Protein AF-A0A965MU26-F1 (afdb_monomer)

Foldseek 3Di:
DQVVLVVVLVVLVVLLVVCLVPVVSLVVVLVLCVVAPPDDPPDDPVNSVVVVVVSNPDDSVQFEGADFQFDFDDDDPDTDTHGDCPDPSNVVVVCCVVVNDPRNDHRPPGDPDDPDDDDDDDDDDDDDDDDDDDDDDDDDDDDDDDDDDDDDDDDDDDDDPCPDDFDQFAWDFDADPNDGPDTFGQDHTPDDGDPVSHDDDDPDDDDQGVHDDDQFDEAEEDAADDVVVPPDCQVVFCVCVVVRHQHYEYLANDAQVVLQVVQVCVVVVVGNGHRYQHEDEAQGPDDPGHDDALVSLLVSLVVCLVSRHQAYEYELDALSSLLSNQVSCVVSNHAAEYPDDQVRLLRRAPLSSLVSPHAEYEACTRVLCQAFDPDSHQPQDPPQDPVDPCSRVVSVVVSVVRHDVVDPSNVVSVVSVVPTNHDYDHPPDDPPCPVSVVSSVVVPD

Nearest PDB structures (foldseek):
  8kc8-assembly1_A  TM=4.748E-01  e=1.358E-03  synthetic construct
  1ydn-assembly4_D  TM=5.178E-01  e=1.845E-03  Brucella melitensis bv. 1 str. 16M
  3mp5-assembly1_B  TM=5.010E-01  e=2.357E-03  Homo sapiens
  2cw6-assembly3_F  TM=4.759E-01  e=4.624E-03  Homo sapiens
  3mp5-assembly3_F  TM=5.491E-01  e=3.285E-02  Homo sapiens

Sequence (445 aa):
ISRQQDFTKRMIKKALETSRTNPRIATNIMNAALKNVITDDQVTPLLLLQLGQAMRNYNADTMGSYTMPGVGQLIGKDSVIVPDLTGDVATKILAVFQGKASLSQKVAGASTAPLESTSMVVTTVGAVSAAAVGAGQAVSAVTTTVPASVPTTTKPSVTSSTRPVTTTTLPSVVIENNRIASIVSVGVPHVPIDSAKRPKGATREINANGMYVLPGLVDLHVHQGTTQKAAESEYYNKLWLGNGITAVRGVPFASFDYSVKEAARSAKNEITAPRYIVYQRPGTGWDKGPVRTPEQAREWVRWLAQNGGEGLKLGAERPDLMAALLDEAKKLGLGSTAHLQQTGVAQMNADEATRLGLGAVTHFYGIFESMYDSASVQPWPVDYNYNDEQDRFGQVARQWSLVTPRGEKWKAFMWCIMSRPVRYATIVGSSVTSRSLSRLRNAFH

Secondary structure (DSSP, 8-state):
-HHHHHHHHHHHHHHHHHHHT-HHHHHHHHHHHHHHS---TT--HHHHHHHHHHHHT--GGG----PPPEEEEEETTEEEEEE-SSSHHHHHHHHHHTTSS-TT---TTS-----PPP--------------------------PPPP-PPPPPPP-------------PPEEEEETTEEEEEE----TTS---GGGS----S-----TT----PPEEEEEE-PPPTTT-SSHHHHHHHHHHTTEEEEEESS-SSHHHHHHHHHHHHTTSSS-PEEE-EE-TT-SSSS-S--SHHHHHHHHHHHHHTT--EEEE-S--HHHHHHHHHHHHHTT-EEEE---TTTTTTS-HHHHHHTT-SEEESSTTTGGGS-SS-SS----TT--TT-HHHHHHTTGGGGGGS-TTSHHHHHHHHHHHTTT-EEE---SSTTSHHHHHHHHTT--

Radius of gyration: 28.97 Å; Cα contacts (8 Å, |Δi|>4): 525; chains: 1; bounding box: 92×64×66 Å

Solvent-accessible surface area (backbone atoms only — not comparable to full-atom values): 27177 Å² total; per-residue (Å²): 104,51,67,62,49,51,54,48,37,53,49,51,41,50,51,51,62,57,28,76,76,30,69,70,54,43,53,52,52,50,52,53,45,64,75,71,48,88,67,58,97,83,65,43,76,65,55,51,51,50,48,52,59,58,52,72,77,53,61,54,89,74,60,68,60,67,44,75,47,56,49,81,40,74,65,83,94,44,86,40,72,48,68,43,74,78,46,73,54,25,44,54,53,49,30,36,78,68,69,75,39,64,77,83,61,75,60,80,83,37,65,68,80,77,94,69,83,89,75,90,77,92,79,81,92,79,90,83,90,88,86,85,91,86,86,89,86,89,88,82,91,83,89,81,86,83,85,89,80,84,84,82,87,81,81,84,85,78,82,77,81,79,69,80,78,76,54,69,56,67,57,49,73,41,72,51,95,94,37,82,72,45,77,43,74,34,58,53,65,83,50,85,65,50,72,86,64,47,91,76,89,68,95,72,86,81,91,58,83,97,61,86,88,74,82,67,38,71,44,74,77,40,68,52,56,52,70,88,76,39,70,54,66,60,64,59,23,48,54,36,45,76,71,46,24,46,28,38,23,27,66,30,32,54,58,51,70,60,40,42,51,51,32,53,35,29,77,69,64,76,44,81,50,35,48,62,43,44,19,38,45,85,38,62,79,61,92,80,45,74,60,83,46,43,66,47,24,35,49,47,48,52,51,37,52,77,69,62,39,51,26,39,33,40,59,24,43,60,64,62,41,44,41,27,39,36,51,43,25,56,77,70,71,34,48,38,33,28,49,18,41,85,94,26,19,71,76,20,19,41,57,57,40,41,75,50,56,40,34,22,52,30,57,66,50,14,54,56,70,51,25,36,74,88,51,73,59,84,90,71,63,93,84,63,40,82,87,38,64,64,53,56,57,70,52,54,73,57,48,57,80,44,36,57,84,85,32,70,50,41,48,51,47,54,49,59,49,75,75,41,91,54,44,82,50,59,72,74,54,65,99,84,44,46,77,62,52,60,59,56,61,66,70,79,110

pLDDT: mean 72.81, std 24.27, range [21.86, 98.88]

Structure (mmCIF, N/CA/C/O backbone):
data_AF-A0A965MU26-F1
#
_entry.id   AF-A0A965MU26-F1
#
loop_
_atom_site.group_PDB
_atom_site.id
_atom_site.type_symbol
_atom_site.label_atom_id
_atom_site.label_alt_id
_atom_site.label_comp_id
_atom_site.label_asym_id
_atom_site.label_entity_id
_atom_site.label_seq_id
_atom_site.pdbx_PDB_ins_code
_atom_site.Cartn_x
_atom_site.Cartn_y
_atom_site.Cartn_z
_atom_site.occupancy
_atom_site.B_iso_or_equiv
_atom_site.auth_seq_id
_atom_site.auth_comp_id
_atom_site.auth_asym_id
_atom_site.auth_atom_id
_atom_site.pdbx_PDB_model_num
ATOM 1 N N . ILE A 1 1 ? 22.973 5.788 4.510 1.00 49.72 1 ILE A N 1
ATOM 2 C CA . ILE A 1 1 ? 23.692 6.933 5.127 1.00 49.72 1 ILE A CA 1
ATOM 3 C C . ILE A 1 1 ? 24.322 7.840 4.058 1.00 49.72 1 ILE A C 1
ATOM 5 O O . ILE A 1 1 ? 23.973 9.013 4.010 1.00 49.72 1 ILE A O 1
ATOM 9 N N . SER A 1 2 ? 25.136 7.317 3.132 1.00 50.56 2 SER A N 1
ATOM 10 C CA . SER A 1 2 ? 25.759 8.105 2.045 1.00 50.56 2 SER A CA 1
ATOM 11 C C . SER A 1 2 ? 24.778 8.905 1.170 1.00 50.56 2 SER A C 1
ATOM 13 O O . SER A 1 2 ? 25.027 10.072 0.896 1.00 50.56 2 SER A O 1
ATOM 15 N N . ARG A 1 3 ? 23.613 8.342 0.810 1.00 54.91 3 ARG A N 1
ATOM 16 C CA . ARG A 1 3 ? 22.562 9.062 0.053 1.00 54.91 3 ARG A CA 1
ATOM 17 C C . ARG A 1 3 ? 22.051 10.319 0.733 1.00 54.91 3 ARG A C 1
ATOM 19 O O . ARG A 1 3 ? 21.855 11.340 0.090 1.00 54.91 3 ARG A O 1
ATOM 26 N N . GLN A 1 4 ? 21.780 10.215 2.032 1.00 50.12 4 GLN A N 1
ATOM 27 C CA . GLN A 1 4 ? 21.266 11.335 2.816 1.00 50.12 4 GLN A CA 1
ATOM 28 C C . GLN A 1 4 ? 22.324 12.433 2.887 1.00 50.12 4 GLN A C 1
ATOM 30 O O . GLN A 1 4 ? 21.991 13.608 2.785 1.00 50.12 4 GLN A O 1
ATOM 35 N N . GLN A 1 5 ? 23.600 12.053 2.975 1.00 57.03 5 GLN A N 1
ATOM 36 C CA . GLN A 1 5 ? 24.715 12.991 2.934 1.00 57.03 5 GLN A CA 1
ATOM 37 C C . GLN A 1 5 ? 24.898 13.637 1.551 1.00 57.03 5 GLN A C 1
ATOM 39 O O . GLN A 1 5 ? 25.067 14.848 1.507 1.00 57.03 5 GLN A O 1
ATOM 44 N N . ASP A 1 6 ? 24.802 12.900 0.436 1.00 59.84 6 ASP A N 1
ATOM 45 C CA . ASP A 1 6 ? 24.866 13.480 -0.923 1.00 59.84 6 ASP A CA 1
ATOM 46 C C . ASP A 1 6 ? 23.686 14.424 -1.197 1.00 59.84 6 ASP A C 1
ATOM 48 O O . ASP A 1 6 ? 23.881 15.557 -1.635 1.00 59.84 6 ASP A O 1
ATOM 52 N N . PHE A 1 7 ? 22.466 14.019 -0.833 1.00 57.12 7 PHE A N 1
ATOM 53 C CA . PHE A 1 7 ? 21.298 14.896 -0.897 1.00 57.12 7 PHE A CA 1
ATOM 54 C C . PHE A 1 7 ? 21.513 16.174 -0.075 1.00 57.12 7 PHE A C 1
ATOM 56 O O . PHE A 1 7 ? 21.243 17.271 -0.558 1.00 57.12 7 PHE A O 1
ATOM 63 N N . THR A 1 8 ? 22.053 16.047 1.140 1.00 57.41 8 THR A N 1
ATOM 64 C CA . THR A 1 8 ? 22.335 17.189 2.023 1.00 57.41 8 THR A CA 1
ATOM 65 C C . THR A 1 8 ? 23.415 18.094 1.429 1.00 57.41 8 THR A C 1
ATOM 67 O O . THR A 1 8 ? 23.223 19.306 1.405 1.00 57.41 8 THR A O 1
ATOM 70 N N . LYS A 1 9 ? 24.495 17.535 0.859 1.00 63.00 9 LYS A N 1
ATOM 71 C CA . LYS A 1 9 ? 25.529 18.286 0.120 1.00 63.00 9 LYS A CA 1
ATOM 72 C C . LYS A 1 9 ? 24.923 19.093 -1.015 1.00 63.00 9 LYS A C 1
ATOM 74 O O . LYS A 1 9 ? 25.164 20.291 -1.105 1.00 63.00 9 LYS A O 1
ATOM 79 N N . ARG A 1 10 ? 24.114 18.457 -1.865 1.00 61.97 10 ARG A N 1
ATOM 80 C CA . ARG A 1 10 ? 23.479 19.106 -3.022 1.00 61.97 10 ARG A CA 1
ATOM 81 C C . ARG A 1 10 ? 22.458 20.154 -2.603 1.00 61.97 10 ARG A C 1
ATOM 83 O O . ARG A 1 10 ? 22.406 21.216 -3.213 1.00 61.97 10 ARG A O 1
ATOM 90 N N . MET A 1 11 ? 21.683 19.885 -1.554 1.00 66.06 11 MET A N 1
ATOM 91 C CA . MET A 1 11 ? 20.725 20.837 -0.993 1.00 66.06 11 MET A CA 1
ATOM 92 C C . MET A 1 11 ? 21.448 22.068 -0.436 1.00 66.06 11 MET A C 1
ATOM 94 O O . MET A 1 11 ? 21.115 23.185 -0.823 1.00 66.06 11 MET A O 1
ATOM 98 N N . ILE A 1 12 ? 22.491 21.874 0.381 1.00 63.81 12 ILE A N 1
ATOM 99 C CA . ILE A 1 12 ? 23.320 22.961 0.923 1.00 63.81 12 ILE A CA 1
ATOM 100 C C . ILE A 1 12 ? 23.996 23.729 -0.212 1.00 63.81 12 ILE A C 1
ATOM 102 O O . ILE A 1 12 ? 23.932 24.953 -0.234 1.00 63.81 12 ILE A O 1
ATOM 106 N N . LYS A 1 13 ? 24.587 23.034 -1.188 1.00 68.00 13 LYS A N 1
ATOM 107 C CA . LYS A 1 13 ? 25.213 23.646 -2.365 1.00 68.00 13 LYS A CA 1
ATOM 108 C C . LYS A 1 13 ? 24.221 24.522 -3.123 1.00 68.00 13 LYS A C 1
ATOM 110 O O . LYS A 1 13 ? 24.492 25.699 -3.334 1.00 68.00 13 LYS A O 1
ATOM 115 N N . LYS A 1 14 ? 23.032 23.998 -3.431 1.00 67.88 14 LYS A N 1
ATOM 116 C CA . LYS A 1 14 ? 21.992 24.754 -4.132 1.00 67.88 14 LYS A CA 1
ATOM 117 C C . LYS A 1 14 ? 21.490 25.943 -3.310 1.00 67.88 14 LYS A C 1
ATOM 119 O O . LYS A 1 14 ? 21.277 27.018 -3.869 1.00 67.88 14 LYS A O 1
ATOM 124 N N . ALA A 1 15 ? 21.319 25.779 -1.999 1.00 63.31 15 ALA A N 1
ATOM 125 C CA . ALA A 1 15 ? 20.925 26.855 -1.094 1.00 63.31 15 ALA A CA 1
ATOM 126 C C . ALA A 1 15 ? 21.992 27.958 -1.024 1.00 63.31 15 ALA A C 1
ATOM 128 O O . ALA A 1 15 ? 21.651 29.137 -1.094 1.00 63.31 15 ALA A O 1
ATOM 129 N N . LEU A 1 16 ? 23.276 27.598 -0.947 1.00 66.56 16 LEU A N 1
ATOM 130 C CA . LEU A 1 16 ? 24.404 28.532 -0.963 1.00 66.56 16 LEU A CA 1
ATOM 131 C C . LEU A 1 16 ? 24.526 29.258 -2.305 1.00 66.56 16 LEU A C 1
ATOM 133 O O . LEU A 1 16 ? 24.651 30.477 -2.321 1.00 66.56 16 LEU A O 1
ATOM 137 N N . GLU A 1 17 ? 24.420 28.546 -3.427 1.00 68.50 17 GLU A N 1
ATOM 138 C CA . GLU A 1 17 ? 24.419 29.145 -4.768 1.00 68.50 17 GLU A CA 1
ATOM 139 C C . GLU A 1 17 ? 23.273 30.151 -4.933 1.00 68.50 17 GLU A C 1
ATOM 141 O O . GLU A 1 17 ? 23.489 31.268 -5.392 1.00 68.50 17 GLU A O 1
ATOM 146 N N . THR A 1 18 ? 22.064 29.785 -4.497 1.00 64.75 18 THR A N 1
ATOM 147 C CA . THR A 1 18 ? 20.861 30.621 -4.653 1.00 64.75 18 THR A CA 1
ATOM 148 C C . THR A 1 18 ? 20.838 31.807 -3.675 1.00 64.75 18 THR A C 1
ATOM 150 O O . THR A 1 18 ? 20.327 32.878 -4.004 1.00 64.75 18 THR A O 1
ATOM 153 N N . SER A 1 19 ? 21.388 31.646 -2.465 1.00 60.12 19 SER A N 1
ATOM 154 C CA . SER A 1 19 ? 21.427 32.701 -1.435 1.00 60.12 19 SER A CA 1
ATOM 155 C C . SER A 1 19 ? 22.550 33.714 -1.648 1.00 60.12 19 SER A C 1
ATOM 157 O O . SER A 1 19 ? 22.337 34.900 -1.397 1.00 60.12 19 SER A O 1
ATOM 159 N N . ARG A 1 20 ? 23.712 33.292 -2.171 1.00 62.44 20 ARG A N 1
ATOM 160 C CA . ARG A 1 20 ? 24.825 34.194 -2.526 1.00 62.44 20 ARG A CA 1
ATOM 161 C C . ARG A 1 20 ? 24.402 35.292 -3.499 1.00 62.44 20 ARG A C 1
ATOM 163 O O . ARG A 1 20 ? 24.951 36.387 -3.452 1.00 62.44 20 ARG A O 1
ATOM 170 N N . THR A 1 21 ? 23.411 35.012 -4.339 1.00 58.88 21 THR A N 1
ATOM 171 C CA . THR A 1 21 ? 22.909 35.936 -5.358 1.00 58.88 21 THR A CA 1
ATOM 172 C C . THR A 1 21 ? 21.701 36.771 -4.914 1.00 58.88 21 THR A C 1
ATOM 174 O O . THR A 1 21 ? 21.315 37.678 -5.645 1.00 58.88 21 THR A O 1
ATOM 177 N N . ASN A 1 22 ? 21.071 36.498 -3.756 1.00 63.03 22 ASN A N 1
ATOM 178 C CA . ASN A 1 22 ? 19.881 37.242 -3.312 1.00 63.03 22 ASN A CA 1
ATOM 179 C C . ASN A 1 22 ? 19.688 37.259 -1.771 1.00 63.03 22 ASN A C 1
ATOM 181 O O . ASN A 1 22 ? 19.215 36.273 -1.192 1.00 63.03 22 ASN A O 1
ATOM 185 N N . PRO A 1 23 ? 19.936 38.404 -1.101 1.00 60.12 23 PRO A N 1
ATOM 186 C CA . PRO A 1 23 ? 19.795 38.553 0.351 1.00 60.12 23 PRO A CA 1
ATOM 187 C C . PRO A 1 23 ? 18.385 38.268 0.891 1.00 60.12 23 PRO A C 1
ATOM 189 O O . PRO A 1 23 ? 18.250 37.735 1.990 1.00 60.12 23 PRO A O 1
ATOM 192 N N . ARG A 1 24 ? 17.323 38.559 0.121 1.00 61.09 24 ARG A N 1
ATOM 193 C CA . ARG A 1 24 ? 15.934 38.292 0.550 1.00 61.09 24 ARG A CA 1
ATOM 194 C C . ARG A 1 24 ? 15.646 36.794 0.642 1.00 61.09 24 ARG A C 1
ATOM 196 O O . ARG A 1 24 ? 14.907 36.360 1.521 1.00 61.09 24 ARG A O 1
ATOM 203 N N . ILE A 1 25 ? 16.252 35.995 -0.237 1.00 61.25 25 ILE A N 1
ATOM 204 C CA . ILE A 1 25 ? 16.107 34.534 -0.218 1.00 61.25 25 ILE A CA 1
ATOM 205 C C . ILE A 1 25 ? 16.800 33.948 1.019 1.00 61.25 25 ILE A C 1
ATOM 207 O O . ILE A 1 25 ? 16.234 33.074 1.671 1.00 61.25 25 ILE A O 1
ATOM 211 N N . ALA A 1 26 ? 17.972 34.469 1.398 1.00 56.34 26 ALA A N 1
ATOM 212 C CA . ALA A 1 26 ? 18.677 34.045 2.610 1.00 56.34 26 ALA A CA 1
ATOM 213 C C . ALA A 1 26 ? 17.846 34.291 3.883 1.00 56.34 26 ALA A C 1
ATOM 215 O O . ALA A 1 26 ? 17.716 33.401 4.725 1.00 56.34 26 ALA A O 1
ATOM 216 N N . THR A 1 27 ? 17.217 35.466 3.992 1.00 57.06 27 THR A N 1
ATOM 217 C CA . THR A 1 27 ? 16.300 35.795 5.095 1.00 57.06 27 THR A CA 1
ATOM 218 C C . THR A 1 27 ? 15.083 34.869 5.124 1.00 57.06 27 THR A C 1
ATOM 220 O O . THR A 1 27 ? 14.710 34.382 6.188 1.00 57.06 27 THR A O 1
ATOM 223 N N . ASN A 1 28 ? 14.498 34.552 3.966 1.00 62.00 28 ASN A N 1
ATOM 224 C CA . ASN A 1 28 ? 13.354 33.642 3.886 1.00 62.00 28 ASN A CA 1
ATOM 225 C C . ASN A 1 28 ? 13.712 32.204 4.296 1.00 62.00 28 ASN A C 1
ATOM 227 O O . ASN A 1 28 ? 12.926 31.561 4.989 1.00 62.00 28 ASN A O 1
ATOM 231 N N . ILE A 1 29 ? 14.902 31.712 3.929 1.00 58.62 29 ILE A N 1
ATOM 232 C CA . ILE A 1 29 ? 15.398 30.391 4.348 1.00 58.62 29 ILE A CA 1
ATOM 233 C C . ILE A 1 29 ? 15.615 30.347 5.869 1.00 58.62 29 ILE A C 1
ATOM 235 O O . ILE A 1 29 ? 15.169 29.399 6.514 1.00 58.62 29 ILE A O 1
ATOM 239 N N . MET A 1 30 ? 16.236 31.377 6.460 1.00 58.44 30 MET A N 1
ATOM 240 C CA . MET A 1 30 ? 16.412 31.469 7.919 1.00 58.44 30 MET A CA 1
ATOM 241 C C . MET A 1 30 ? 15.078 31.530 8.660 1.00 58.44 30 MET A C 1
ATOM 243 O O . MET A 1 30 ? 14.892 30.804 9.632 1.00 58.44 30 MET A O 1
ATOM 247 N N . ASN A 1 31 ? 14.134 32.342 8.185 1.00 58.06 31 ASN A N 1
ATOM 248 C CA . ASN A 1 31 ? 12.812 32.456 8.797 1.00 58.06 31 ASN A CA 1
ATOM 249 C C . ASN A 1 31 ? 12.026 31.142 8.694 1.00 58.06 31 ASN A C 1
ATOM 251 O O . ASN A 1 31 ? 11.343 30.754 9.640 1.00 58.06 31 ASN A O 1
ATOM 255 N N . ALA A 1 32 ? 12.151 30.422 7.576 1.00 56.72 32 ALA A N 1
ATOM 256 C CA . ALA A 1 32 ? 11.559 29.099 7.421 1.00 56.72 32 ALA A CA 1
ATOM 257 C C . ALA A 1 32 ? 12.205 28.062 8.355 1.00 56.72 32 ALA A C 1
ATOM 259 O O . ALA A 1 32 ? 11.486 27.238 8.920 1.00 56.72 32 ALA A O 1
ATOM 260 N N . ALA A 1 33 ? 13.525 28.108 8.556 1.00 53.12 33 ALA A N 1
ATOM 261 C CA . ALA A 1 33 ? 14.217 27.237 9.504 1.00 53.12 33 ALA A CA 1
ATOM 262 C C . ALA A 1 33 ? 13.788 27.530 10.952 1.00 53.12 33 ALA A C 1
ATOM 264 O O . ALA A 1 33 ? 13.360 26.622 11.654 1.00 53.12 33 ALA A O 1
ATOM 265 N N . LEU A 1 34 ? 13.796 28.800 11.361 1.00 54.97 34 LEU A N 1
ATOM 266 C CA . LEU A 1 34 ? 13.375 29.263 12.689 1.00 54.97 34 LEU A CA 1
ATOM 267 C C . LEU A 1 34 ? 11.925 28.918 13.033 1.00 54.97 34 LEU A C 1
ATOM 269 O O . LEU A 1 34 ? 11.617 28.557 14.162 1.00 54.97 34 LEU A O 1
ATOM 273 N N . LYS A 1 35 ? 11.022 29.033 12.057 1.00 54.41 35 LYS A N 1
ATOM 274 C CA . LYS A 1 35 ? 9.595 28.762 12.255 1.00 54.41 35 LYS A CA 1
ATOM 275 C C . LYS A 1 35 ? 9.290 27.267 12.407 1.00 54.41 35 LYS A C 1
ATOM 277 O O . LYS A 1 35 ? 8.284 26.921 13.018 1.00 54.41 35 LYS A O 1
ATOM 282 N N . ASN A 1 36 ? 10.105 26.389 11.814 1.00 47.44 36 ASN A N 1
ATOM 283 C CA . ASN A 1 36 ? 9.735 24.982 11.609 1.00 47.44 36 ASN A CA 1
ATOM 284 C C . ASN A 1 36 ? 10.703 23.960 12.224 1.00 47.44 36 ASN A C 1
ATOM 286 O O . ASN A 1 36 ? 10.349 22.784 12.330 1.00 47.44 36 ASN A O 1
ATOM 290 N N . VAL A 1 37 ? 11.905 24.372 12.622 1.00 47.72 37 VAL A N 1
ATOM 291 C CA . VAL A 1 37 ? 12.851 23.536 13.365 1.00 47.72 37 VAL A CA 1
ATOM 292 C C . VAL A 1 37 ? 12.637 23.805 14.851 1.00 47.72 37 VAL A C 1
ATOM 294 O O . VAL A 1 37 ? 12.631 24.957 15.270 1.00 47.72 37 VAL A O 1
ATOM 297 N N . ILE A 1 38 ? 12.447 22.749 15.649 1.00 46.88 38 ILE A N 1
ATOM 298 C CA . ILE A 1 38 ? 12.470 22.877 17.111 1.00 46.88 38 ILE A CA 1
ATOM 299 C C . ILE A 1 38 ? 13.890 23.296 17.476 1.00 46.88 38 ILE A C 1
ATOM 301 O O . ILE A 1 38 ? 14.824 22.501 17.383 1.00 46.88 38 ILE A O 1
ATOM 305 N N . THR A 1 39 ? 14.050 24.566 17.812 1.00 52.66 39 THR A N 1
ATOM 306 C CA . THR A 1 39 ? 15.276 25.101 18.374 1.00 52.66 39 THR A CA 1
ATOM 307 C C . THR A 1 39 ? 15.340 24.674 19.833 1.00 52.66 39 THR A C 1
ATOM 309 O O . THR A 1 39 ? 14.409 24.935 20.594 1.00 52.66 39 THR A O 1
ATOM 312 N N . ASP A 1 40 ? 16.411 23.979 20.196 1.00 53.84 40 ASP A N 1
ATOM 313 C CA . ASP A 1 40 ? 16.816 23.785 21.588 1.00 53.84 40 ASP A CA 1
ATOM 314 C C . ASP A 1 40 ? 16.899 25.160 22.295 1.00 53.84 40 ASP A C 1
ATOM 316 O O . ASP A 1 40 ? 17.126 26.179 21.631 1.00 53.84 40 ASP A O 1
ATOM 320 N N . ASP A 1 41 ? 16.684 25.221 23.611 1.00 60.62 41 ASP A N 1
ATOM 321 C CA . ASP A 1 41 ? 16.716 26.461 24.400 1.00 60.62 41 ASP A CA 1
ATOM 322 C C . ASP A 1 41 ? 18.081 27.176 24.361 1.00 60.62 41 ASP A C 1
ATOM 324 O O . ASP A 1 41 ? 18.178 28.359 24.690 1.00 60.62 41 ASP A O 1
ATOM 328 N N . GLN A 1 42 ? 19.119 26.499 23.865 1.00 59.31 42 GLN A N 1
ATOM 329 C CA . GLN A 1 42 ? 20.451 27.043 23.600 1.00 59.31 42 GLN A CA 1
ATOM 330 C C . GLN A 1 42 ? 20.586 27.768 22.241 1.00 59.31 42 GLN A C 1
ATOM 332 O O . GLN A 1 42 ? 21.582 28.456 21.997 1.00 59.31 42 GLN A O 1
ATOM 337 N N . VAL A 1 43 ? 19.627 27.633 21.315 1.00 60.66 43 VAL A N 1
ATOM 338 C CA . VAL A 1 43 ? 19.724 28.229 19.968 1.00 60.66 43 VAL A CA 1
ATOM 339 C C . VAL A 1 43 ? 19.180 29.659 19.975 1.00 60.66 43 VAL A C 1
ATOM 341 O O . VAL A 1 43 ? 17.975 29.897 19.952 1.00 60.66 43 VAL A O 1
ATOM 344 N N . THR A 1 44 ? 20.087 30.637 19.958 1.00 66.69 44 THR A N 1
ATOM 345 C CA . THR A 1 44 ? 19.744 32.069 19.955 1.00 66.69 44 THR A CA 1
ATOM 346 C C . THR A 1 44 ? 19.730 32.668 18.539 1.00 66.69 44 THR A C 1
ATOM 348 O O . THR A 1 44 ? 20.397 32.150 17.636 1.00 66.69 44 THR A O 1
ATOM 351 N N . PRO A 1 45 ? 19.046 33.811 18.313 1.00 60.19 45 PRO A N 1
ATOM 352 C CA . PRO A 1 45 ? 19.146 34.556 17.054 1.00 60.19 45 PRO A CA 1
ATOM 353 C C . PRO A 1 45 ? 20.591 34.908 16.671 1.00 60.19 45 PRO A C 1
ATOM 355 O O . PRO A 1 45 ? 20.943 34.889 15.493 1.00 60.19 45 PRO A O 1
ATOM 358 N N . LEU A 1 46 ? 21.448 35.171 17.666 1.00 66.06 46 LEU A N 1
ATOM 359 C CA . LEU A 1 46 ? 22.872 35.422 17.458 1.00 66.06 46 LEU A CA 1
ATOM 360 C C . LEU A 1 46 ? 23.598 34.172 16.945 1.00 66.06 46 LEU A C 1
ATOM 362 O O . LEU A 1 46 ? 24.378 34.276 16.003 1.00 66.06 46 LEU A O 1
ATOM 366 N N . LEU A 1 47 ? 23.294 32.994 17.498 1.00 64.94 47 LEU A N 1
ATOM 367 C CA . LEU A 1 47 ? 23.861 31.717 17.056 1.00 64.94 47 LEU A CA 1
ATOM 368 C C . LEU A 1 47 ? 23.480 31.402 15.600 1.00 64.94 47 LEU A C 1
ATOM 370 O O . LEU A 1 47 ? 24.290 30.895 14.829 1.00 64.94 47 LEU A O 1
ATOM 374 N N . LEU A 1 48 ? 22.259 31.752 15.194 1.00 58.19 48 LEU A N 1
ATOM 375 C CA . LEU A 1 48 ? 21.786 31.577 13.819 1.00 58.19 48 LEU A CA 1
ATOM 376 C C . LEU A 1 48 ? 22.411 32.575 12.842 1.00 58.19 48 LEU A C 1
ATOM 378 O O . LEU A 1 48 ? 22.726 32.201 11.713 1.00 58.19 48 LEU A O 1
ATOM 382 N N . LEU A 1 49 ? 22.646 33.817 13.271 1.00 61.22 49 LEU A N 1
ATOM 383 C CA . LEU A 1 49 ? 23.412 34.795 12.494 1.00 61.22 49 LEU A CA 1
ATOM 384 C C . LEU A 1 49 ? 24.877 34.366 12.347 1.00 61.22 49 LEU A C 1
ATOM 386 O O . LEU A 1 49 ? 25.423 34.446 11.248 1.00 61.22 49 LEU A O 1
ATOM 390 N N . GLN A 1 50 ? 25.492 33.858 13.416 1.00 62.81 50 GLN A N 1
ATOM 391 C CA . GLN A 1 50 ? 26.842 33.288 13.393 1.00 62.81 50 GLN A CA 1
ATOM 392 C C . GLN A 1 50 ? 26.918 32.062 12.479 1.00 62.81 50 GLN A C 1
ATOM 394 O O . GLN A 1 50 ? 27.840 31.961 11.673 1.00 62.81 50 GLN A O 1
ATOM 399 N N . LEU A 1 51 ? 25.919 31.175 12.521 1.00 63.41 51 LEU A N 1
ATOM 400 C CA . LEU A 1 51 ? 25.805 30.053 11.591 1.00 63.41 51 LEU A CA 1
ATOM 401 C C . LEU A 1 51 ? 25.656 30.550 10.146 1.00 63.41 51 LEU A C 1
ATOM 403 O O . LEU A 1 51 ? 26.349 30.062 9.261 1.00 63.41 51 LEU A O 1
ATOM 407 N N . GLY A 1 52 ? 24.811 31.553 9.895 1.00 62.94 52 GLY A N 1
ATOM 408 C CA . GLY A 1 52 ? 24.661 32.172 8.576 1.00 62.94 52 GLY A CA 1
ATOM 409 C C . GLY A 1 52 ? 25.965 32.787 8.052 1.00 62.94 52 GLY A C 1
ATOM 410 O O . GLY A 1 52 ? 26.306 32.614 6.881 1.00 62.94 52 GLY A O 1
ATOM 411 N N . GLN A 1 53 ? 26.737 33.446 8.921 1.00 63.62 53 GLN A N 1
ATOM 412 C CA . GLN A 1 53 ? 28.064 33.979 8.596 1.00 63.62 53 GLN A CA 1
ATOM 413 C C . GLN A 1 53 ? 29.082 32.866 8.319 1.00 63.62 53 GLN A C 1
ATOM 415 O O . GLN A 1 53 ? 29.802 32.945 7.324 1.00 63.62 53 GLN A O 1
ATOM 420 N N . ALA A 1 54 ? 29.104 31.808 9.132 1.00 63.56 54 ALA A N 1
ATOM 421 C CA . ALA A 1 54 ? 29.962 30.642 8.923 1.00 63.56 54 ALA A CA 1
ATOM 422 C C . ALA A 1 54 ? 29.632 29.920 7.604 1.00 63.56 54 ALA A C 1
ATOM 424 O O . ALA A 1 54 ? 30.527 29.507 6.867 1.00 63.56 54 ALA A O 1
ATOM 425 N N . MET A 1 55 ? 28.345 29.836 7.256 1.00 59.91 55 MET A N 1
ATOM 426 C CA . MET A 1 55 ? 27.867 29.210 6.022 1.00 59.91 55 MET A CA 1
ATOM 427 C C . MET A 1 55 ? 28.147 30.051 4.769 1.00 59.91 55 MET A C 1
ATOM 429 O O . MET A 1 55 ? 28.296 29.485 3.688 1.00 59.91 55 MET A O 1
ATOM 433 N N . ARG A 1 56 ? 28.288 31.382 4.878 1.00 63.16 56 ARG A N 1
ATOM 434 C CA . ARG A 1 56 ? 28.555 32.284 3.736 1.00 63.16 56 ARG A CA 1
ATOM 435 C C . ARG A 1 56 ? 29.777 31.850 2.915 1.00 63.16 56 ARG A C 1
ATOM 437 O O . ARG A 1 56 ? 29.722 31.812 1.680 1.00 63.16 56 ARG A O 1
ATOM 444 N N . ASN A 1 57 ? 30.846 31.476 3.614 1.00 63.50 57 ASN A N 1
ATOM 445 C CA . ASN A 1 57 ? 32.125 31.066 3.029 1.00 63.50 57 ASN A CA 1
ATOM 446 C C . ASN A 1 57 ? 32.316 29.544 3.021 1.00 63.50 57 ASN A C 1
ATOM 448 O O . ASN A 1 57 ? 33.371 29.056 2.622 1.00 63.50 57 ASN A O 1
ATOM 452 N N . TYR A 1 58 ? 31.302 28.786 3.441 1.00 65.19 58 TYR A N 1
ATOM 453 C CA . TYR A 1 58 ? 31.367 27.336 3.444 1.00 65.19 58 TYR A CA 1
ATOM 454 C C . TYR A 1 58 ? 31.430 26.798 2.011 1.00 65.19 58 TYR A C 1
ATOM 456 O O . TYR A 1 58 ? 30.665 27.211 1.132 1.00 65.19 58 TYR A O 1
ATOM 464 N N . ASN A 1 59 ? 32.349 25.864 1.775 1.00 67.94 59 ASN A N 1
ATOM 465 C CA . ASN A 1 59 ? 32.417 25.106 0.538 1.00 67.94 59 ASN A CA 1
ATOM 466 C C . ASN A 1 59 ? 31.771 23.735 0.770 1.00 67.94 59 ASN A C 1
ATOM 468 O O . ASN A 1 59 ? 32.337 22.888 1.450 1.00 67.94 59 ASN A O 1
ATOM 472 N N . ALA A 1 60 ? 30.594 23.502 0.187 1.00 65.12 60 ALA A N 1
ATOM 473 C CA . ALA A 1 60 ? 29.899 22.222 0.322 1.00 65.12 60 ALA A CA 1
ATOM 474 C C . ALA A 1 60 ? 30.702 21.033 -0.245 1.00 65.12 60 ALA A C 1
ATOM 476 O O . ALA A 1 60 ? 30.490 19.897 0.182 1.00 65.12 60 ALA A O 1
ATOM 477 N N . ASP A 1 61 ? 31.650 21.286 -1.155 1.00 66.12 61 ASP A N 1
ATOM 478 C CA . ASP A 1 61 ? 32.506 20.253 -1.742 1.00 66.12 61 ASP A CA 1
ATOM 479 C C . ASP A 1 61 ? 33.560 19.736 -0.737 1.00 66.12 61 ASP A C 1
ATOM 481 O O . ASP A 1 61 ? 34.077 18.631 -0.897 1.00 66.12 61 ASP A O 1
ATOM 485 N N . THR A 1 62 ? 33.841 20.472 0.350 1.00 66.12 62 THR A N 1
ATOM 486 C CA . THR A 1 62 ? 34.753 20.017 1.418 1.00 66.12 62 THR A CA 1
ATOM 487 C C . THR A 1 62 ? 34.052 19.212 2.511 1.00 66.12 62 THR A C 1
ATOM 489 O O . THR A 1 62 ? 34.718 18.680 3.401 1.00 66.12 62 THR A O 1
ATOM 492 N N . MET A 1 63 ? 32.722 19.075 2.449 1.00 64.81 63 MET A N 1
ATOM 493 C CA . MET A 1 63 ? 31.962 18.309 3.430 1.00 64.81 63 MET A CA 1
ATOM 494 C C . MET A 1 63 ? 32.351 16.824 3.377 1.00 64.81 63 MET A C 1
ATOM 496 O O . MET A 1 63 ? 32.278 16.182 2.325 1.00 64.81 63 MET A O 1
ATOM 500 N N . GLY A 1 64 ? 32.741 16.253 4.517 1.00 62.28 64 GLY A N 1
ATOM 501 C CA . GLY A 1 64 ? 33.015 14.821 4.635 1.00 62.28 64 GLY A CA 1
ATOM 502 C C . GLY A 1 64 ? 31.770 13.983 4.332 1.00 62.28 64 GLY A C 1
ATOM 503 O O . GLY A 1 64 ? 30.655 14.355 4.696 1.00 62.28 64 GLY A O 1
ATOM 504 N N . SER A 1 65 ? 31.951 12.857 3.642 1.00 62.06 65 SER A N 1
ATOM 505 C CA . SER A 1 65 ? 30.940 11.800 3.578 1.00 62.06 65 SER A CA 1
ATOM 506 C C . SER A 1 65 ? 31.445 10.596 4.354 1.00 62.06 65 SER A C 1
ATOM 508 O O . SER A 1 65 ? 32.586 10.181 4.180 1.00 62.06 65 SER A O 1
ATOM 510 N N . TYR A 1 66 ? 30.585 10.050 5.203 1.00 68.38 66 TYR A N 1
ATOM 511 C CA . TYR A 1 66 ? 30.880 8.936 6.085 1.00 68.38 66 TYR A CA 1
ATOM 512 C C . TYR A 1 66 ? 29.892 7.811 5.793 1.00 68.38 66 TYR A C 1
ATOM 514 O O . TYR A 1 66 ? 28.692 7.941 6.049 1.00 68.38 66 TYR A O 1
ATOM 522 N N . THR A 1 67 ? 30.390 6.706 5.253 1.00 66.94 67 THR A N 1
ATOM 523 C CA . THR A 1 67 ? 29.626 5.463 5.124 1.00 66.94 67 THR A CA 1
ATOM 524 C C . THR A 1 67 ? 30.106 4.527 6.218 1.00 66.94 67 THR A C 1
ATOM 526 O O . THR A 1 67 ? 31.308 4.291 6.315 1.00 66.94 67 THR A O 1
ATOM 529 N N . MET A 1 68 ? 29.188 4.024 7.051 1.00 72.75 68 MET A N 1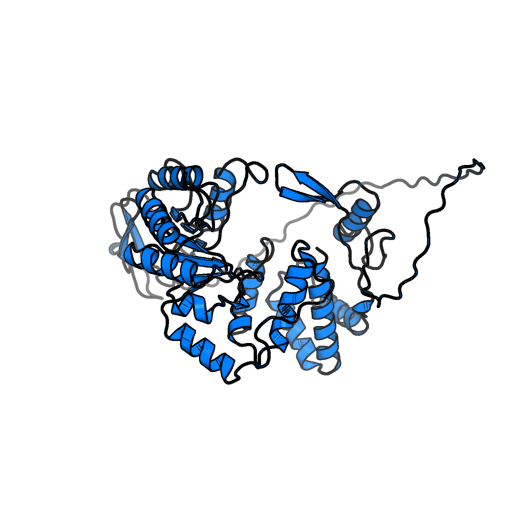
ATOM 530 C CA . MET A 1 68 ? 29.547 2.998 8.031 1.00 72.75 68 MET A CA 1
ATOM 531 C C . MET A 1 68 ? 30.110 1.789 7.277 1.00 72.75 68 MET A C 1
ATOM 533 O O . MET A 1 68 ? 29.446 1.333 6.338 1.00 72.75 68 MET A O 1
ATOM 537 N N . PRO A 1 69 ? 31.312 1.303 7.632 1.00 73.06 69 PRO A N 1
ATOM 538 C CA . PRO A 1 69 ? 31.836 0.083 7.044 1.00 73.06 69 PRO A CA 1
ATOM 539 C C . PRO A 1 69 ? 30.875 -1.068 7.345 1.00 73.06 69 PRO A C 1
ATOM 541 O O . PRO A 1 69 ? 30.160 -1.058 8.347 1.00 73.06 69 PRO A O 1
ATOM 544 N N . GLY A 1 70 ? 30.822 -2.047 6.455 1.00 75.81 70 GLY A N 1
ATOM 545 C CA . GLY A 1 70 ? 29.976 -3.211 6.634 1.00 75.81 70 GLY A CA 1
ATOM 546 C C . GLY A 1 70 ? 30.406 -4.343 5.725 1.00 75.81 70 GLY A C 1
ATOM 547 O O . GLY A 1 70 ? 30.992 -4.112 4.667 1.00 75.81 70 GLY A O 1
ATOM 548 N N . VAL A 1 71 ? 30.122 -5.563 6.158 1.00 74.81 71 VAL A N 1
ATOM 549 C CA . VAL A 1 71 ? 30.448 -6.779 5.416 1.00 74.81 71 VAL A CA 1
ATOM 550 C C . VAL A 1 71 ? 29.160 -7.334 4.828 1.00 74.81 71 VAL A C 1
ATOM 552 O O . VAL A 1 71 ? 28.144 -7.444 5.517 1.00 74.81 71 VAL A O 1
ATOM 555 N N . GLY A 1 72 ? 29.191 -7.653 3.535 1.00 70.25 72 GLY A N 1
ATOM 556 C CA . GLY A 1 72 ? 28.106 -8.384 2.893 1.00 70.25 72 GLY A CA 1
ATOM 557 C C . GLY A 1 72 ? 28.043 -9.799 3.456 1.00 70.25 72 GLY A C 1
ATOM 558 O O . GLY A 1 72 ? 29.023 -10.537 3.393 1.00 70.25 72 GLY A O 1
ATOM 559 N N . GLN A 1 73 ? 26.899 -10.174 4.007 1.00 70.75 73 GLN A N 1
ATOM 560 C CA . GLN A 1 73 ? 26.652 -11.493 4.563 1.00 70.75 73 GLN A CA 1
ATOM 561 C C . GLN A 1 73 ? 25.317 -12.029 4.052 1.00 70.75 73 GLN A C 1
ATOM 563 O O . GLN A 1 73 ? 24.344 -11.292 3.893 1.00 70.75 73 GLN A O 1
ATOM 568 N N . LEU A 1 74 ? 25.261 -13.339 3.827 1.00 60.19 74 LEU A N 1
ATOM 569 C CA . LEU A 1 74 ? 23.997 -14.043 3.658 1.00 60.19 74 LEU A CA 1
ATOM 570 C C . LEU A 1 74 ? 23.427 -14.352 5.040 1.00 60.19 74 LEU A C 1
ATOM 572 O O . LEU A 1 74 ? 24.006 -15.134 5.795 1.00 60.19 74 LEU A O 1
ATOM 576 N N . ILE A 1 75 ? 22.295 -13.736 5.375 1.00 58.47 75 ILE A N 1
ATOM 577 C CA . ILE A 1 75 ? 21.546 -14.050 6.594 1.00 58.47 75 ILE A CA 1
ATOM 578 C C . ILE A 1 75 ? 20.239 -14.707 6.150 1.00 58.47 75 ILE A C 1
ATOM 580 O O . ILE A 1 75 ? 19.290 -14.054 5.720 1.00 58.47 75 ILE A O 1
ATOM 584 N N . GLY A 1 76 ? 20.202 -16.040 6.202 1.00 72.25 76 GLY A N 1
ATOM 585 C CA . GLY A 1 76 ? 19.155 -16.822 5.542 1.00 72.25 76 GLY A CA 1
ATOM 586 C C . GLY A 1 76 ? 19.365 -16.859 4.023 1.00 72.25 76 GLY A C 1
ATOM 587 O O . GLY A 1 76 ? 20.432 -17.254 3.566 1.00 72.25 76 GLY A O 1
ATOM 588 N N . LYS A 1 77 ? 18.348 -16.467 3.241 1.00 51.66 77 LYS A N 1
ATOM 589 C CA . LYS A 1 77 ? 18.427 -16.359 1.766 1.00 51.66 77 LYS A CA 1
ATOM 590 C C . LYS A 1 77 ? 18.659 -14.927 1.272 1.00 51.66 77 LYS A C 1
ATOM 592 O O . LYS A 1 77 ? 18.766 -14.714 0.068 1.00 51.66 77 LYS A O 1
ATOM 597 N N . ASP A 1 78 ? 18.727 -13.968 2.189 1.00 40.28 78 ASP A N 1
ATOM 598 C CA . ASP A 1 78 ? 18.838 -12.554 1.866 1.00 40.28 78 ASP A CA 1
ATOM 599 C C . ASP A 1 78 ? 20.290 -12.088 1.992 1.00 40.28 78 ASP A C 1
ATOM 601 O O . ASP A 1 78 ? 20.995 -12.418 2.950 1.00 40.28 78 ASP A O 1
ATOM 605 N N . SER A 1 79 ? 20.730 -11.297 1.015 1.00 56.78 79 SER A N 1
ATOM 606 C CA . SER A 1 79 ? 22.013 -10.599 1.060 1.00 56.78 79 SER A CA 1
ATOM 607 C C . SER A 1 79 ? 21.860 -9.328 1.889 1.00 56.78 79 SER A C 1
ATOM 609 O O . SER A 1 79 ? 21.122 -8.417 1.509 1.00 56.78 79 SER A O 1
ATOM 611 N N . VAL A 1 80 ? 22.555 -9.258 3.021 1.00 55.34 80 VAL A N 1
ATOM 612 C CA . VAL A 1 80 ? 22.483 -8.156 3.985 1.00 55.34 80 VAL A CA 1
ATOM 613 C C . VAL A 1 80 ? 23.875 -7.568 4.179 1.00 55.34 80 VAL A C 1
ATOM 615 O O . VAL A 1 80 ? 24.850 -8.297 4.316 1.00 55.34 80 VAL A O 1
ATOM 618 N N . ILE A 1 81 ? 23.984 -6.241 4.222 1.00 65.56 81 ILE A N 1
ATOM 619 C CA . ILE A 1 81 ? 25.214 -5.580 4.669 1.00 65.56 81 ILE A CA 1
ATOM 620 C C . ILE A 1 81 ? 25.116 -5.421 6.183 1.00 65.56 81 ILE A C 1
ATOM 622 O O . ILE A 1 81 ? 24.305 -4.630 6.671 1.00 65.56 81 ILE A O 1
ATOM 626 N N . VAL A 1 82 ? 25.923 -6.179 6.920 1.00 69.31 82 VAL A N 1
ATOM 627 C CA . VAL A 1 82 ? 26.018 -6.051 8.375 1.00 69.31 82 VAL A CA 1
ATOM 628 C C . VAL A 1 82 ? 26.989 -4.914 8.679 1.00 69.31 82 VAL A C 1
ATOM 630 O O . VAL A 1 82 ? 28.147 -4.997 8.263 1.00 69.31 82 VAL A O 1
ATOM 633 N N . PRO A 1 83 ? 26.551 -3.835 9.352 1.00 71.19 83 PRO A N 1
ATOM 634 C CA . PRO A 1 83 ? 27.443 -2.739 9.687 1.00 71.19 83 PRO A CA 1
ATOM 635 C C . PRO A 1 83 ? 28.484 -3.210 10.705 1.00 71.19 83 PRO A C 1
ATOM 637 O O . PRO A 1 83 ? 28.142 -3.804 11.726 1.00 71.19 83 PRO A O 1
ATOM 640 N N . ASP A 1 84 ? 29.748 -2.902 10.444 1.00 77.69 84 ASP A N 1
ATOM 641 C CA . ASP A 1 84 ? 30.798 -2.986 11.446 1.00 77.69 84 ASP A CA 1
ATOM 642 C C . ASP A 1 84 ? 30.655 -1.772 12.369 1.00 77.69 84 ASP A C 1
ATOM 644 O O . ASP A 1 84 ? 30.747 -0.624 11.933 1.00 77.69 84 ASP A O 1
ATOM 648 N N . LEU A 1 85 ? 30.350 -2.032 13.639 1.00 78.94 85 LEU A N 1
ATOM 649 C CA . LEU A 1 85 ? 30.186 -1.007 14.673 1.00 78.94 85 LEU A CA 1
ATOM 650 C C . LEU A 1 85 ? 31.405 -0.907 15.594 1.00 78.94 85 LEU A C 1
ATOM 652 O O . LEU A 1 85 ? 31.446 -0.029 16.452 1.00 78.94 85 LEU A O 1
ATOM 656 N N . THR A 1 86 ? 32.368 -1.812 15.434 1.00 78.56 86 THR A N 1
ATOM 657 C CA . THR A 1 86 ? 33.478 -2.019 16.370 1.00 78.56 86 THR A CA 1
ATOM 658 C C . THR A 1 86 ? 34.833 -1.676 15.774 1.00 78.56 86 THR A C 1
ATOM 660 O O . THR A 1 86 ? 35.752 -1.352 16.519 1.00 78.56 86 THR A O 1
ATOM 663 N N . GLY A 1 87 ? 34.969 -1.707 14.448 1.00 79.12 87 GLY A N 1
ATOM 664 C CA . GLY A 1 87 ? 36.209 -1.366 13.771 1.00 79.12 87 GLY A CA 1
ATOM 665 C C . GLY A 1 87 ? 36.607 0.096 13.961 1.00 79.12 87 GLY A C 1
ATOM 666 O O . GLY A 1 87 ? 35.781 0.985 14.194 1.00 79.12 87 GLY A O 1
ATOM 667 N N . ASP A 1 88 ? 37.902 0.364 13.812 1.00 78.62 88 ASP A N 1
ATOM 668 C CA . ASP A 1 88 ? 38.489 1.689 14.032 1.00 78.62 88 ASP A CA 1
ATOM 669 C C . ASP A 1 88 ? 37.832 2.781 13.182 1.00 78.62 88 ASP A C 1
ATOM 671 O O . ASP A 1 88 ? 37.600 3.898 13.648 1.00 78.62 88 ASP A O 1
ATOM 675 N N . VAL A 1 89 ? 37.505 2.464 11.926 1.00 76.31 89 VAL A N 1
ATOM 676 C CA . VAL A 1 89 ? 36.825 3.391 11.010 1.00 76.31 89 VAL A CA 1
ATOM 677 C C . VAL A 1 89 ? 35.409 3.693 11.505 1.00 76.31 89 VAL A C 1
ATOM 679 O O . VAL A 1 89 ? 35.019 4.859 11.553 1.00 76.31 89 VAL A O 1
ATOM 682 N N . ALA A 1 90 ? 34.657 2.673 11.925 1.00 79.88 90 ALA A N 1
ATOM 683 C CA . ALA A 1 90 ? 33.307 2.828 12.460 1.00 79.88 90 ALA A CA 1
ATOM 684 C C . ALA A 1 90 ? 33.298 3.674 13.736 1.00 79.88 90 ALA A C 1
ATOM 686 O O . ALA A 1 90 ? 32.518 4.617 13.853 1.00 79.88 90 ALA A O 1
ATOM 687 N N . THR A 1 91 ? 34.223 3.397 14.655 1.00 79.94 91 THR A N 1
ATOM 688 C CA . THR A 1 91 ? 34.363 4.124 15.922 1.00 79.94 91 THR A CA 1
ATOM 689 C C . THR A 1 91 ? 34.696 5.597 15.688 1.00 79.94 91 THR A C 1
ATOM 691 O O . THR A 1 91 ? 34.097 6.477 16.308 1.00 79.94 91 THR A O 1
ATOM 694 N N . LYS A 1 92 ? 35.585 5.896 14.730 1.00 78.12 92 LYS A N 1
ATOM 695 C CA . LYS A 1 92 ? 35.906 7.276 14.328 1.00 78.12 92 LYS A CA 1
ATOM 696 C C . LYS A 1 92 ? 34.710 7.990 13.697 1.00 78.12 92 LYS A C 1
ATOM 698 O O . LYS A 1 92 ? 34.463 9.150 14.015 1.00 78.12 92 LYS A O 1
ATOM 703 N N . ILE A 1 93 ? 33.940 7.308 12.845 1.00 72.44 93 ILE A N 1
ATOM 704 C CA . ILE A 1 93 ? 32.705 7.860 12.268 1.00 72.44 93 ILE A CA 1
ATOM 705 C C . ILE A 1 93 ? 31.681 8.155 13.374 1.00 72.44 93 ILE A C 1
ATOM 707 O O . ILE A 1 93 ? 31.124 9.251 13.424 1.00 72.44 93 ILE A O 1
ATOM 711 N N . LEU A 1 94 ? 31.454 7.211 14.290 1.00 75.81 94 LEU A N 1
ATOM 712 C CA . LEU A 1 94 ? 30.520 7.376 15.405 1.00 75.81 94 LEU A CA 1
ATOM 713 C C . LEU A 1 94 ? 30.939 8.517 16.338 1.00 75.81 94 LEU A C 1
ATOM 715 O O . LEU A 1 94 ? 30.076 9.268 16.783 1.00 75.81 94 LEU A O 1
ATOM 719 N N . ALA A 1 95 ? 32.238 8.708 16.586 1.00 72.81 95 ALA A N 1
ATOM 720 C CA . ALA A 1 95 ? 32.741 9.815 17.397 1.00 72.81 95 ALA A CA 1
ATOM 721 C C . ALA A 1 95 ? 32.371 11.193 16.815 1.00 72.81 95 ALA A C 1
ATOM 723 O O . ALA A 1 95 ? 32.013 12.091 17.578 1.00 72.81 95 ALA A O 1
ATOM 724 N N . VAL A 1 96 ? 32.381 11.348 15.484 1.00 68.06 96 VAL A N 1
ATOM 725 C CA . VAL A 1 96 ? 31.926 12.580 14.812 1.00 68.06 96 VAL A CA 1
ATOM 726 C C . VAL A 1 96 ? 30.435 12.821 15.075 1.00 68.06 96 VAL A C 1
ATOM 728 O O . VAL A 1 96 ? 30.050 13.906 15.503 1.00 68.06 96 VAL A O 1
ATOM 731 N N . PHE A 1 97 ? 29.585 11.804 14.894 1.00 68.94 97 PHE A N 1
ATOM 732 C CA . PHE A 1 97 ? 28.134 11.938 15.103 1.00 68.94 97 PHE A CA 1
ATOM 733 C C . PHE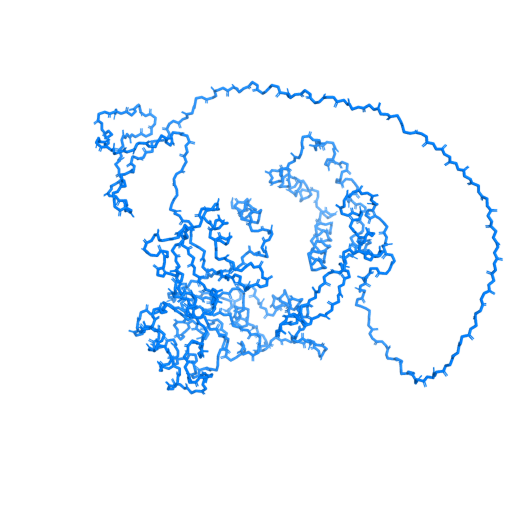 A 1 97 ? 27.715 12.022 16.579 1.00 68.94 97 PHE A C 1
ATOM 735 O O . PHE A 1 97 ? 26.634 12.522 16.876 1.00 68.94 97 PHE A O 1
ATOM 742 N N . GLN A 1 98 ? 28.565 11.575 17.505 1.00 70.50 98 GLN A N 1
ATOM 743 C CA . GLN A 1 98 ? 28.389 11.746 18.952 1.00 70.50 98 GLN A CA 1
ATOM 744 C C . GLN A 1 98 ? 28.898 13.105 19.464 1.00 70.50 98 GLN A C 1
ATOM 746 O O . GLN A 1 98 ? 28.846 13.348 20.667 1.00 70.50 98 GLN A O 1
ATOM 751 N N . GLY A 1 99 ? 29.434 13.969 18.592 1.00 63.59 99 GLY A N 1
ATOM 752 C CA . GLY A 1 99 ? 30.003 15.264 18.983 1.00 63.59 99 GLY A CA 1
ATOM 753 C C . GLY A 1 99 ? 31.336 15.166 19.735 1.00 63.59 99 GLY A C 1
ATOM 754 O O . GLY A 1 99 ? 31.789 16.150 20.309 1.00 63.59 99 GLY A O 1
ATOM 755 N N . LYS A 1 100 ? 31.977 13.990 19.735 1.00 68.75 100 LYS A N 1
ATOM 756 C CA . LYS A 1 100 ? 33.280 13.736 20.375 1.00 68.75 100 LYS A CA 1
ATOM 757 C C . LYS A 1 100 ? 34.465 14.028 19.449 1.00 68.75 100 LYS A C 1
ATOM 759 O O . LYS A 1 100 ? 35.602 14.054 19.907 1.00 68.75 100 LYS A O 1
ATOM 764 N N . ALA A 1 101 ? 34.209 14.221 18.155 1.00 66.50 101 ALA A N 1
ATOM 765 C CA . ALA A 1 101 ? 35.203 14.561 17.142 1.00 66.50 101 ALA A CA 1
ATOM 766 C C . ALA A 1 101 ? 34.651 15.611 16.163 1.00 66.50 101 ALA A C 1
ATOM 768 O O . ALA A 1 101 ? 33.441 15.714 15.959 1.00 66.50 101 ALA A O 1
ATOM 769 N N . SER A 1 102 ? 35.542 16.396 15.552 1.00 58.88 102 SER A N 1
ATOM 770 C CA . SER A 1 102 ? 35.158 17.472 14.630 1.00 58.88 102 SER A CA 1
ATOM 771 C C . SER A 1 102 ? 34.683 16.942 13.271 1.00 58.88 102 SER A C 1
ATOM 773 O O . SER A 1 102 ? 35.310 16.061 12.683 1.00 58.88 102 SER A O 1
ATOM 775 N N . LEU A 1 103 ? 33.651 17.583 12.707 1.00 54.38 103 LEU A N 1
ATOM 776 C CA . LEU A 1 103 ? 33.170 17.376 11.329 1.00 54.38 103 LEU A CA 1
ATOM 777 C C . LEU A 1 103 ? 34.206 17.750 10.250 1.00 54.38 103 LEU A C 1
ATOM 779 O O . LEU A 1 103 ? 34.042 17.382 9.089 1.00 54.38 103 LEU A O 1
ATOM 783 N N . SER A 1 104 ? 35.261 18.491 10.608 1.00 51.22 104 SER A N 1
ATOM 784 C CA . SER A 1 104 ? 36.345 18.865 9.689 1.00 51.22 104 SER A CA 1
ATOM 785 C C . SER A 1 104 ? 37.404 17.773 9.502 1.00 51.22 104 SER A C 1
ATOM 787 O O . SER A 1 104 ? 38.219 17.871 8.585 1.00 51.22 104 SER A O 1
ATOM 789 N N . GLN A 1 105 ? 37.407 16.721 10.330 1.00 52.28 105 GLN A N 1
ATOM 790 C CA . GLN A 1 105 ? 38.335 15.605 10.167 1.00 52.28 105 GLN A CA 1
ATOM 791 C C . GLN A 1 105 ? 37.804 14.601 9.134 1.00 52.28 105 GLN A C 1
ATOM 793 O O . GLN A 1 105 ? 36.776 13.943 9.324 1.00 52.28 105 GLN A O 1
ATOM 798 N N . LYS A 1 106 ? 38.544 14.444 8.028 1.00 55.69 106 LYS A N 1
ATOM 799 C CA . LYS A 1 106 ? 38.394 13.287 7.137 1.00 55.69 106 LYS A CA 1
ATOM 800 C C . LYS A 1 106 ? 38.857 12.044 7.898 1.00 55.69 106 LYS A C 1
ATOM 802 O O . LYS A 1 106 ? 40.015 11.957 8.299 1.00 55.69 106 LYS A O 1
ATOM 807 N N . VAL A 1 107 ? 37.961 11.081 8.095 1.00 55.59 107 VAL A N 1
ATOM 808 C CA . VAL A 1 107 ? 38.320 9.784 8.680 1.00 55.59 107 VAL A CA 1
ATOM 809 C C . VAL A 1 107 ? 38.997 8.956 7.588 1.00 55.59 107 VAL A C 1
ATOM 811 O O . VAL A 1 107 ? 38.331 8.463 6.681 1.00 55.59 107 VAL A O 1
ATOM 814 N N . ALA A 1 108 ? 40.325 8.831 7.645 1.00 48.91 108 ALA A N 1
ATOM 815 C CA . ALA A 1 108 ? 41.079 7.976 6.730 1.00 48.91 108 ALA A CA 1
ATOM 816 C C . ALA A 1 108 ? 40.579 6.519 6.829 1.00 48.91 108 ALA A C 1
ATOM 818 O 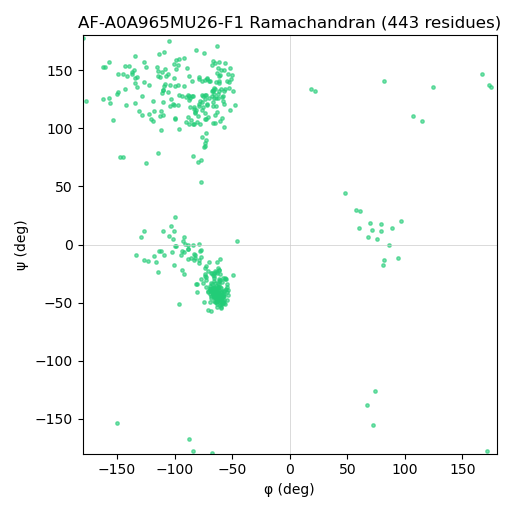O . ALA A 1 108 ? 40.467 5.980 7.930 1.00 48.91 108 ALA A O 1
ATOM 819 N N . GLY A 1 109 ? 40.239 5.911 5.687 1.00 50.47 109 GLY A N 1
ATOM 820 C CA . GLY A 1 109 ? 39.648 4.567 5.600 1.00 50.47 109 GLY A CA 1
ATOM 821 C C . GLY A 1 109 ? 38.114 4.529 5.558 1.00 50.47 109 GLY A C 1
ATOM 822 O O . GLY A 1 109 ? 37.547 3.500 5.201 1.00 50.47 109 GLY A O 1
ATOM 823 N N . ALA A 1 110 ? 37.420 5.638 5.839 1.00 48.25 110 ALA A N 1
ATOM 824 C CA . ALA A 1 110 ? 36.017 5.773 5.454 1.00 48.25 110 ALA A CA 1
ATOM 825 C C . ALA A 1 110 ? 35.968 6.005 3.939 1.00 48.25 110 ALA A C 1
ATOM 827 O O . ALA A 1 110 ? 36.627 6.920 3.446 1.00 48.25 110 ALA A O 1
ATOM 828 N N . SER A 1 111 ? 35.218 5.188 3.193 1.00 43.75 111 SER A N 1
ATOM 829 C CA . SER A 1 111 ? 35.040 5.397 1.753 1.00 43.75 111 SER A CA 1
ATOM 830 C C . SER A 1 111 ? 34.463 6.796 1.502 1.00 43.75 111 SER A C 1
ATOM 832 O O . SER A 1 111 ? 33.265 7.044 1.658 1.00 43.75 111 SER A O 1
ATOM 834 N N . THR A 1 112 ? 35.331 7.726 1.114 1.00 39.81 112 THR A N 1
ATOM 835 C CA . THR A 1 112 ? 34.966 8.811 0.220 1.00 39.81 112 THR A CA 1
ATOM 836 C C . THR A 1 112 ? 35.101 8.214 -1.167 1.00 39.81 112 THR A C 1
ATOM 838 O O . THR A 1 112 ? 36.222 8.005 -1.616 1.00 39.81 112 THR A O 1
ATOM 841 N N . ALA A 1 113 ? 34.001 7.872 -1.825 1.00 31.55 113 ALA A N 1
ATOM 842 C CA . ALA A 1 113 ? 34.042 7.620 -3.257 1.00 31.55 113 ALA A CA 1
ATOM 843 C C . ALA A 1 113 ? 33.936 8.981 -3.965 1.00 31.55 113 ALA A C 1
ATOM 845 O O . ALA A 1 113 ? 32.845 9.559 -3.977 1.00 31.55 113 ALA A O 1
ATOM 846 N N . PRO A 1 114 ? 35.024 9.550 -4.513 1.00 31.56 114 PRO A N 1
ATOM 847 C CA . PRO A 1 114 ? 34.889 10.401 -5.675 1.00 31.56 114 PRO A CA 1
ATOM 848 C C . PRO A 1 114 ? 34.580 9.494 -6.872 1.00 31.56 114 PRO A C 1
ATOM 850 O O . PRO A 1 114 ? 35.265 8.501 -7.107 1.00 31.56 114 PRO A O 1
ATOM 853 N N . LEU A 1 115 ? 33.529 9.821 -7.621 1.00 32.19 115 LEU A N 1
ATOM 854 C CA . LEU A 1 115 ? 33.370 9.327 -8.987 1.00 32.19 115 LEU A CA 1
ATOM 855 C C . LEU A 1 115 ? 34.364 10.111 -9.849 1.00 32.19 115 LEU A C 1
ATOM 857 O O . LEU A 1 115 ? 34.009 11.151 -10.400 1.00 32.19 115 LEU A O 1
ATOM 861 N N . GLU A 1 116 ? 35.617 9.663 -9.896 1.00 28.67 116 GLU A N 1
ATOM 862 C CA . GLU A 1 116 ? 36.575 10.124 -10.898 1.00 28.67 116 GLU A CA 1
ATOM 863 C C . GLU A 1 116 ? 36.642 9.132 -12.060 1.00 28.67 116 GLU A C 1
ATOM 865 O O . GLU A 1 116 ? 36.602 7.914 -11.895 1.00 28.67 116 GLU A O 1
ATOM 870 N N . SER A 1 117 ? 36.680 9.715 -13.253 1.00 27.92 117 SER A N 1
ATOM 871 C CA . SER A 1 117 ? 36.720 9.104 -14.574 1.00 27.92 117 SER A CA 1
ATOM 872 C C . SER A 1 117 ? 37.767 7.995 -14.692 1.00 27.92 117 SER A C 1
ATOM 874 O O . SER A 1 117 ? 38.967 8.227 -14.557 1.00 27.92 117 SER A O 1
ATOM 876 N N . THR A 1 118 ? 37.290 6.792 -15.005 1.00 25.61 118 THR A N 1
ATOM 877 C CA . THR A 1 118 ? 38.071 5.587 -15.295 1.00 25.61 118 THR A CA 1
ATOM 878 C C . THR A 1 118 ? 39.134 5.835 -16.364 1.00 25.61 118 THR A C 1
ATOM 880 O O . THR A 1 118 ? 38.810 6.058 -17.528 1.00 25.61 118 THR A O 1
ATOM 883 N N . SER A 1 119 ? 40.403 5.702 -15.979 1.00 25.19 119 SER A N 1
ATOM 884 C CA . SER A 1 119 ? 41.497 5.3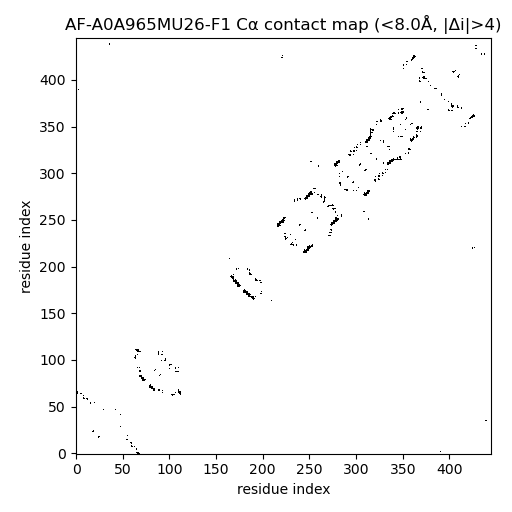50 -16.888 1.00 25.19 119 SER A CA 1
ATOM 885 C C . SER A 1 119 ? 41.967 3.952 -16.495 1.00 25.19 119 SER A C 1
ATOM 887 O O . SER A 1 119 ? 42.405 3.741 -15.365 1.00 25.19 119 SER A O 1
ATOM 889 N N . MET A 1 120 ? 41.795 2.981 -17.392 1.00 26.80 120 MET A N 1
ATOM 890 C CA . MET A 1 120 ? 42.214 1.595 -17.175 1.00 26.80 120 MET A CA 1
ATOM 891 C C . MET A 1 120 ? 43.737 1.497 -17.057 1.00 26.80 120 MET A C 1
ATOM 893 O O . MET A 1 120 ? 44.451 1.993 -17.926 1.00 26.80 120 MET A O 1
ATOM 897 N N . VAL A 1 121 ? 44.222 0.762 -16.056 1.00 23.22 121 VAL A N 1
ATOM 898 C CA . VAL A 1 121 ? 45.547 0.132 -16.099 1.00 23.22 121 VAL A CA 1
ATOM 899 C C . VAL A 1 121 ? 45.380 -1.328 -15.696 1.00 23.22 121 VAL A C 1
ATOM 901 O O . VAL A 1 121 ? 44.978 -1.647 -14.580 1.00 23.22 121 VAL A O 1
ATOM 904 N N . VAL A 1 122 ? 45.647 -2.206 -16.657 1.00 29.41 122 VAL A N 1
ATOM 905 C CA . VAL A 1 122 ? 45.810 -3.645 -16.465 1.00 29.41 122 VAL A CA 1
ATOM 906 C C . VAL A 1 122 ? 47.203 -3.868 -15.888 1.00 29.41 122 VAL A C 1
ATOM 908 O O . VAL A 1 122 ? 48.175 -3.509 -16.550 1.00 29.41 122 VAL A O 1
ATOM 911 N N . THR A 1 123 ? 47.314 -4.516 -14.724 1.00 24.52 123 THR A N 1
ATOM 912 C CA . THR A 1 123 ? 48.584 -5.142 -14.333 1.00 24.52 123 THR A CA 1
ATOM 913 C C . THR A 1 123 ? 48.373 -6.462 -13.600 1.00 24.52 123 THR A C 1
ATOM 915 O O . THR A 1 123 ? 47.533 -6.609 -12.716 1.00 24.52 123 THR A O 1
ATOM 918 N N . THR A 1 124 ? 49.163 -7.420 -14.059 1.00 24.27 124 THR A N 1
ATOM 919 C CA . THR A 1 124 ? 49.270 -8.844 -13.765 1.00 24.27 124 THR A CA 1
ATOM 920 C C . THR A 1 124 ? 49.647 -9.164 -12.317 1.00 24.27 124 THR A C 1
ATOM 922 O O . THR A 1 124 ? 50.352 -8.413 -11.648 1.00 24.27 124 THR A O 1
ATOM 925 N N . VAL A 1 125 ? 49.203 -10.340 -11.866 1.00 26.61 125 VAL A N 1
ATOM 926 C CA . VAL A 1 125 ? 49.498 -10.938 -10.557 1.00 26.61 125 VAL A CA 1
ATOM 927 C C . VAL A 1 125 ? 50.982 -11.303 -10.446 1.00 26.61 125 VAL A C 1
ATOM 929 O O . VAL A 1 125 ? 51.516 -11.994 -11.311 1.00 26.61 125 VAL A O 1
ATOM 932 N N . GLY A 1 126 ? 51.613 -10.912 -9.338 1.00 24.92 126 GLY A N 1
ATOM 933 C CA . GLY A 1 126 ? 52.916 -11.410 -8.901 1.00 24.92 126 GLY A CA 1
ATOM 934 C C . GLY A 1 126 ? 52.937 -11.549 -7.379 1.00 24.92 126 GLY A C 1
ATOM 935 O O . GLY A 1 126 ? 52.717 -10.577 -6.662 1.00 24.92 126 GLY A O 1
ATOM 936 N N . ALA A 1 127 ? 53.159 -12.767 -6.888 1.00 25.56 127 ALA A N 1
ATOM 937 C CA . ALA A 1 127 ? 53.383 -13.068 -5.476 1.00 25.56 127 ALA A CA 1
ATOM 938 C C . ALA A 1 127 ? 54.861 -12.869 -5.121 1.00 25.56 127 ALA A C 1
ATOM 940 O O . ALA A 1 127 ? 55.677 -13.292 -5.927 1.00 25.56 127 ALA A O 1
ATOM 941 N N . VAL A 1 128 ? 55.191 -12.322 -3.937 1.00 24.78 128 VAL A N 1
ATOM 942 C CA . VAL A 1 128 ? 56.064 -12.951 -2.910 1.00 24.78 128 VAL A CA 1
ATOM 943 C C . VAL A 1 128 ? 56.410 -12.034 -1.710 1.00 24.78 128 VAL A C 1
ATOM 945 O O . VAL A 1 128 ? 56.824 -10.895 -1.884 1.00 24.78 128 VAL A O 1
ATOM 948 N N . SER A 1 129 ? 56.354 -12.656 -0.520 1.00 25.48 129 SER A N 1
ATOM 949 C CA . SER A 1 129 ? 57.320 -12.625 0.605 1.00 25.48 129 SER A CA 1
ATOM 950 C C . SER A 1 129 ? 57.378 -11.503 1.656 1.00 25.48 129 SER A C 1
ATOM 952 O O . SER A 1 129 ? 57.286 -10.312 1.391 1.00 25.48 129 SER A O 1
ATOM 954 N N . ALA A 1 130 ? 57.612 -11.978 2.887 1.00 28.09 130 ALA A N 1
ATOM 955 C CA . ALA A 1 130 ? 57.699 -11.292 4.172 1.00 28.09 130 ALA A CA 1
ATOM 956 C C . ALA A 1 130 ? 59.145 -10.973 4.614 1.00 28.09 130 ALA A C 1
ATOM 958 O O . ALA A 1 130 ? 60.058 -11.720 4.273 1.00 28.09 130 ALA A O 1
ATOM 959 N N . ALA A 1 131 ? 59.313 -9.936 5.449 1.00 26.36 131 ALA A N 1
ATOM 960 C CA . ALA A 1 131 ? 60.379 -9.716 6.456 1.00 26.36 131 ALA A CA 1
ATOM 961 C C . ALA A 1 131 ? 60.041 -8.394 7.200 1.00 26.36 131 ALA A C 1
ATOM 963 O O . ALA A 1 131 ? 59.673 -7.428 6.544 1.00 26.36 131 ALA A O 1
ATOM 964 N N . ALA A 1 132 ? 59.890 -8.300 8.528 1.00 26.02 132 ALA A N 1
ATOM 965 C CA . ALA A 1 132 ? 60.811 -8.463 9.668 1.00 26.02 132 ALA A CA 1
ATOM 966 C C . ALA A 1 132 ? 61.158 -7.098 10.327 1.00 26.02 132 ALA A C 1
ATOM 968 O O . ALA A 1 132 ? 61.824 -6.257 9.742 1.00 26.02 132 ALA A O 1
ATOM 969 N N . VAL A 1 133 ? 60.630 -6.935 11.548 1.00 27.59 133 VAL A N 1
ATOM 970 C CA . VAL A 1 133 ? 61.104 -6.255 12.780 1.00 27.59 133 VAL A CA 1
ATOM 971 C C . VAL A 1 133 ? 62.170 -5.141 12.711 1.00 27.59 133 VAL A C 1
ATOM 973 O O . VAL A 1 133 ? 63.289 -5.351 12.261 1.00 27.59 133 VAL A O 1
ATOM 976 N N . GLY A 1 134 ? 61.875 -4.029 13.400 1.00 26.50 134 GLY A N 1
ATOM 977 C CA . GLY A 1 134 ? 62.854 -3.093 13.971 1.00 26.50 134 GLY A CA 1
ATOM 978 C C . GLY A 1 134 ? 62.238 -2.288 15.126 1.00 26.50 134 GLY A C 1
ATOM 979 O O . GLY A 1 134 ? 61.168 -1.708 14.969 1.00 26.50 134 GLY A O 1
ATOM 980 N N . ALA A 1 135 ? 62.877 -2.313 16.297 1.00 24.62 135 ALA A N 1
ATOM 981 C CA . ALA A 1 135 ? 62.380 -1.808 17.578 1.00 24.62 135 ALA A CA 1
ATOM 982 C C . ALA A 1 135 ? 62.904 -0.403 17.944 1.00 24.62 135 ALA A C 1
ATOM 984 O O . ALA A 1 135 ? 64.004 -0.034 17.547 1.00 24.62 135 ALA A O 1
ATOM 985 N N . GLY A 1 136 ? 62.170 0.285 18.833 1.00 24.19 136 GLY A N 1
ATOM 986 C CA . GLY A 1 136 ? 62.747 1.166 19.861 1.00 24.19 136 GLY A CA 1
ATOM 987 C C . GLY A 1 136 ? 62.448 2.667 19.753 1.00 24.19 136 GLY A C 1
ATOM 988 O O . GLY A 1 136 ? 63.076 3.360 18.967 1.00 24.19 136 GLY A O 1
ATOM 989 N N . GLN A 1 137 ? 61.574 3.187 20.626 1.00 27.30 137 GLN A N 1
ATOM 990 C CA . GLN A 1 137 ? 61.952 4.035 21.777 1.00 27.30 137 GLN A CA 1
ATOM 991 C C . GLN A 1 137 ? 60.709 4.579 22.513 1.00 27.30 137 GLN A C 1
ATOM 993 O O . GLN A 1 137 ? 59.744 5.029 21.904 1.00 27.30 137 GLN A O 1
ATOM 998 N N . ALA A 1 138 ? 60.759 4.516 23.845 1.00 24.72 138 ALA A N 1
ATOM 999 C CA . ALA A 1 138 ? 59.798 5.080 24.796 1.00 24.72 138 ALA A CA 1
ATOM 1000 C C . ALA A 1 138 ? 60.314 6.418 25.348 1.00 24.72 138 ALA A C 1
ATOM 1002 O O . ALA A 1 138 ? 61.528 6.547 25.415 1.00 24.72 138 ALA A O 1
ATOM 1003 N N . VAL A 1 139 ? 59.408 7.342 25.723 1.00 23.97 139 VAL A N 1
ATOM 1004 C CA . VAL A 1 139 ? 59.191 8.155 26.970 1.00 23.97 139 VAL A CA 1
ATOM 1005 C C . VAL A 1 139 ? 58.158 9.251 26.572 1.00 23.97 139 VAL A C 1
ATOM 1007 O O . VAL A 1 139 ? 58.154 9.664 25.422 1.00 23.97 139 VAL A O 1
ATOM 1010 N N . SER A 1 140 ? 57.218 9.797 27.351 1.00 23.73 140 SER A N 1
ATOM 1011 C CA . SER A 1 140 ? 57.038 9.960 28.795 1.00 23.73 140 SER A CA 1
ATOM 1012 C C . SER A 1 140 ? 55.555 10.234 29.108 1.00 23.73 140 SER A C 1
ATOM 1014 O O . SER A 1 140 ? 54.827 10.780 28.279 1.00 23.73 140 SER A O 1
ATOM 1016 N N . ALA A 1 141 ? 55.121 9.867 30.313 1.00 22.53 141 ALA A N 1
ATOM 1017 C CA . ALA A 1 141 ? 53.766 10.062 30.819 1.00 22.53 141 ALA A CA 1
ATOM 1018 C C . ALA A 1 141 ? 53.501 11.520 31.235 1.00 22.53 141 ALA A C 1
ATOM 1020 O O . ALA A 1 141 ? 54.337 12.144 31.886 1.00 22.53 141 ALA A O 1
ATOM 1021 N N . VAL A 1 142 ? 52.297 12.020 30.940 1.00 23.80 142 VAL A N 1
ATOM 1022 C CA . VAL A 1 142 ? 51.709 13.184 31.617 1.00 23.80 142 VAL A CA 1
ATOM 1023 C C . VAL A 1 142 ? 50.319 12.788 32.095 1.00 23.80 142 VAL A C 1
ATOM 1025 O O . VAL A 1 142 ? 49.410 12.540 31.305 1.00 23.80 142 VAL A O 1
ATOM 1028 N N . THR A 1 143 ? 50.192 12.695 33.412 1.00 21.86 143 THR A N 1
ATOM 1029 C CA . THR A 1 143 ? 48.940 12.506 34.139 1.00 21.86 143 THR A CA 1
ATOM 1030 C C . THR A 1 143 ? 48.343 13.880 34.416 1.00 21.86 143 THR A C 1
ATOM 1032 O O . THR A 1 143 ? 49.016 14.724 35.007 1.00 21.86 143 THR A O 1
ATOM 1035 N N . THR A 1 144 ? 47.074 14.093 34.074 1.00 24.44 144 THR A N 1
ATOM 1036 C CA . THR A 1 144 ? 46.304 15.229 34.597 1.00 24.44 144 THR A CA 1
ATOM 1037 C C . THR A 1 144 ? 44.925 14.772 35.050 1.00 24.44 144 THR A C 1
ATOM 1039 O O . THR A 1 144 ? 44.148 14.162 34.321 1.00 24.44 144 THR A O 1
ATOM 1042 N N . THR A 1 145 ? 44.687 15.042 36.326 1.00 23.30 145 THR A N 1
ATOM 1043 C CA . THR A 1 145 ? 43.543 14.701 37.165 1.00 23.30 145 THR A CA 1
ATOM 1044 C C . THR A 1 145 ? 42.280 15.477 36.795 1.00 23.30 145 THR A C 1
ATOM 1046 O O . THR A 1 145 ? 42.332 16.679 36.542 1.00 23.30 145 THR A O 1
ATOM 1049 N N . VAL A 1 146 ? 41.140 14.787 36.842 1.00 22.92 146 VAL A N 1
ATOM 1050 C CA . VAL A 1 146 ? 39.784 15.323 36.647 1.00 22.92 146 VAL A CA 1
ATOM 1051 C C . VAL A 1 146 ? 39.236 15.856 37.978 1.00 22.92 146 VAL A C 1
ATOM 1053 O O . VAL A 1 146 ? 39.182 15.084 38.937 1.00 22.92 146 VAL A O 1
ATOM 1056 N N . PRO A 1 147 ? 38.764 17.113 38.071 1.00 23.70 147 PRO A N 1
ATOM 1057 C CA . PRO A 1 147 ? 37.915 17.541 39.174 1.00 23.70 147 PRO A CA 1
ATOM 1058 C C . PRO A 1 147 ? 36.454 17.183 38.884 1.00 23.70 147 PRO A C 1
ATOM 1060 O O . PRO A 1 147 ? 35.900 17.532 37.842 1.00 23.70 147 PRO A O 1
ATOM 1063 N N . ALA A 1 148 ? 35.832 16.500 39.841 1.00 27.44 148 ALA A N 1
ATOM 1064 C CA . ALA A 1 148 ? 34.402 16.260 39.895 1.00 27.44 148 ALA A CA 1
ATOM 1065 C C . ALA A 1 148 ? 33.673 17.506 40.422 1.00 27.44 148 ALA A C 1
ATOM 1067 O O . ALA A 1 148 ? 33.896 17.919 41.558 1.00 27.44 148 ALA A O 1
ATOM 1068 N N . SER A 1 149 ? 32.753 18.064 39.637 1.00 25.45 149 SER A N 1
ATOM 1069 C CA . SER A 1 149 ? 31.621 18.830 40.165 1.00 25.45 149 SER A CA 1
ATOM 1070 C C . SER A 1 149 ? 30.471 18.842 39.156 1.00 25.45 149 SER A C 1
ATOM 1072 O O . SER A 1 149 ? 30.608 19.237 38.002 1.00 25.45 149 SER A O 1
ATOM 1074 N N . VAL A 1 150 ? 29.323 18.341 39.609 1.00 24.59 150 VAL A N 1
ATOM 1075 C CA . VAL A 1 150 ? 28.043 18.320 38.895 1.00 24.59 150 VAL A CA 1
ATOM 1076 C C . VAL A 1 150 ? 27.227 19.516 39.390 1.00 24.59 150 VAL A C 1
ATOM 1078 O O . VAL A 1 150 ? 26.939 19.560 40.586 1.00 24.59 150 VAL A O 1
ATOM 1081 N N . PRO A 1 151 ? 26.818 20.470 38.535 1.00 25.58 151 PRO A N 1
ATOM 1082 C CA . PRO A 1 151 ? 25.815 21.455 38.908 1.00 25.58 151 PRO A CA 1
ATOM 1083 C C . PRO A 1 151 ? 24.410 20.913 38.630 1.00 25.58 151 PRO A C 1
ATOM 1085 O O . PRO A 1 151 ? 24.067 20.513 37.518 1.00 25.58 151 PRO A O 1
ATOM 1088 N N . THR A 1 152 ? 23.602 20.914 39.680 1.00 25.45 152 THR A N 1
ATOM 1089 C CA . THR A 1 152 ? 22.188 20.549 39.739 1.00 25.45 152 THR A CA 1
ATOM 1090 C C . THR A 1 152 ? 21.336 21.484 38.872 1.00 25.45 152 THR A C 1
ATOM 1092 O O . THR A 1 152 ? 21.408 22.704 39.001 1.00 25.45 152 THR A O 1
ATOM 1095 N N . THR A 1 153 ? 20.486 20.924 38.012 1.00 26.12 153 THR A N 1
ATOM 1096 C CA . THR A 1 153 ? 19.523 21.669 37.187 1.00 26.12 153 THR A CA 1
ATOM 1097 C C . THR A 1 153 ? 18.337 22.158 38.022 1.00 26.12 153 THR A C 1
ATOM 1099 O O . THR A 1 153 ? 17.563 21.343 38.530 1.00 26.12 153 THR A O 1
ATOM 1102 N N . THR A 1 154 ? 18.130 23.472 38.116 1.00 28.14 154 THR A N 1
ATOM 1103 C CA . THR A 1 154 ? 16.853 24.070 38.529 1.00 28.14 154 THR A CA 1
ATOM 1104 C C . THR A 1 154 ? 15.974 24.307 37.298 1.00 28.14 154 THR A C 1
ATOM 1106 O O . THR A 1 154 ? 16.385 24.902 36.306 1.00 28.14 154 THR A O 1
ATOM 1109 N N . LYS A 1 155 ? 14.746 23.788 37.348 1.00 27.03 155 LYS A N 1
ATOM 1110 C CA . LYS A 1 155 ? 13.735 23.885 36.287 1.00 27.03 155 LYS A CA 1
ATOM 1111 C C . LYS A 1 155 ? 13.160 25.314 36.248 1.00 27.03 155 LYS A C 1
ATOM 1113 O O . LYS A 1 155 ? 12.707 25.775 37.297 1.00 27.03 155 LYS A O 1
ATOM 1118 N N . PRO A 1 156 ? 13.105 26.012 35.098 1.00 27.78 156 PRO A N 1
ATOM 1119 C CA . PRO A 1 156 ? 12.415 27.295 35.016 1.00 27.78 156 PRO A CA 1
ATOM 1120 C C . PRO A 1 156 ? 10.908 27.110 35.223 1.00 27.78 156 PRO A C 1
ATOM 1122 O O . PRO A 1 156 ? 10.274 26.268 34.583 1.00 27.78 156 PRO A O 1
ATOM 1125 N N . SER A 1 157 ? 10.334 27.905 36.125 1.00 27.03 157 SER A N 1
ATOM 1126 C CA . SER A 1 157 ? 8.889 28.032 36.303 1.00 27.03 157 SER A CA 1
ATOM 1127 C C . SER A 1 157 ? 8.321 28.842 35.138 1.00 27.03 157 SER A C 1
ATOM 1129 O O . SER A 1 157 ? 8.636 30.022 34.991 1.00 27.03 157 SER A O 1
ATOM 1131 N N . VAL A 1 158 ? 7.515 28.209 34.283 1.00 28.25 158 VAL A N 1
ATOM 1132 C CA . VAL A 1 158 ? 6.748 28.906 33.245 1.00 28.25 158 VAL A CA 1
ATOM 1133 C C . VAL A 1 158 ? 5.397 29.278 33.840 1.00 28.25 158 VAL A C 1
ATOM 1135 O O . VAL A 1 158 ? 4.521 28.432 34.010 1.00 28.25 158 VAL A O 1
ATOM 1138 N N . THR A 1 159 ? 5.221 30.558 34.147 1.00 28.50 159 THR A N 1
ATOM 1139 C CA . THR A 1 159 ? 3.922 31.154 34.455 1.00 28.50 159 THR A CA 1
ATOM 1140 C C . THR A 1 159 ? 3.073 31.124 33.182 1.00 28.50 159 THR A C 1
ATOM 1142 O O . THR A 1 159 ? 3.297 31.896 32.250 1.00 28.50 159 THR A O 1
ATOM 1145 N N . SER A 1 160 ? 2.105 30.207 33.102 1.00 30.52 160 SER A N 1
ATOM 1146 C CA . SER A 1 160 ? 1.137 30.198 32.006 1.00 30.52 160 SER A CA 1
ATOM 1147 C C . SER A 1 160 ? 0.156 31.355 32.188 1.00 30.52 160 SER A C 1
ATOM 1149 O O . SER A 1 160 ? -0.718 31.309 33.053 1.00 30.52 160 SER A O 1
ATOM 1151 N N . SER A 1 161 ? 0.278 32.383 31.353 1.00 30.73 161 SER A N 1
ATOM 1152 C CA . SER A 1 161 ? -0.820 33.307 31.078 1.00 30.73 161 SER A CA 1
ATOM 1153 C C . SER A 1 161 ? -1.973 32.504 30.465 1.00 30.73 161 SER A C 1
ATOM 1155 O O . SER A 1 161 ? -1.889 32.026 29.331 1.00 30.73 161 SER A O 1
ATOM 1157 N N . THR A 1 162 ? -3.032 32.279 31.243 1.00 36.47 162 THR A N 1
ATOM 1158 C CA . THR A 1 162 ? -4.265 31.626 30.798 1.00 36.47 162 THR A CA 1
ATOM 1159 C C . THR A 1 162 ? -5.055 32.588 29.922 1.00 36.47 162 THR A C 1
ATOM 1161 O O . THR A 1 162 ? -5.970 33.283 30.358 1.00 36.47 162 THR A O 1
ATOM 1164 N N . ARG A 1 163 ? -4.721 32.617 28.633 1.00 32.28 163 ARG A N 1
ATOM 1165 C CA . ARG A 1 163 ? -5.636 33.155 27.627 1.00 32.28 163 ARG A CA 1
ATOM 1166 C C . ARG A 1 163 ? -6.860 32.220 27.582 1.00 32.28 163 ARG A C 1
ATOM 1168 O O . ARG A 1 163 ? -6.655 31.012 27.447 1.00 32.28 163 ARG A O 1
ATOM 1175 N N . PRO A 1 164 ? -8.104 32.712 27.736 1.00 36.06 164 PRO A N 1
ATOM 1176 C CA . PRO A 1 164 ? -9.277 31.848 27.810 1.00 36.06 164 PRO A CA 1
ATOM 1177 C C . PRO A 1 164 ? -9.372 30.976 26.558 1.00 36.06 164 PRO A C 1
ATOM 1179 O O . PRO A 1 164 ? -9.418 31.481 25.433 1.00 36.06 164 PRO A O 1
ATOM 1182 N N . VAL A 1 165 ? -9.356 29.658 26.776 1.00 43.47 165 VAL A N 1
ATOM 1183 C CA . VAL A 1 165 ? -9.523 28.647 25.732 1.00 43.47 165 VAL A CA 1
ATOM 1184 C C . VAL A 1 165 ? -10.871 28.898 25.082 1.00 43.47 165 VAL A C 1
ATOM 1186 O O . VAL A 1 165 ? -11.927 28.713 25.684 1.00 43.47 165 VAL A O 1
ATOM 1189 N N . THR A 1 166 ? -10.822 29.381 23.849 1.00 42.56 166 THR A N 1
ATOM 1190 C CA . THR A 1 166 ? -12.001 29.640 23.041 1.00 42.56 166 THR A CA 1
ATOM 1191 C C . THR A 1 166 ? -12.668 28.295 22.776 1.00 42.56 166 THR A C 1
ATOM 1193 O O . THR A 1 166 ? -12.084 27.426 22.134 1.00 42.56 166 THR A O 1
ATOM 1196 N N . THR A 1 167 ? -13.846 28.074 23.358 1.00 47.41 167 THR A N 1
ATOM 1197 C CA . THR A 1 167 ? -14.550 26.792 23.293 1.00 47.41 167 THR A CA 1
ATOM 1198 C C . THR A 1 167 ? -15.109 26.599 21.884 1.00 47.41 167 THR A C 1
ATOM 1200 O O . THR A 1 167 ? -16.221 27.022 21.570 1.00 47.41 167 THR A O 1
ATOM 1203 N N . THR A 1 168 ? -14.318 25.987 21.004 1.00 52.09 168 THR A N 1
ATOM 1204 C CA . THR A 1 168 ? -14.828 25.376 19.776 1.00 52.09 168 THR A CA 1
ATOM 1205 C C . THR A 1 168 ? -15.743 24.242 20.216 1.00 52.09 168 THR A C 1
ATOM 1207 O O . THR A 1 168 ? -15.316 23.344 20.942 1.00 52.09 168 THR A O 1
ATOM 1210 N N . THR A 1 169 ? -17.021 24.292 19.859 1.00 55.72 169 THR A N 1
ATOM 1211 C CA . THR A 1 169 ? -17.963 23.243 20.248 1.00 55.72 169 THR A CA 1
ATOM 1212 C C . THR A 1 169 ? -17.567 21.917 19.636 1.00 55.72 169 THR A C 1
ATOM 1214 O O . THR A 1 169 ? -17.610 21.748 18.419 1.00 55.72 169 THR A O 1
ATOM 1217 N N . LEU A 1 170 ? -17.184 20.976 20.494 1.00 61.94 170 LEU A N 1
ATOM 1218 C CA . LEU A 1 170 ? -16.966 19.594 20.108 1.00 61.94 170 LEU A CA 1
ATOM 1219 C C . LEU A 1 170 ? -18.299 18.847 20.221 1.00 61.94 170 LEU A C 1
ATOM 1221 O O . LEU A 1 170 ? -18.937 18.918 21.277 1.00 61.94 170 LEU A O 1
ATOM 1225 N N . PRO A 1 171 ? -18.741 18.138 19.171 1.00 77.00 171 PRO A N 1
ATOM 1226 C CA . PRO A 1 171 ? -19.853 17.215 19.306 1.00 77.00 171 PRO A CA 1
ATOM 1227 C C . PRO A 1 171 ? -19.481 16.079 20.271 1.00 77.00 171 PRO A C 1
ATOM 1229 O O . PRO A 1 171 ? -18.327 15.653 20.343 1.00 77.00 171 PRO A O 1
ATOM 1232 N N . SER A 1 172 ? -20.463 15.565 21.006 1.00 86.94 172 SER A N 1
ATOM 1233 C CA . SER A 1 172 ? -20.313 14.322 21.761 1.00 86.94 172 SER A CA 1
ATOM 1234 C C . SER A 1 172 ? -20.384 13.137 20.802 1.00 86.94 172 SER A C 1
ATOM 1236 O O . SER A 1 172 ? -21.323 13.033 20.016 1.00 86.94 172 SER A O 1
ATOM 1238 N N . VAL A 1 173 ? -19.403 12.238 20.867 1.00 91.12 173 VAL A N 1
ATOM 1239 C CA . VAL A 1 173 ? -19.376 11.007 20.067 1.00 91.12 173 VAL A CA 1
ATOM 1240 C C . VAL A 1 173 ? -19.806 9.845 20.953 1.00 91.12 173 VAL A C 1
ATOM 1242 O O . VAL A 1 173 ? -19.166 9.581 21.970 1.00 91.12 173 VAL A O 1
ATOM 1245 N N . VAL A 1 174 ? -20.881 9.157 20.573 1.00 93.88 174 VAL A N 1
ATOM 1246 C CA . VAL A 1 174 ? -21.364 7.957 21.266 1.00 93.88 174 VAL A CA 1
ATOM 1247 C C . VAL A 1 174 ? -20.815 6.731 20.552 1.00 93.88 174 VAL A C 1
ATOM 1249 O O . VAL A 1 174 ? -20.930 6.613 19.330 1.00 93.88 174 VAL A O 1
ATOM 1252 N N . ILE A 1 175 ? -20.206 5.827 21.316 1.00 94.62 175 ILE A N 1
ATOM 1253 C CA . ILE A 1 175 ? -19.606 4.597 20.801 1.00 94.62 175 ILE A CA 1
ATOM 1254 C C . ILE A 1 175 ? -20.311 3.409 21.445 1.00 94.62 175 ILE A C 1
ATOM 1256 O O . ILE A 1 175 ? -20.315 3.278 22.666 1.00 94.62 175 ILE A O 1
ATOM 1260 N N . GLU A 1 176 ? -20.853 2.525 20.613 1.00 95.00 176 GLU A N 1
ATOM 1261 C CA . GLU A 1 176 ? -21.528 1.296 21.028 1.00 95.00 176 GLU A CA 1
ATOM 1262 C C . GLU A 1 176 ? -21.013 0.137 20.180 1.00 95.00 176 GLU A C 1
ATOM 1264 O O . GLU A 1 176 ? -20.858 0.271 18.966 1.00 95.00 176 GLU A O 1
ATOM 1269 N N . ASN A 1 177 ? -20.722 -1.005 20.808 1.00 90.88 177 ASN A N 1
ATOM 1270 C CA . ASN A 1 177 ? -20.309 -2.233 20.115 1.00 90.88 177 ASN A CA 1
ATOM 1271 C C . ASN A 1 177 ? -19.198 -2.005 19.065 1.00 90.88 177 ASN A C 1
ATOM 1273 O O . ASN A 1 177 ? -19.266 -2.504 17.940 1.00 90.88 177 ASN A O 1
ATOM 1277 N N . ASN A 1 178 ? -18.176 -1.221 19.438 1.00 89.25 178 ASN A N 1
ATOM 1278 C CA . ASN A 1 178 ? -17.034 -0.856 18.590 1.00 89.25 178 ASN A CA 1
ATOM 1279 C C . ASN A 1 178 ? -17.406 -0.069 17.312 1.00 89.25 178 ASN A C 1
ATOM 1281 O O . ASN A 1 178 ? -16.729 -0.155 16.285 1.00 89.25 178 ASN A O 1
ATOM 1285 N N . ARG A 1 179 ? -18.503 0.695 17.349 1.00 93.19 179 ARG A N 1
ATOM 1286 C CA . ARG A 1 179 ? -18.955 1.570 16.260 1.00 93.19 179 ARG A CA 1
ATOM 1287 C C . ARG A 1 179 ? -19.380 2.928 16.799 1.00 93.19 179 ARG A C 1
ATOM 1289 O O . ARG A 1 179 ? -19.867 3.034 17.919 1.00 93.19 179 ARG A O 1
ATOM 1296 N N . ILE A 1 180 ? -19.218 3.964 15.981 1.00 95.12 180 ILE A N 1
ATOM 1297 C CA . ILE A 1 180 ? -19.802 5.277 16.264 1.00 95.12 180 ILE A CA 1
ATOM 1298 C C . ILE A 1 180 ? -21.315 5.143 16.067 1.00 95.12 180 ILE A C 1
ATOM 1300 O O . ILE A 1 180 ? -21.768 4.958 14.938 1.00 95.12 180 ILE A O 1
ATOM 1304 N N . ALA A 1 181 ? -22.073 5.200 17.160 1.00 94.75 181 ALA A N 1
ATOM 1305 C CA . ALA A 1 181 ? -23.529 5.106 17.149 1.00 94.75 181 ALA A CA 1
ATOM 1306 C C . ALA A 1 181 ? -24.163 6.449 16.774 1.00 94.75 181 ALA A C 1
ATOM 1308 O O . ALA A 1 181 ? -25.111 6.505 15.996 1.00 94.75 181 ALA A O 1
ATOM 1309 N N . SER A 1 182 ? -23.614 7.549 17.297 1.00 91.88 182 SER A N 1
ATOM 1310 C CA . SER A 1 182 ? -24.064 8.897 16.960 1.00 91.88 182 SER A CA 1
ATOM 1311 C C . SER A 1 182 ? -22.989 9.954 17.211 1.00 91.88 182 SER A C 1
ATOM 1313 O O . SER A 1 182 ? -22.059 9.767 18.000 1.00 91.88 182 SER A O 1
ATOM 1315 N N . ILE A 1 183 ? -23.127 11.081 16.513 1.00 90.69 183 ILE A N 1
ATOM 1316 C CA . ILE A 1 183 ? -22.363 12.307 16.743 1.00 90.69 183 ILE A CA 1
ATOM 1317 C C . ILE A 1 183 ? -23.390 13.388 17.065 1.00 90.69 183 ILE A C 1
ATOM 1319 O O . ILE A 1 183 ? -24.157 13.805 16.199 1.00 90.69 183 ILE A O 1
ATOM 1323 N N . VAL A 1 184 ? -23.439 13.807 18.325 1.00 87.06 184 VAL A N 1
ATOM 1324 C CA . VAL A 1 184 ? -24.452 14.728 18.841 1.00 87.06 184 VAL A CA 1
ATOM 1325 C C . VAL A 1 184 ? -23.835 16.107 19.005 1.00 87.06 184 VAL A C 1
ATOM 1327 O O . VAL A 1 184 ? -22.895 16.293 19.777 1.00 87.06 184 VAL A O 1
ATOM 1330 N N . SER A 1 185 ? -24.374 17.094 18.293 1.00 83.19 185 SER A N 1
ATOM 1331 C CA . SER A 1 185 ? -24.008 18.488 18.530 1.00 83.19 185 SER A CA 1
ATOM 1332 C C . SER A 1 185 ? -24.608 18.957 19.855 1.00 83.19 185 SER A C 1
ATOM 1334 O O . SER A 1 185 ? -25.825 18.943 20.030 1.00 83.19 185 SER A O 1
ATOM 1336 N N . VAL A 1 186 ? -23.756 19.370 20.792 1.00 80.50 186 VAL A N 1
ATOM 1337 C CA . VAL A 1 186 ? -24.166 19.803 22.142 1.00 80.50 186 VAL A CA 1
ATOM 1338 C C . VAL A 1 186 ? -24.119 21.325 22.322 1.00 80.50 186 VAL A C 1
ATOM 1340 O O . VAL A 1 186 ? -24.328 21.832 23.420 1.00 80.50 186 VAL A O 1
ATOM 1343 N N . GLY A 1 187 ? -23.872 22.077 21.248 1.00 74.06 187 GLY A N 1
ATOM 1344 C CA . GLY A 1 187 ? -23.843 23.537 21.270 1.00 74.06 187 GLY A CA 1
ATOM 1345 C C . GLY A 1 187 ? -23.327 24.136 19.964 1.00 74.06 187 GLY A C 1
ATOM 1346 O O . GLY A 1 187 ? -22.986 23.414 19.029 1.00 74.06 187 GLY A O 1
ATOM 1347 N N . VAL A 1 188 ? -23.231 25.465 19.935 1.00 71.88 188 VAL A N 1
ATOM 1348 C CA . VAL A 1 188 ? -22.559 26.232 18.872 1.00 71.88 188 VAL A CA 1
ATOM 1349 C C . VAL A 1 188 ? -21.337 26.970 19.435 1.00 71.88 188 VAL A C 1
ATOM 1351 O O . VAL A 1 188 ? -21.326 27.264 20.636 1.00 71.88 188 VAL A O 1
ATOM 1354 N N . PRO A 1 189 ? -20.303 27.261 18.623 1.00 71.38 189 PRO A N 1
ATOM 1355 C CA . PRO A 1 189 ? -19.086 27.906 19.108 1.00 71.38 189 PRO A CA 1
ATOM 1356 C C . PRO A 1 189 ? -19.385 29.177 19.908 1.00 71.38 189 PRO A C 1
ATOM 1358 O O . PRO A 1 189 ? -20.286 29.935 19.556 1.00 71.38 189 PRO A O 1
ATOM 1361 N N . HIS A 1 190 ? -18.606 29.418 20.966 1.00 69.75 190 HIS A N 1
ATOM 1362 C CA . HIS A 1 190 ? -18.721 30.594 21.847 1.00 69.75 190 HIS A CA 1
ATOM 1363 C C . HIS A 1 190 ? -19.990 30.681 22.716 1.00 69.75 190 HIS A C 1
ATOM 1365 O O . HIS A 1 190 ? -20.162 31.671 23.425 1.00 69.75 190 HIS A O 1
ATOM 1371 N N . VAL A 1 191 ? -20.841 29.653 22.728 1.00 73.12 191 VAL A N 1
ATOM 1372 C CA . VAL A 1 191 ? -21.994 29.554 23.636 1.00 73.12 191 VAL A CA 1
ATOM 1373 C C . VAL A 1 191 ? -21.728 28.459 24.678 1.00 73.12 191 VAL A C 1
ATOM 1375 O O . VAL A 1 191 ? -21.231 27.390 24.308 1.00 73.12 191 VAL A O 1
ATOM 1378 N N . PRO A 1 192 ? -22.035 28.679 25.975 1.00 74.25 192 PRO A N 1
ATOM 1379 C CA . PRO A 1 192 ? -21.936 27.631 26.986 1.00 74.25 192 PRO A CA 1
ATOM 1380 C C . PRO A 1 192 ? -22.703 26.371 26.572 1.00 74.25 192 PRO A C 1
ATOM 1382 O O . PRO A 1 192 ? -23.837 26.442 26.098 1.00 74.25 192 PRO A O 1
ATOM 1385 N N . ILE A 1 193 ? -22.077 25.208 26.750 1.00 76.25 193 ILE A N 1
ATOM 1386 C CA . ILE A 1 193 ? -22.698 23.920 26.431 1.00 76.25 193 ILE A CA 1
ATOM 1387 C C . ILE A 1 193 ? -23.817 23.648 27.437 1.00 76.25 193 ILE A C 1
ATOM 1389 O O . ILE A 1 193 ? -23.574 23.611 28.643 1.00 76.25 193 ILE A O 1
ATOM 1393 N N . ASP A 1 194 ? -25.018 23.386 26.929 1.00 76.62 194 ASP A N 1
ATOM 1394 C CA . ASP A 1 194 ? -26.129 22.887 27.733 1.00 76.62 194 ASP A CA 1
ATOM 1395 C C . ASP A 1 194 ? -25.883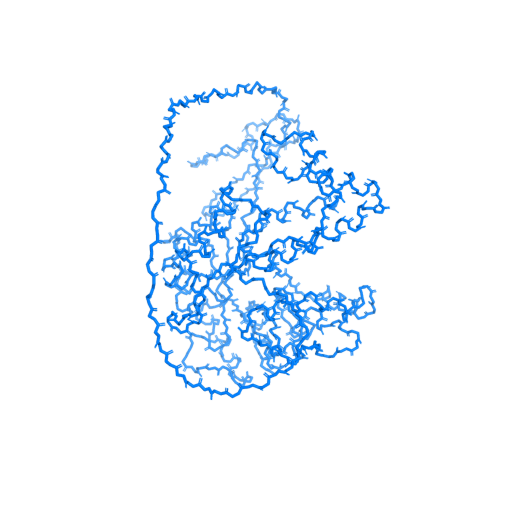 21.409 28.071 1.00 76.62 194 ASP A C 1
ATOM 1397 O O . ASP A 1 194 ? -25.949 20.526 27.210 1.00 76.62 194 ASP A O 1
ATOM 1401 N N . SER A 1 195 ? -25.567 21.132 29.337 1.00 79.69 195 SER A N 1
ATOM 1402 C CA . SER A 1 195 ? -25.272 19.780 29.814 1.00 79.69 195 SER A CA 1
ATOM 1403 C C . SER A 1 195 ? -26.464 18.832 29.682 1.00 79.69 195 SER A C 1
ATOM 1405 O O . SER A 1 195 ? -26.251 17.628 29.538 1.00 79.69 195 SER A O 1
ATOM 1407 N N . ALA A 1 196 ? -27.701 19.340 29.647 1.00 84.12 196 ALA A N 1
ATOM 1408 C CA . ALA A 1 196 ? -28.891 18.517 29.459 1.00 84.12 196 ALA A CA 1
ATOM 1409 C C . ALA A 1 196 ? -28.959 17.890 28.057 1.00 84.12 196 ALA A C 1
ATOM 1411 O O . ALA A 1 196 ? -29.577 16.837 27.900 1.00 84.12 196 ALA A O 1
ATOM 1412 N N . LYS A 1 197 ? -28.294 18.498 27.061 1.00 81.81 197 LYS A N 1
ATOM 1413 C CA . LYS A 1 197 ? -28.216 17.999 25.677 1.00 81.81 197 LYS A CA 1
ATOM 1414 C C . LYS A 1 197 ? -27.148 16.928 25.469 1.00 81.81 197 LYS A C 1
ATOM 1416 O O . LYS A 1 197 ? -27.089 16.335 24.392 1.00 81.81 197 LYS A O 1
ATOM 1421 N N . ARG A 1 198 ? -26.282 16.683 26.458 1.00 85.25 198 ARG A N 1
ATOM 1422 C CA . ARG A 1 198 ? -25.267 15.629 26.357 1.00 85.25 198 ARG A CA 1
ATOM 1423 C C . ARG A 1 198 ? -25.933 14.246 26.384 1.00 85.25 198 ARG A C 1
ATOM 1425 O O . ARG A 1 198 ? -26.867 14.050 27.166 1.00 85.25 198 ARG A O 1
ATOM 1432 N N . PRO A 1 199 ? -25.451 13.280 25.579 1.00 87.44 199 PRO A N 1
ATOM 1433 C CA . PRO A 1 199 ? -25.881 11.889 25.687 1.00 87.44 199 PRO A CA 1
ATOM 1434 C C . PRO A 1 199 ? -25.734 11.372 27.124 1.00 87.44 199 PRO A C 1
ATOM 1436 O O . PRO A 1 199 ? -24.748 11.675 27.796 1.00 87.44 199 PRO A O 1
ATOM 1439 N N . LYS A 1 200 ? -26.714 10.595 27.595 1.00 87.88 200 LYS A N 1
ATOM 1440 C CA . LYS A 1 200 ? -26.759 10.041 28.959 1.00 87.88 200 LYS A CA 1
ATOM 1441 C C . LYS A 1 200 ? -26.619 8.520 28.936 1.00 87.88 200 LYS A C 1
ATOM 1443 O O . LYS A 1 200 ? -26.824 7.897 27.901 1.00 87.88 200 LYS A O 1
ATOM 1448 N N . GLY A 1 201 ? -26.311 7.930 30.092 1.00 88.50 201 GLY A N 1
ATOM 1449 C CA . GLY A 1 201 ? -26.281 6.471 30.263 1.00 88.50 201 GLY A CA 1
ATOM 1450 C C . GLY A 1 201 ? -25.023 5.786 29.722 1.00 88.50 201 GLY A C 1
ATOM 1451 O O . GLY A 1 201 ? -25.029 4.575 29.526 1.00 88.50 201 GLY A O 1
ATOM 1452 N N . ALA A 1 202 ? -23.944 6.534 29.480 1.00 89.88 202 ALA A N 1
ATOM 1453 C CA . ALA A 1 202 ? -22.681 5.948 29.054 1.00 89.88 202 ALA A CA 1
ATOM 1454 C C . ALA A 1 202 ? -22.078 5.073 30.165 1.00 89.88 202 ALA A C 1
ATOM 1456 O O . ALA A 1 202 ? -21.969 5.499 31.313 1.00 89.88 202 ALA A O 1
ATOM 1457 N N . THR A 1 203 ? -21.601 3.879 29.810 1.00 95.38 203 THR A N 1
ATOM 1458 C CA . THR A 1 203 ? -20.823 3.024 30.725 1.00 95.38 203 THR A CA 1
ATOM 1459 C C . THR A 1 203 ? -19.473 3.655 31.085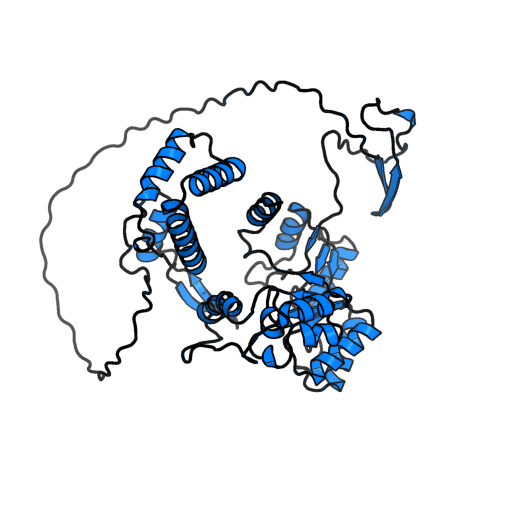 1.00 95.38 203 THR A C 1
ATOM 1461 O O . THR A 1 203 ? -18.914 3.381 32.144 1.00 95.38 203 THR A O 1
ATOM 1464 N N . ARG A 1 204 ? -18.931 4.503 30.200 1.00 94.12 204 ARG A N 1
ATOM 1465 C CA . ARG A 1 204 ? -17.693 5.258 30.406 1.00 94.12 204 ARG A CA 1
ATOM 1466 C C . ARG A 1 204 ? -17.759 6.587 29.667 1.00 94.12 204 ARG A C 1
ATOM 1468 O O . ARG A 1 204 ? -18.030 6.611 28.470 1.00 94.12 204 ARG A O 1
ATOM 1475 N N . GLU A 1 205 ? -17.426 7.668 30.361 1.00 91.75 205 GLU A N 1
ATOM 1476 C CA . GLU A 1 205 ? -17.248 8.990 29.762 1.00 91.75 205 GLU A CA 1
ATOM 1477 C C . GLU A 1 205 ? -15.754 9.323 29.643 1.00 91.75 205 GLU A C 1
ATOM 1479 O O . GLU A 1 205 ? -14.962 9.047 30.546 1.00 91.75 205 GLU A O 1
ATOM 1484 N N . ILE A 1 206 ? -15.356 9.899 28.506 1.00 90.94 206 ILE A N 1
ATOM 1485 C CA . ILE A 1 206 ? -13.996 10.391 28.268 1.00 90.94 206 ILE A CA 1
ATOM 1486 C C . ILE A 1 206 ? -14.089 11.894 28.027 1.00 90.94 206 ILE A C 1
ATOM 1488 O O . ILE A 1 206 ? -14.659 12.342 27.032 1.00 90.94 206 ILE A O 1
ATOM 1492 N N . ASN A 1 207 ? -13.509 12.679 28.935 1.00 87.31 207 ASN A N 1
ATOM 1493 C CA . ASN A 1 207 ? -13.444 14.125 28.783 1.00 87.31 207 ASN A CA 1
ATOM 1494 C C . ASN A 1 207 ? -12.300 14.507 27.832 1.00 87.31 207 ASN A C 1
ATOM 1496 O O . ASN A 1 207 ? -11.131 14.468 28.208 1.00 87.31 207 ASN A O 1
ATOM 1500 N N . ALA A 1 208 ? -12.656 14.891 26.608 1.00 87.12 208 ALA A N 1
ATOM 1501 C CA . ALA A 1 208 ? -11.727 15.344 25.574 1.00 87.12 208 ALA A CA 1
ATOM 1502 C C . ALA A 1 208 ? -11.667 16.883 25.451 1.00 87.12 208 ALA A C 1
ATOM 1504 O O . ALA A 1 208 ? -11.339 17.406 24.387 1.00 87.12 208 ALA A O 1
ATOM 1505 N N . ASN A 1 209 ? -12.022 17.634 26.503 1.00 80.44 209 ASN A N 1
ATOM 1506 C CA . ASN A 1 209 ? -11.949 19.097 26.474 1.00 80.44 209 ASN A CA 1
ATOM 1507 C C . ASN A 1 209 ? -10.518 19.571 26.149 1.00 80.44 209 ASN A C 1
ATOM 1509 O O . ASN A 1 209 ? -9.547 19.089 26.727 1.00 80.44 209 ASN A O 1
ATOM 1513 N N . GLY A 1 210 ? -10.395 20.509 25.207 1.00 80.31 210 GLY A N 1
ATOM 1514 C CA . GLY A 1 210 ? -9.108 21.002 24.708 1.00 80.31 210 GLY A CA 1
ATOM 1515 C C . GLY A 1 210 ? -8.377 20.049 23.753 1.00 80.31 210 GLY A C 1
ATOM 1516 O O . GLY A 1 210 ? -7.256 20.353 23.349 1.00 80.31 210 GLY A O 1
ATOM 1517 N N . MET A 1 211 ? -8.984 18.919 23.374 1.00 84.06 211 MET A N 1
ATOM 1518 C CA . MET A 1 211 ? -8.417 17.946 22.436 1.00 84.06 211 MET A CA 1
ATOM 1519 C C . MET A 1 211 ? -9.158 17.948 21.095 1.00 84.06 211 MET A C 1
ATOM 1521 O O . MET A 1 211 ? -10.270 18.457 20.970 1.00 84.06 211 MET A O 1
ATOM 1525 N N . TYR A 1 212 ? -8.542 17.328 20.089 1.00 84.00 212 TYR A N 1
ATOM 1526 C CA . TYR A 1 212 ? -9.152 17.076 18.785 1.00 84.00 212 TYR A CA 1
ATOM 1527 C C . TYR A 1 212 ? -9.314 15.574 18.574 1.00 84.00 212 TYR A C 1
ATOM 1529 O O . TYR A 1 212 ? -8.456 14.789 18.981 1.00 84.00 212 TYR A O 1
ATOM 1537 N N . VAL A 1 213 ? -10.395 15.186 17.899 1.00 86.06 213 VAL A N 1
ATOM 1538 C CA . VAL A 1 213 ? -10.655 13.801 17.499 1.00 86.06 213 VAL A CA 1
ATOM 1539 C C . VAL A 1 213 ? -10.523 13.699 15.985 1.00 86.06 213 VAL A C 1
ATOM 1541 O O . VAL A 1 213 ? -11.067 14.520 15.250 1.00 86.06 213 VAL A O 1
ATOM 1544 N N . LEU A 1 214 ? -9.801 12.682 15.524 1.00 90.62 214 LEU A N 1
ATOM 1545 C CA . LEU A 1 214 ? -9.636 12.350 14.113 1.00 90.62 214 LEU A CA 1
ATOM 1546 C C . LEU A 1 214 ? -10.055 10.892 13.896 1.00 90.62 214 LEU A C 1
ATOM 1548 O O . LEU A 1 214 ? -9.912 10.081 14.817 1.00 90.62 214 LEU A O 1
ATOM 1552 N N . PRO A 1 215 ? -10.522 10.523 12.690 1.00 92.75 215 PRO A N 1
ATOM 1553 C CA . PRO A 1 215 ? -10.541 9.125 12.287 1.00 92.75 215 PRO A CA 1
ATOM 1554 C C . PRO A 1 215 ? -9.148 8.510 12.454 1.00 92.75 215 PRO A C 1
ATOM 1556 O O . PRO A 1 215 ? -8.134 9.185 12.257 1.00 92.75 215 PRO A O 1
ATOM 1559 N N . GLY A 1 216 ? -9.097 7.226 12.802 1.00 93.25 216 GLY A N 1
ATOM 1560 C CA . GLY A 1 216 ? -7.824 6.521 12.899 1.00 93.25 216 GLY A CA 1
ATOM 1561 C C . GLY A 1 216 ? -7.093 6.489 11.553 1.00 93.25 216 GLY A C 1
ATOM 1562 O O . GLY A 1 216 ? -7.715 6.434 10.488 1.00 93.25 216 GLY A O 1
ATOM 1563 N N . LEU A 1 217 ? -5.763 6.565 11.602 1.00 95.19 217 LEU A N 1
ATOM 1564 C CA . LEU A 1 217 ? -4.937 6.609 10.402 1.00 95.19 217 LEU A CA 1
ATOM 1565 C C . LEU A 1 217 ? -4.927 5.239 9.716 1.00 95.19 217 LEU A C 1
ATOM 1567 O O . LEU A 1 217 ? -4.897 4.196 10.374 1.00 95.19 217 LEU A O 1
ATOM 1571 N N . VAL A 1 218 ? -4.918 5.257 8.383 1.00 94.50 218 VAL A N 1
ATOM 1572 C CA . VAL A 1 218 ? -4.826 4.054 7.552 1.00 94.50 218 VAL A CA 1
ATOM 1573 C C . VAL A 1 218 ? -3.485 4.059 6.830 1.00 94.50 218 VAL A C 1
ATOM 1575 O O . VAL A 1 218 ? -3.273 4.879 5.935 1.00 94.50 218 VAL A O 1
ATOM 1578 N N . ASP A 1 219 ? -2.585 3.151 7.201 1.00 92.88 219 ASP A N 1
ATOM 1579 C CA . ASP A 1 219 ? -1.322 2.981 6.484 1.00 92.88 219 ASP A CA 1
ATOM 1580 C C . ASP A 1 219 ? -1.523 2.023 5.309 1.00 92.88 219 ASP A C 1
ATOM 1582 O O . ASP A 1 219 ? -1.899 0.863 5.469 1.00 92.88 219 ASP A O 1
ATOM 1586 N N . LEU A 1 220 ? -1.295 2.520 4.097 1.00 92.94 220 LEU A N 1
ATOM 1587 C CA . LEU A 1 220 ? -1.525 1.764 2.872 1.00 92.94 220 LEU A CA 1
ATOM 1588 C C . LEU A 1 220 ? -0.304 0.942 2.440 1.00 92.94 220 LEU A C 1
ATOM 1590 O O . LEU A 1 220 ? -0.376 0.259 1.418 1.00 92.94 220 LEU A O 1
ATOM 1594 N N . HIS A 1 221 ? 0.837 1.033 3.119 1.00 93.38 221 HIS A N 1
ATOM 1595 C CA . HIS A 1 221 ? 2.059 0.399 2.641 1.00 93.38 221 HIS A CA 1
ATOM 1596 C C . HIS A 1 221 ? 2.942 -0.069 3.787 1.00 93.38 221 HIS A C 1
ATOM 1598 O O . HIS A 1 221 ? 4.004 0.498 4.046 1.00 93.38 221 HIS A O 1
ATOM 1604 N N . VAL A 1 222 ? 2.538 -1.168 4.417 1.00 91.38 222 VAL A N 1
ATOM 1605 C CA . VAL A 1 222 ? 3.345 -1.775 5.469 1.00 91.38 222 VAL A CA 1
ATOM 1606 C C . VAL A 1 222 ? 3.857 -3.151 5.074 1.00 91.38 222 VAL A C 1
ATOM 1608 O O . VAL A 1 222 ? 3.217 -3.921 4.356 1.00 91.38 222 VAL A O 1
ATOM 1611 N N . HIS A 1 223 ? 5.027 -3.457 5.610 1.00 89.12 223 HIS A N 1
ATOM 1612 C CA . HIS A 1 223 ? 5.525 -4.811 5.735 1.00 89.12 223 HIS A CA 1
ATOM 1613 C C . HIS A 1 223 ? 5.567 -5.143 7.216 1.00 89.12 223 HIS A C 1
ATOM 1615 O O . HIS A 1 223 ? 5.890 -4.282 8.038 1.00 89.12 223 HIS A O 1
ATOM 1621 N N . GLN A 1 224 ? 5.273 -6.391 7.541 1.00 82.75 224 GLN A N 1
ATOM 1622 C CA . GLN A 1 224 ? 5.571 -6.919 8.854 1.00 82.75 224 GLN A CA 1
ATOM 1623 C C . GLN A 1 224 ? 6.961 -7.565 8.829 1.00 82.75 224 GLN A C 1
ATOM 1625 O O . GLN A 1 224 ? 7.536 -7.830 7.770 1.00 82.75 224 GLN A O 1
ATOM 1630 N N . GLY A 1 225 ? 7.550 -7.739 10.006 1.00 65.38 225 GLY A N 1
ATOM 1631 C CA . GLY A 1 225 ? 8.859 -8.355 10.151 1.00 65.38 225 GLY A CA 1
ATOM 1632 C C . GLY A 1 225 ? 8.910 -9.780 9.643 1.00 65.38 225 GLY A C 1
ATOM 1633 O O . GLY A 1 225 ? 7.967 -10.550 9.797 1.00 65.38 225 GLY A O 1
ATOM 1634 N N . THR A 1 226 ? 10.067 -10.145 9.101 1.00 62.50 226 THR A N 1
ATOM 1635 C CA . THR A 1 226 ? 10.539 -11.524 9.181 1.00 62.50 226 THR A CA 1
ATOM 1636 C C . THR A 1 226 ? 11.034 -11.783 10.605 1.00 62.50 226 THR A C 1
ATOM 1638 O O . THR A 1 226 ? 11.336 -10.837 11.341 1.00 62.50 226 THR A O 1
ATOM 1641 N N . THR A 1 227 ? 11.208 -13.053 10.974 1.00 63.22 227 THR A N 1
ATOM 1642 C CA . THR A 1 227 ? 11.833 -13.455 12.249 1.00 63.22 227 THR A CA 1
ATOM 1643 C C . THR A 1 227 ? 13.164 -12.754 12.529 1.00 63.22 227 THR A C 1
ATOM 1645 O O . THR A 1 227 ? 13.508 -12.535 13.684 1.00 63.22 227 THR A O 1
ATOM 1648 N N . GLN A 1 228 ? 13.875 -12.331 11.481 1.00 61.41 228 GLN A N 1
ATOM 1649 C CA . GLN A 1 228 ? 15.135 -11.592 11.565 1.00 61.41 228 GLN A CA 1
ATOM 1650 C C . GLN A 1 228 ? 14.984 -10.122 11.995 1.00 61.41 228 GLN A C 1
ATOM 1652 O O . GLN A 1 228 ? 15.934 -9.551 12.521 1.00 61.41 228 GLN A O 1
ATOM 1657 N N . LYS A 1 229 ? 13.834 -9.480 11.739 1.00 66.75 229 LYS A N 1
ATOM 1658 C CA . LYS A 1 229 ? 13.600 -8.058 12.064 1.00 66.75 229 LYS A CA 1
ATOM 1659 C C . LYS A 1 229 ? 12.880 -7.898 13.397 1.00 66.75 229 LYS A C 1
ATOM 1661 O O . LYS A 1 229 ? 13.327 -7.134 14.243 1.00 66.75 229 LYS A O 1
ATOM 1666 N N . ALA A 1 230 ? 11.775 -8.615 13.561 1.00 73.31 230 ALA A N 1
ATOM 1667 C CA . ALA A 1 230 ? 11.129 -8.875 14.839 1.00 73.31 230 ALA A CA 1
ATOM 1668 C C . ALA A 1 230 ? 10.194 -10.072 14.642 1.00 73.31 230 ALA A C 1
ATOM 1670 O O . ALA A 1 230 ? 9.360 -10.065 13.736 1.00 73.31 230 ALA A O 1
ATOM 1671 N N . ALA A 1 231 ? 10.363 -11.100 15.472 1.00 74.50 231 ALA A N 1
ATOM 1672 C CA . ALA A 1 231 ? 9.651 -12.367 15.324 1.00 74.50 231 ALA A CA 1
ATOM 1673 C C . ALA A 1 231 ? 8.137 -12.255 15.527 1.00 74.50 231 ALA A C 1
ATOM 1675 O O . ALA A 1 231 ? 7.383 -12.939 14.840 1.00 74.50 231 ALA A O 1
ATOM 1676 N N . GLU A 1 232 ? 7.696 -11.356 16.405 1.00 82.19 232 GLU A N 1
ATOM 1677 C CA . GLU A 1 232 ? 6.291 -11.245 16.789 1.00 82.19 232 GLU A CA 1
ATOM 1678 C C . GLU A 1 232 ? 5.626 -9.990 16.213 1.00 82.19 232 GLU A C 1
ATOM 1680 O O . GLU A 1 232 ? 6.175 -8.883 16.278 1.00 82.19 232 GLU A O 1
ATOM 1685 N N . SER A 1 233 ? 4.387 -10.136 15.723 1.00 87.94 233 SER A N 1
ATOM 1686 C CA . SER A 1 233 ? 3.547 -9.020 15.251 1.00 87.94 233 SER A CA 1
ATOM 1687 C C . SER A 1 233 ? 3.348 -7.932 16.297 1.00 87.94 233 SER A C 1
ATOM 1689 O O . SER A 1 233 ? 3.150 -6.770 15.950 1.00 87.94 233 SER A O 1
ATOM 1691 N N . GLU A 1 234 ? 3.375 -8.301 17.580 1.00 90.00 234 GLU A N 1
ATOM 1692 C CA . GLU A 1 234 ? 3.036 -7.414 18.691 1.00 90.00 234 GLU A CA 1
ATOM 1693 C C . GLU A 1 234 ? 3.874 -6.129 18.692 1.00 90.00 234 GLU A C 1
ATOM 1695 O O . GLU A 1 234 ? 3.341 -5.047 18.946 1.00 90.00 234 GLU A O 1
ATOM 1700 N N . TYR A 1 235 ? 5.159 -6.222 18.338 1.00 89.31 235 TYR A N 1
ATOM 1701 C CA . TYR A 1 235 ? 6.032 -5.056 18.223 1.00 89.31 235 TYR A CA 1
ATOM 1702 C C . TYR A 1 235 ? 5.511 -4.059 17.178 1.00 89.31 235 TYR A C 1
ATOM 1704 O O . TYR A 1 235 ? 5.316 -2.879 17.477 1.00 89.31 235 TYR A O 1
ATOM 1712 N N . TYR A 1 236 ? 5.223 -4.541 15.967 1.00 89.81 236 TYR A N 1
ATOM 1713 C CA . TYR A 1 236 ? 4.690 -3.726 14.873 1.00 89.81 236 TYR A CA 1
ATOM 1714 C C . TYR A 1 236 ? 3.325 -3.138 15.228 1.00 89.81 236 TYR A C 1
ATOM 1716 O O . TYR A 1 236 ? 3.098 -1.942 15.061 1.00 89.81 236 TYR A O 1
ATOM 1724 N N . ASN A 1 237 ? 2.449 -3.960 15.801 1.00 93.31 237 ASN A N 1
ATOM 1725 C CA . ASN A 1 237 ? 1.096 -3.574 16.174 1.00 93.31 237 ASN A CA 1
ATOM 1726 C C . ASN A 1 237 ? 1.063 -2.451 17.204 1.00 93.31 237 ASN A C 1
ATOM 1728 O O . ASN A 1 237 ? 0.340 -1.468 17.024 1.00 93.31 237 ASN A O 1
ATOM 1732 N N . LYS A 1 238 ? 1.882 -2.557 18.254 1.00 91.31 238 LYS A N 1
ATOM 1733 C CA . LYS A 1 238 ? 2.002 -1.507 19.270 1.00 91.31 238 LYS A CA 1
ATOM 1734 C C . LYS A 1 238 ? 2.582 -0.224 18.688 1.00 91.31 238 LYS A C 1
ATOM 1736 O O . LYS A 1 238 ? 2.108 0.854 19.034 1.00 91.31 238 LYS A O 1
ATOM 1741 N N . LEU A 1 239 ? 3.561 -0.318 17.784 1.00 91.06 239 LEU A N 1
ATOM 1742 C CA . LEU A 1 239 ? 4.103 0.860 17.106 1.00 91.06 239 LEU A CA 1
ATOM 1743 C C . LEU A 1 239 ? 3.058 1.549 16.226 1.00 91.06 239 LEU A C 1
ATOM 1745 O O . LEU A 1 239 ? 2.943 2.773 16.275 1.00 91.06 239 LEU A O 1
ATOM 1749 N N . TRP A 1 240 ? 2.285 0.793 15.450 1.00 94.12 240 TRP A N 1
ATOM 1750 C CA . TRP A 1 240 ? 1.230 1.346 14.604 1.00 94.12 240 TRP A CA 1
ATOM 1751 C C . TRP A 1 240 ? 0.138 2.017 15.441 1.00 94.12 240 TRP A C 1
ATOM 1753 O O . TRP A 1 240 ? -0.112 3.213 15.276 1.00 94.12 240 TRP A O 1
ATOM 1763 N N . LEU A 1 241 ? -0.435 1.298 16.408 1.00 94.81 241 LEU A N 1
ATOM 1764 C CA . LEU A 1 241 ? -1.498 1.823 17.269 1.00 94.81 241 LEU A CA 1
ATOM 1765 C C . LEU A 1 241 ? -1.023 3.002 18.124 1.00 94.81 241 LEU A C 1
ATOM 1767 O O . LEU A 1 241 ? -1.727 4.004 18.231 1.00 94.81 241 LEU A O 1
ATOM 1771 N N . GLY A 1 242 ? 0.196 2.934 18.670 1.00 93.38 242 GLY A N 1
ATOM 1772 C CA . GLY A 1 242 ? 0.808 4.027 19.431 1.00 93.38 242 GLY A CA 1
ATOM 1773 C C . GLY A 1 242 ? 1.032 5.301 18.608 1.00 93.38 242 GLY A C 1
ATOM 1774 O O . GLY A 1 242 ? 1.130 6.387 19.174 1.00 93.38 242 GLY A O 1
ATOM 1775 N N . ASN A 1 243 ? 1.063 5.193 17.275 1.00 93.12 243 ASN A N 1
ATOM 1776 C CA . ASN A 1 243 ? 1.115 6.324 16.346 1.00 93.12 243 ASN A CA 1
ATOM 1777 C C . ASN A 1 243 ? -0.253 6.663 15.722 1.00 93.12 243 ASN A C 1
ATOM 1779 O O . ASN A 1 243 ? -0.316 7.460 14.787 1.00 93.12 243 ASN A O 1
ATOM 1783 N N . GLY A 1 244 ? -1.347 6.093 16.237 1.00 93.50 244 GLY A N 1
ATOM 1784 C CA . GLY A 1 244 ? -2.711 6.364 15.780 1.00 93.50 244 GLY A CA 1
ATOM 1785 C C . GLY A 1 244 ? -3.114 5.642 14.491 1.00 93.50 244 GLY A C 1
ATOM 1786 O O . GLY A 1 244 ? -4.149 5.977 13.917 1.00 93.50 244 GLY A O 1
ATOM 1787 N N . ILE A 1 245 ? -2.324 4.667 14.027 1.00 96.31 245 ILE A N 1
ATOM 1788 C CA . ILE A 1 245 ? -2.652 3.827 12.869 1.00 96.31 245 ILE A CA 1
ATOM 1789 C C . ILE A 1 245 ? -3.570 2.700 13.334 1.00 96.31 245 ILE A C 1
ATOM 1791 O O . ILE A 1 245 ? -3.155 1.824 14.089 1.00 96.31 245 ILE A O 1
ATOM 1795 N N . THR A 1 246 ? -4.820 2.724 12.877 1.00 96.31 246 THR A N 1
ATOM 1796 C CA . THR A 1 246 ? -5.863 1.767 13.282 1.00 96.31 246 THR A CA 1
ATOM 1797 C C . THR A 1 246 ? -6.238 0.790 12.174 1.00 96.31 246 THR A C 1
ATOM 1799 O O . THR A 1 246 ? -6.940 -0.186 12.436 1.00 96.31 246 THR A O 1
ATOM 1802 N N . ALA A 1 247 ? -5.752 1.008 10.952 1.00 97.19 247 ALA A N 1
ATOM 1803 C CA . ALA A 1 247 ? -5.825 0.043 9.865 1.00 97.19 247 ALA A CA 1
ATOM 1804 C C . ALA A 1 247 ? -4.535 0.065 9.042 1.00 97.19 247 ALA A C 1
ATOM 1806 O O . ALA A 1 247 ? -3.927 1.115 8.834 1.00 97.19 247 ALA A O 1
ATOM 1807 N N . VAL A 1 248 ? -4.131 -1.102 8.561 1.00 96.25 248 VAL A N 1
ATOM 1808 C CA . VAL A 1 248 ? -2.916 -1.295 7.779 1.00 96.25 248 VAL A CA 1
ATOM 1809 C C . VAL A 1 248 ? -3.208 -2.177 6.576 1.00 96.25 248 VAL A C 1
ATOM 1811 O O . VAL A 1 248 ? -3.924 -3.170 6.682 1.00 96.25 248 VAL A O 1
ATOM 1814 N N . ARG A 1 249 ? -2.634 -1.835 5.425 1.00 95.69 249 ARG A N 1
ATOM 1815 C CA . ARG A 1 249 ? -2.641 -2.669 4.224 1.00 95.69 249 ARG A CA 1
ATOM 1816 C C . ARG A 1 249 ? -1.243 -3.197 3.960 1.00 95.69 249 ARG A C 1
ATOM 1818 O O . ARG A 1 249 ? -0.300 -2.424 3.770 1.00 95.69 249 ARG A O 1
ATOM 1825 N N . GLY A 1 250 ? -1.141 -4.517 3.899 1.00 93.44 250 GLY A N 1
ATOM 1826 C CA . GLY A 1 250 ? 0.109 -5.193 3.607 1.00 93.44 250 GLY A CA 1
ATOM 1827 C C . GLY A 1 250 ? 0.556 -4.939 2.174 1.00 93.44 250 GLY A C 1
ATOM 1828 O O . GLY A 1 250 ? -0.247 -4.687 1.279 1.00 93.44 250 GLY A O 1
ATOM 1829 N N . VAL A 1 251 ? 1.853 -5.035 1.935 1.00 92.19 251 VAL A N 1
ATOM 1830 C CA . VAL A 1 251 ? 2.420 -5.175 0.591 1.00 92.19 251 VAL A CA 1
ATOM 1831 C C . VAL A 1 251 ? 3.301 -6.421 0.522 1.00 92.19 251 VAL A C 1
ATOM 1833 O O . VAL A 1 251 ? 4.488 -6.359 0.205 1.00 92.19 251 VAL A O 1
ATOM 1836 N N . PRO A 1 252 ? 2.646 -7.584 0.566 1.00 92.50 252 PRO A N 1
ATOM 1837 C CA . PRO A 1 252 ? 2.659 -8.543 1.683 1.00 92.50 252 PRO A CA 1
ATOM 1838 C C . PRO A 1 252 ? 3.106 -8.050 3.069 1.00 92.50 252 PRO A C 1
ATOM 1840 O O . PRO A 1 252 ? 4.162 -7.429 3.206 1.00 92.50 252 PRO A O 1
ATOM 1843 N N . PHE A 1 253 ? 2.339 -8.403 4.110 1.00 90.94 253 PHE A N 1
ATOM 1844 C CA . PHE A 1 253 ? 2.786 -8.286 5.506 1.00 90.94 253 PHE A CA 1
ATOM 1845 C C . PHE A 1 253 ? 3.906 -9.290 5.800 1.00 90.94 253 PHE A C 1
ATOM 1847 O O . PHE A 1 253 ? 4.999 -8.892 6.184 1.00 90.94 253 PHE A O 1
ATOM 1854 N N . ALA A 1 254 ? 3.615 -10.575 5.585 1.00 89.62 254 ALA A N 1
ATOM 1855 C CA . ALA A 1 254 ? 4.492 -11.730 5.756 1.00 89.62 254 ALA A CA 1
ATOM 1856 C C . ALA A 1 254 ? 4.076 -12.824 4.744 1.00 89.62 254 ALA A C 1
ATOM 1858 O O . ALA A 1 254 ? 3.486 -12.512 3.701 1.00 89.62 254 ALA A O 1
ATOM 1859 N N . SER A 1 255 ? 4.336 -14.106 5.043 1.00 91.50 255 SER A N 1
ATOM 1860 C CA . SER A 1 255 ? 3.723 -15.212 4.290 1.00 91.50 255 SER A CA 1
ATOM 1861 C C . SER A 1 255 ? 2.192 -15.106 4.311 1.00 91.50 255 SER A C 1
ATOM 1863 O O . SER A 1 255 ? 1.611 -14.460 5.191 1.00 91.50 255 SER A O 1
ATOM 1865 N N . PHE A 1 256 ? 1.531 -15.709 3.322 1.00 94.12 256 PHE A N 1
ATOM 1866 C CA . PHE A 1 256 ? 0.077 -15.622 3.191 1.00 94.12 256 PHE A CA 1
ATOM 1867 C C . PHE A 1 256 ? -0.650 -16.178 4.419 1.00 94.12 256 PHE A C 1
ATOM 1869 O O . PHE A 1 256 ? -1.380 -15.427 5.063 1.00 94.12 256 PHE A O 1
ATOM 1876 N N . ASP A 1 257 ? -0.354 -17.422 4.803 1.00 93.62 257 ASP A N 1
ATOM 1877 C CA . ASP A 1 257 ? -0.996 -18.095 5.938 1.00 93.62 257 ASP A CA 1
ATOM 1878 C C . ASP A 1 257 ? -0.845 -17.305 7.237 1.00 93.62 257 ASP A C 1
ATOM 1880 O O . ASP A 1 257 ? -1.798 -17.135 7.997 1.00 93.62 257 ASP A O 1
ATOM 1884 N N . TYR A 1 258 ? 0.350 -16.759 7.473 1.00 92.50 258 TYR A N 1
ATOM 1885 C CA . TYR A 1 258 ? 0.604 -15.933 8.644 1.00 92.50 258 TYR A CA 1
ATOM 1886 C C . TYR A 1 258 ? -0.204 -14.632 8.598 1.00 92.50 258 TYR A C 1
ATOM 1888 O O . TYR A 1 258 ? -0.814 -14.242 9.589 1.00 92.50 258 TYR A O 1
ATOM 1896 N N . SER A 1 259 ? -0.253 -13.976 7.436 1.00 94.06 259 SER A N 1
ATOM 1897 C CA . SER A 1 259 ? -0.984 -12.718 7.259 1.00 94.06 259 SER A CA 1
ATOM 1898 C C . SER A 1 259 ? -2.488 -12.894 7.498 1.00 94.06 259 SER A C 1
ATOM 1900 O O . SER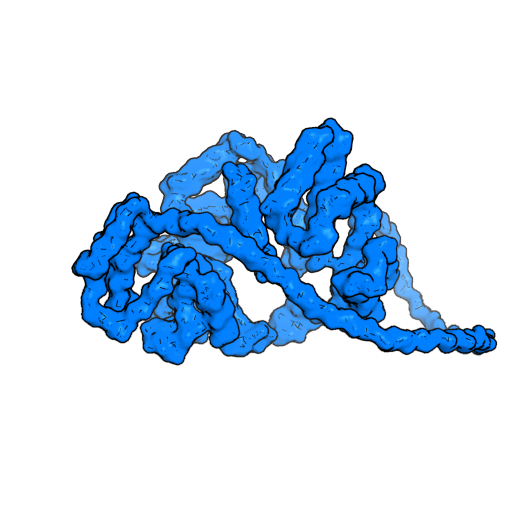 A 1 259 ? -3.089 -12.083 8.199 1.00 94.06 259 SER A O 1
ATOM 1902 N N . VAL A 1 260 ? -3.088 -13.959 6.956 1.00 96.31 260 VAL A N 1
ATOM 1903 C CA . VAL A 1 260 ? -4.517 -14.266 7.138 1.00 96.31 260 VAL A CA 1
ATOM 1904 C C . VAL A 1 260 ? -4.808 -14.680 8.582 1.00 96.31 260 VAL A C 1
ATOM 1906 O O . VAL A 1 260 ? -5.801 -14.233 9.158 1.00 96.31 260 VAL A O 1
ATOM 1909 N N . LYS A 1 261 ? -3.916 -15.457 9.214 1.00 95.00 261 LYS A N 1
ATOM 1910 C CA . LYS A 1 261 ? -4.018 -15.803 10.640 1.00 95.00 261 LYS A CA 1
ATOM 1911 C C . LYS A 1 261 ? -4.033 -14.555 11.525 1.00 95.00 261 LYS A C 1
ATOM 1913 O O . LYS A 1 261 ? -4.911 -14.428 12.375 1.00 95.00 261 LYS A O 1
ATOM 1918 N N . GLU A 1 262 ? -3.094 -13.630 11.333 1.0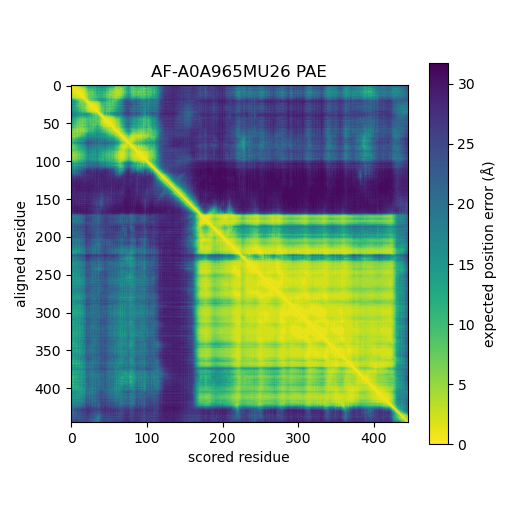0 95.00 262 GLU A N 1
ATOM 1919 C CA . GLU A 1 262 ? -3.036 -12.396 12.128 1.00 95.00 262 GLU A CA 1
ATOM 1920 C C . GLU A 1 262 ? -4.237 -11.484 11.862 1.00 95.00 262 GLU A C 1
ATOM 1922 O O . GLU A 1 262 ? -4.793 -10.915 12.802 1.00 95.00 262 GLU A O 1
ATOM 1927 N N . ALA A 1 263 ? -4.702 -11.406 10.611 1.00 96.06 263 ALA A N 1
ATOM 1928 C CA . ALA A 1 263 ? -5.921 -10.679 10.279 1.00 96.06 263 ALA A CA 1
ATOM 1929 C C . ALA A 1 263 ? -7.148 -11.253 11.006 1.00 96.06 263 ALA A C 1
ATOM 1931 O O . ALA A 1 263 ? -7.929 -10.494 11.582 1.00 96.06 263 ALA A O 1
ATOM 1932 N N . ALA A 1 264 ? -7.285 -12.582 11.062 1.00 97.38 264 ALA A N 1
ATOM 1933 C CA . ALA A 1 264 ? -8.368 -13.245 11.783 1.00 97.38 264 ALA A CA 1
ATOM 1934 C C . ALA A 1 264 ? -8.301 -13.000 13.301 1.00 97.38 264 ALA A C 1
ATOM 1936 O O . ALA A 1 264 ? -9.327 -12.708 13.916 1.00 97.38 264 ALA A O 1
ATOM 1937 N N . ARG A 1 265 ? -7.105 -13.067 13.906 1.00 96.56 265 ARG A N 1
ATOM 1938 C CA . ARG A 1 265 ? -6.900 -12.761 15.336 1.00 96.56 265 ARG A CA 1
ATOM 1939 C C . ARG A 1 265 ? -7.239 -11.305 15.657 1.00 96.56 265 ARG A C 1
ATOM 1941 O O . ARG A 1 265 ? -7.920 -11.040 16.645 1.00 96.56 265 ARG A O 1
ATOM 1948 N N . SER A 1 266 ? -6.809 -10.370 14.805 1.00 96.06 266 SER A N 1
ATOM 1949 C CA . SER A 1 266 ? -7.150 -8.945 14.920 1.00 96.06 266 SER A CA 1
ATOM 1950 C C . SER A 1 266 ? -8.666 -8.731 14.836 1.00 96.06 266 SER A C 1
ATOM 1952 O O . SER A 1 266 ? -9.251 -8.105 15.717 1.00 96.06 266 SER A O 1
ATOM 1954 N N . ALA A 1 267 ? -9.338 -9.334 13.849 1.00 95.81 267 ALA A N 1
ATOM 1955 C CA . ALA A 1 267 ? -10.787 -9.208 13.670 1.00 95.81 267 ALA A CA 1
ATOM 1956 C C . ALA A 1 267 ? -11.608 -9.745 14.859 1.00 95.81 267 ALA A C 1
ATOM 1958 O O . ALA A 1 267 ? -12.697 -9.239 15.130 1.00 95.81 267 ALA A O 1
ATOM 1959 N N . LYS A 1 268 ? -11.082 -10.743 15.580 1.00 96.56 268 LYS A N 1
ATOM 1960 C CA . LYS A 1 268 ? -11.686 -11.319 16.792 1.00 96.56 268 LYS A CA 1
ATOM 1961 C C . LYS A 1 268 ? -11.288 -10.599 18.087 1.00 96.56 268 LYS A C 1
ATOM 1963 O O . LYS A 1 268 ? -11.750 -10.992 19.153 1.00 96.56 268 LYS A O 1
ATOM 1968 N N . ASN A 1 269 ? -10.461 -9.553 18.012 1.00 93.75 269 ASN A N 1
ATOM 1969 C CA . ASN A 1 269 ? -9.856 -8.870 19.162 1.00 93.75 269 ASN A CA 1
ATOM 1970 C C . ASN A 1 269 ? -9.021 -9.799 20.072 1.00 93.75 269 ASN A C 1
ATOM 1972 O O . ASN A 1 269 ? -8.898 -9.552 21.268 1.00 93.75 269 ASN A O 1
ATOM 1976 N N . GLU A 1 270 ? -8.425 -10.860 19.521 1.00 96.25 270 GLU A N 1
ATOM 1977 C CA . GLU A 1 270 ? -7.526 -11.770 20.256 1.00 96.25 270 GLU A CA 1
ATOM 1978 C C . GLU A 1 270 ? -6.112 -11.181 20.425 1.00 96.25 270 GLU A C 1
ATOM 1980 O O . GLU A 1 270 ? -5.300 -11.693 21.196 1.00 96.25 270 GLU A O 1
ATOM 1985 N N . ILE A 1 271 ? -5.804 -10.111 19.685 1.00 94.31 271 ILE A N 1
ATOM 1986 C CA . ILE A 1 271 ? -4.553 -9.352 19.755 1.00 94.31 271 ILE A CA 1
ATOM 1987 C C . ILE A 1 271 ? -4.827 -7.851 19.704 1.00 94.31 271 ILE A C 1
ATOM 1989 O O . ILE A 1 271 ? -5.733 -7.391 19.012 1.00 94.31 271 ILE A O 1
ATOM 1993 N N . THR A 1 272 ? -3.982 -7.071 20.379 1.00 95.31 272 THR A N 1
ATOM 1994 C CA . THR A 1 272 ? -3.965 -5.609 20.258 1.00 95.31 272 THR A CA 1
ATOM 1995 C C . THR A 1 272 ? -3.297 -5.229 18.943 1.00 95.31 272 THR A C 1
ATOM 1997 O O . THR A 1 272 ? -2.073 -5.128 18.877 1.00 95.31 272 THR A O 1
ATOM 2000 N N . ALA A 1 273 ? -4.093 -5.060 17.891 1.00 95.62 273 ALA A N 1
ATOM 2001 C CA . ALA A 1 273 ? -3.619 -4.820 16.535 1.00 95.62 273 ALA A CA 1
ATOM 2002 C C . ALA A 1 273 ? -4.523 -3.825 15.784 1.00 95.62 273 ALA A C 1
ATOM 2004 O O . ALA A 1 273 ? -5.709 -3.721 16.101 1.00 95.62 273 ALA A O 1
ATOM 2005 N N . PRO A 1 274 ? -4.003 -3.092 14.780 1.00 96.56 274 PRO A N 1
ATOM 2006 C CA . PRO A 1 274 ? -4.862 -2.425 13.806 1.00 96.56 274 PRO A CA 1
ATOM 2007 C C . PRO A 1 274 ? -5.670 -3.457 13.006 1.00 96.56 274 PRO A C 1
ATOM 2009 O O . PRO A 1 274 ? -5.397 -4.658 13.047 1.00 96.56 274 PRO A O 1
ATOM 2012 N N . ARG A 1 275 ? -6.639 -2.997 12.212 1.00 97.38 275 ARG A N 1
ATOM 2013 C CA . ARG A 1 275 ? -7.274 -3.831 11.186 1.00 97.38 275 ARG A CA 1
ATOM 2014 C C . ARG A 1 275 ? -6.267 -4.161 10.088 1.00 97.38 275 ARG A C 1
ATOM 2016 O O . ARG A 1 275 ? -5.672 -3.251 9.517 1.00 97.38 275 ARG A O 1
ATOM 2023 N N . TYR A 1 276 ? -6.117 -5.439 9.770 1.00 96.81 276 TYR A N 1
ATOM 2024 C CA . TYR A 1 276 ? -5.242 -5.897 8.693 1.00 96.81 276 TYR A CA 1
ATOM 2025 C C . TYR A 1 276 ? -6.037 -5.990 7.394 1.00 96.81 276 TYR A C 1
ATOM 2027 O O . TYR A 1 276 ? -7.154 -6.492 7.407 1.00 96.81 276 TYR A O 1
ATOM 2035 N N . ILE A 1 277 ? -5.446 -5.513 6.298 1.00 97.88 277 ILE A N 1
ATOM 2036 C CA . ILE A 1 277 ? -5.954 -5.674 4.935 1.00 97.88 277 ILE A CA 1
ATOM 2037 C C . ILE A 1 277 ? -4.909 -6.458 4.142 1.00 97.88 277 ILE A C 1
ATOM 2039 O O . ILE A 1 277 ? -3.827 -5.936 3.834 1.00 97.88 277 ILE A O 1
ATOM 2043 N N . VAL A 1 278 ? -5.194 -7.728 3.858 1.00 97.62 278 VAL A N 1
ATOM 2044 C CA . VAL A 1 278 ? -4.186 -8.685 3.374 1.00 97.62 278 VAL A CA 1
ATOM 2045 C C . VAL A 1 278 ? -4.029 -8.599 1.863 1.00 97.62 278 VAL A C 1
ATOM 2047 O O . VAL A 1 278 ? -4.877 -9.068 1.109 1.00 97.62 278 VAL A O 1
ATOM 2050 N N . TYR A 1 279 ? -2.914 -8.026 1.404 1.00 98.12 279 TYR A N 1
ATOM 2051 C CA . TYR A 1 279 ? -2.528 -8.085 -0.008 1.00 98.12 279 TYR A CA 1
ATOM 2052 C C . TYR A 1 279 ? -1.366 -9.052 -0.212 1.00 98.12 279 TYR A C 1
ATOM 2054 O O . TYR A 1 279 ? -0.473 -9.143 0.633 1.00 98.12 279 TYR A O 1
ATOM 2062 N N . GLN A 1 280 ? -1.342 -9.726 -1.361 1.00 97.38 280 GLN A N 1
ATOM 2063 C CA . GLN A 1 280 ? -0.288 -10.675 -1.726 1.00 97.38 280 GLN A CA 1
ATOM 2064 C C . GLN A 1 280 ? 0.222 -10.493 -3.152 1.00 97.38 280 GLN A C 1
ATOM 2066 O O . GLN A 1 280 ? -0.415 -9.837 -3.976 1.00 97.38 280 GLN A O 1
ATOM 2071 N N . ARG A 1 281 ? 1.404 -11.055 -3.431 1.00 97.25 281 ARG A N 1
ATOM 2072 C CA . ARG A 1 281 ? 1.979 -11.085 -4.782 1.00 97.25 281 ARG A CA 1
ATOM 2073 C C . ARG A 1 281 ? 1.490 -12.313 -5.557 1.00 97.25 281 ARG A C 1
ATOM 2075 O O . ARG A 1 281 ? 1.382 -13.372 -4.943 1.00 97.25 281 ARG A O 1
ATOM 2082 N N . PRO A 1 282 ? 1.269 -12.210 -6.881 1.00 97.69 282 PRO A N 1
ATOM 2083 C CA . PRO A 1 282 ? 0.878 -13.348 -7.706 1.00 97.69 282 PRO A CA 1
ATOM 2084 C C . PRO A 1 282 ? 1.769 -14.570 -7.489 1.00 97.69 282 PRO A C 1
ATOM 2086 O O . PRO A 1 282 ? 2.996 -14.467 -7.490 1.00 97.69 282 PRO A O 1
ATOM 2089 N N . GLY A 1 283 ? 1.146 -15.730 -7.307 1.00 96.06 283 GLY A N 1
ATOM 2090 C CA . GLY A 1 283 ? 1.841 -16.998 -7.123 1.00 96.06 283 GLY A CA 1
ATOM 2091 C C . GLY A 1 283 ? 2.250 -17.330 -5.682 1.00 96.06 283 GLY A C 1
ATOM 2092 O O . GLY A 1 283 ? 2.838 -18.388 -5.463 1.00 96.06 283 GLY A O 1
ATOM 2093 N N . THR A 1 284 ? 1.977 -16.469 -4.693 1.00 94.31 284 THR A N 1
ATOM 2094 C CA . THR A 1 284 ? 2.260 -16.776 -3.280 1.00 94.31 284 THR A CA 1
ATOM 2095 C C . THR A 1 284 ? 1.080 -17.474 -2.600 1.00 94.31 284 THR A C 1
ATOM 2097 O O . THR A 1 284 ? -0.073 -17.279 -2.982 1.00 94.31 284 THR A O 1
ATOM 2100 N N . GLY A 1 285 ? 1.378 -18.289 -1.582 1.00 93.31 285 GLY A N 1
ATOM 2101 C CA . GLY A 1 285 ? 0.393 -18.912 -0.687 1.00 93.31 285 GLY A CA 1
ATOM 2102 C C . GLY A 1 285 ? -0.296 -20.178 -1.212 1.00 93.31 285 GLY A C 1
ATOM 2103 O O . GLY A 1 285 ? -0.835 -20.930 -0.414 1.00 93.31 285 GLY A O 1
ATOM 2104 N N . TRP A 1 286 ? -0.254 -20.435 -2.517 1.00 96.00 286 TRP A N 1
ATOM 2105 C CA . TRP A 1 286 ? -0.830 -21.629 -3.152 1.00 96.00 286 TRP A CA 1
ATOM 2106 C C . TRP A 1 286 ? 0.236 -22.661 -3.572 1.00 96.00 286 TRP A C 1
ATOM 2108 O O . TRP A 1 286 ? 1.439 -22.403 -3.496 1.00 96.00 286 TRP A O 1
ATOM 2118 N N . ASP A 1 287 ? -0.200 -23.816 -4.072 1.00 95.19 287 ASP A N 1
ATOM 2119 C CA . ASP A 1 287 ? 0.632 -24.972 -4.436 1.00 95.19 287 ASP A CA 1
ATOM 2120 C C . ASP A 1 287 ? 1.072 -25.016 -5.915 1.00 95.19 287 ASP A C 1
ATOM 2122 O O . ASP A 1 287 ? 1.890 -25.853 -6.293 1.00 95.19 287 ASP A O 1
ATOM 2126 N N . LYS A 1 288 ? 0.593 -24.094 -6.761 1.00 95.94 288 LYS A N 1
ATOM 2127 C CA . LYS A 1 288 ? 0.852 -24.106 -8.220 1.00 95.94 288 LYS A CA 1
ATOM 2128 C C . LYS A 1 288 ? 2.085 -23.315 -8.665 1.00 95.94 288 LYS A C 1
ATOM 2130 O O . LYS A 1 288 ? 2.404 -23.274 -9.853 1.00 95.94 288 LYS A O 1
ATOM 2135 N N . GLY A 1 289 ? 2.803 -22.702 -7.724 1.00 94.50 289 GLY A N 1
ATOM 2136 C CA . GLY A 1 289 ? 4.047 -21.979 -7.993 1.00 94.50 289 GLY A CA 1
ATOM 2137 C C . GLY A 1 289 ? 3.854 -20.634 -8.717 1.00 94.50 289 GLY A C 1
ATOM 2138 O O . GLY A 1 289 ? 2.819 -19.986 -8.572 1.00 94.50 289 GLY A O 1
ATOM 2139 N N . PRO A 1 290 ? 4.863 -20.138 -9.453 1.00 95.56 290 PRO A N 1
ATOM 2140 C CA . PRO A 1 290 ? 4.783 -18.831 -10.102 1.00 95.56 290 PRO A CA 1
ATOM 2141 C C . PRO A 1 290 ? 3.692 -18.763 -11.177 1.00 95.56 290 PRO A C 1
ATOM 2143 O O . PRO A 1 290 ? 3.561 -19.667 -12.000 1.00 95.56 290 PRO A O 1
ATOM 2146 N N . VAL A 1 291 ? 2.979 -17.639 -11.229 1.00 97.56 291 VAL A N 1
ATOM 2147 C CA . VAL A 1 291 ? 2.015 -17.333 -12.295 1.00 97.56 291 VAL A CA 1
ATOM 2148 C C . VAL A 1 291 ? 2.765 -17.012 -13.592 1.00 97.56 291 VAL A C 1
ATOM 2150 O O . VAL A 1 291 ? 3.566 -16.079 -13.628 1.00 97.56 291 VAL A O 1
ATOM 2153 N N . ARG A 1 292 ? 2.518 -17.781 -14.660 1.00 97.25 292 ARG A N 1
ATOM 2154 C CA . ARG A 1 292 ? 3.194 -17.637 -15.965 1.00 97.25 292 ARG A CA 1
ATOM 2155 C C . ARG A 1 292 ? 2.244 -17.487 -17.153 1.00 97.25 292 ARG A C 1
ATOM 2157 O O . ARG A 1 292 ? 2.698 -17.096 -18.230 1.00 97.25 292 ARG A O 1
ATOM 2164 N N . THR A 1 293 ? 0.953 -17.765 -16.973 1.00 98.56 293 THR A N 1
ATOM 2165 C CA . THR A 1 293 ? -0.078 -17.582 -18.007 1.00 98.56 293 THR A CA 1
ATOM 2166 C C . THR A 1 293 ? -1.253 -16.737 -17.501 1.00 98.56 293 THR A C 1
ATOM 2168 O O . THR A 1 293 ? -1.487 -16.680 -16.288 1.00 98.56 293 THR A O 1
ATOM 2171 N N . PRO A 1 294 ? -2.017 -16.088 -18.399 1.00 98.81 294 PRO A N 1
ATOM 2172 C CA . PRO A 1 294 ? -3.247 -15.380 -18.037 1.00 98.81 294 PRO A CA 1
ATOM 2173 C C . PRO A 1 294 ? -4.260 -16.247 -17.272 1.00 98.81 294 PRO A C 1
ATOM 2175 O O . PRO A 1 294 ? -4.914 -15.777 -16.343 1.00 98.81 294 PRO A O 1
ATOM 2178 N N . GLU A 1 295 ? -4.371 -17.529 -17.609 1.00 98.69 295 GLU A N 1
ATOM 2179 C CA . GLU A 1 295 ? -5.283 -18.469 -16.950 1.00 98.69 295 GLU A CA 1
ATOM 2180 C C . GLU A 1 295 ? -4.839 -18.738 -15.511 1.00 98.69 295 GLU A C 1
ATOM 2182 O O . GLU A 1 295 ? -5.660 -18.665 -14.595 1.00 98.69 295 GLU A O 1
ATOM 2187 N N . GLN A 1 296 ? -3.536 -18.956 -15.298 1.00 98.69 296 GLN A N 1
ATOM 2188 C CA . GLN A 1 296 ? -2.957 -19.091 -13.959 1.00 98.69 296 GLN A CA 1
ATOM 2189 C C . GLN A 1 296 ? -3.121 -17.810 -13.141 1.00 98.69 296 GLN A C 1
ATOM 2191 O O . GLN A 1 296 ? -3.368 -17.883 -11.941 1.00 98.69 296 GLN A O 1
ATOM 2196 N N . ALA A 1 297 ? -3.014 -16.637 -13.773 1.00 98.81 297 ALA A N 1
ATOM 2197 C CA . ALA A 1 297 ? -3.269 -15.363 -13.111 1.00 98.81 297 ALA A CA 1
ATOM 2198 C C . ALA A 1 297 ? -4.700 -15.312 -12.572 1.00 98.81 297 ALA A C 1
ATOM 2200 O O . ALA A 1 297 ? -4.892 -15.103 -11.378 1.00 98.81 297 ALA A O 1
ATOM 2201 N N . ARG A 1 298 ? -5.703 -15.571 -13.419 1.00 98.88 298 ARG A N 1
ATOM 2202 C CA . ARG A 1 298 ? -7.116 -15.583 -13.001 1.00 98.88 298 ARG A CA 1
ATOM 2203 C C . ARG A 1 298 ? -7.382 -16.614 -11.915 1.00 98.88 298 ARG A C 1
ATOM 2205 O O . ARG A 1 298 ? -8.089 -16.340 -10.950 1.00 98.88 298 ARG A O 1
ATOM 2212 N N . GLU A 1 299 ? -6.816 -17.805 -12.070 1.00 98.81 299 GLU A N 1
ATOM 2213 C CA . GLU A 1 299 ? -6.932 -18.865 -11.079 1.00 98.81 299 GLU A CA 1
ATOM 2214 C C . GLU A 1 299 ? -6.360 -18.448 -9.722 1.00 98.81 299 GLU A C 1
ATOM 2216 O O . GLU A 1 299 ? -7.041 -18.593 -8.708 1.00 98.81 299 GLU A O 1
ATOM 2221 N N . TRP A 1 300 ? -5.162 -17.863 -9.704 1.00 98.81 300 TRP A N 1
ATOM 2222 C CA . TRP A 1 300 ? -4.543 -17.387 -8.473 1.00 98.81 300 TRP A CA 1
ATOM 2223 C C . TRP A 1 300 ? -5.370 -16.286 -7.801 1.00 98.81 300 TRP A C 1
ATOM 2225 O O . TRP A 1 300 ? -5.530 -16.310 -6.585 1.00 98.81 300 TRP A O 1
ATOM 2235 N N . VAL A 1 301 ? -5.950 -15.349 -8.562 1.00 98.81 301 VAL A N 1
ATOM 2236 C CA . VAL A 1 301 ? -6.812 -14.300 -7.988 1.00 98.81 301 VAL A CA 1
ATOM 2237 C C . VAL A 1 301 ? -8.072 -14.891 -7.349 1.00 98.81 301 VAL A C 1
ATOM 2239 O O . VAL A 1 301 ? -8.445 -14.492 -6.246 1.00 98.81 301 VAL A O 1
ATOM 2242 N N . ARG A 1 302 ? -8.711 -15.869 -8.005 1.00 98.88 302 ARG A N 1
ATOM 2243 C CA . ARG A 1 302 ? -9.866 -16.586 -7.439 1.00 98.88 302 ARG A CA 1
ATOM 2244 C C . ARG A 1 302 ? -9.496 -17.330 -6.163 1.00 98.88 302 ARG A C 1
ATOM 2246 O O . ARG A 1 302 ? -10.210 -17.221 -5.169 1.00 98.88 302 ARG A O 1
ATOM 2253 N N . TRP A 1 303 ? -8.363 -18.029 -6.176 1.00 98.75 303 TRP A N 1
ATOM 2254 C CA . TRP A 1 303 ? -7.835 -18.704 -4.998 1.00 98.75 303 TRP A CA 1
ATOM 2255 C C . TRP A 1 303 ? -7.554 -17.710 -3.862 1.00 98.75 303 TRP A C 1
ATOM 2257 O O . TRP A 1 303 ? -7.985 -17.934 -2.734 1.00 98.75 303 TRP A O 1
ATOM 2267 N N . LEU A 1 304 ? -6.917 -16.573 -4.155 1.00 98.62 304 LEU A N 1
ATOM 2268 C CA . LEU A 1 304 ? -6.613 -15.538 -3.167 1.00 98.62 304 LEU A CA 1
ATOM 2269 C C . LEU A 1 304 ? -7.889 -15.031 -2.480 1.00 98.62 304 LEU A C 1
ATOM 2271 O O . LEU A 1 304 ? -7.934 -14.979 -1.252 1.00 98.62 304 LEU A O 1
ATOM 2275 N N . ALA A 1 305 ? -8.927 -14.704 -3.260 1.00 98.44 305 ALA A N 1
ATOM 2276 C CA . ALA A 1 305 ? -10.213 -14.240 -2.736 1.00 98.44 305 ALA A CA 1
ATOM 2277 C C . ALA A 1 305 ? -10.873 -15.283 -1.818 1.00 98.44 305 ALA A C 1
ATOM 2279 O O . ALA A 1 305 ? -11.364 -14.950 -0.742 1.00 98.44 305 ALA A O 1
ATOM 2280 N N . GLN A 1 306 ? -10.860 -16.556 -2.227 1.00 98.25 306 GLN A N 1
ATOM 2281 C CA . GLN A 1 306 ? -11.460 -17.660 -1.469 1.00 98.25 306 GLN A CA 1
ATOM 2282 C C . GLN A 1 306 ? -10.736 -17.944 -0.149 1.00 98.25 306 GLN A C 1
ATOM 2284 O O . GLN A 1 306 ? -11.354 -18.436 0.791 1.00 98.25 306 GLN A O 1
ATOM 2289 N N . ASN A 1 307 ? -9.445 -17.619 -0.065 1.00 98.06 307 ASN A N 1
ATOM 2290 C CA . ASN A 1 307 ? -8.606 -17.919 1.094 1.00 98.06 307 ASN A CA 1
ATOM 2291 C C . ASN A 1 307 ? -8.348 -16.693 1.994 1.00 98.06 307 ASN A C 1
ATOM 2293 O O . ASN A 1 307 ? -7.458 -16.720 2.840 1.00 98.06 307 ASN A O 1
ATOM 2297 N N . GLY A 1 308 ? -9.132 -15.619 1.844 1.00 96.88 308 GLY A N 1
ATOM 2298 C CA . GLY A 1 308 ? -9.094 -14.459 2.744 1.00 96.88 308 GLY A CA 1
ATOM 2299 C C . GLY A 1 308 ? -8.100 -13.361 2.358 1.00 96.88 308 GLY A C 1
ATOM 2300 O O . GLY A 1 308 ? -7.807 -12.489 3.174 1.00 96.88 308 GLY A O 1
ATOM 2301 N N . GLY A 1 309 ? -7.574 -13.376 1.132 1.00 97.62 309 GLY A N 1
ATOM 2302 C CA . GLY A 1 309 ? -6.860 -12.232 0.575 1.00 97.62 309 GLY A CA 1
ATOM 2303 C C . GLY A 1 309 ? -7.819 -11.148 0.076 1.00 97.62 309 GLY A C 1
ATOM 2304 O O . GLY A 1 309 ? -8.856 -11.434 -0.512 1.00 97.62 309 GLY A O 1
ATOM 2305 N N . GLU A 1 310 ? -7.444 -9.887 0.277 1.00 98.19 310 GLU A N 1
ATOM 2306 C CA . GLU A 1 310 ? -8.275 -8.706 -0.011 1.00 98.19 310 GLU A CA 1
ATOM 2307 C C . GLU A 1 310 ? -7.710 -7.841 -1.149 1.00 98.19 310 GLU A C 1
ATOM 2309 O O . GLU A 1 310 ? -8.333 -6.870 -1.594 1.00 98.19 310 GLU A O 1
ATOM 2314 N N . GLY A 1 311 ? -6.516 -8.172 -1.647 1.00 98.06 311 GLY A N 1
ATOM 2315 C CA . GLY A 1 311 ? -5.961 -7.487 -2.801 1.00 98.06 311 GLY A CA 1
ATOM 2316 C C . GLY A 1 311 ? -4.595 -7.956 -3.277 1.00 98.06 311 GLY A C 1
ATOM 2317 O O . GLY A 1 311 ? -3.958 -8.850 -2.723 1.00 98.06 311 GLY A O 1
ATOM 2318 N N . LEU A 1 312 ? -4.148 -7.327 -4.357 1.00 98.50 312 LEU A N 1
ATOM 2319 C CA . LEU A 1 312 ? -2.963 -7.723 -5.100 1.00 98.50 312 LEU A CA 1
ATOM 2320 C C . LEU A 1 312 ? -1.858 -6.679 -4.933 1.00 98.50 312 LEU A C 1
ATOM 2322 O O . LEU A 1 312 ? -2.074 -5.488 -5.168 1.00 98.50 312 LEU A O 1
ATOM 2326 N N . LYS A 1 313 ? -0.649 -7.125 -4.589 1.00 97.69 313 LYS A N 1
ATOM 2327 C CA . LYS A 1 313 ? 0.588 -6.356 -4.746 1.00 97.69 313 LYS A CA 1
ATOM 2328 C C . LYS A 1 313 ? 1.288 -6.828 -6.018 1.00 97.69 313 LYS A C 1
ATOM 2330 O O . LYS A 1 313 ? 1.843 -7.917 -6.050 1.00 97.69 313 LYS A O 1
ATOM 2335 N N . LEU A 1 314 ? 1.281 -6.000 -7.050 1.00 97.81 314 LEU A N 1
ATOM 2336 C CA . LEU A 1 314 ? 1.807 -6.325 -8.374 1.00 97.81 314 LEU A CA 1
ATOM 2337 C C . LEU A 1 314 ? 3.205 -5.736 -8.590 1.00 97.81 314 LEU A C 1
ATOM 2339 O O . LEU A 1 314 ? 3.590 -4.751 -7.943 1.00 97.81 314 LEU A O 1
ATOM 2343 N N . GLY A 1 315 ? 3.965 -6.357 -9.487 1.00 95.62 315 GLY A N 1
ATOM 2344 C CA . GLY A 1 315 ? 5.127 -5.754 -10.124 1.00 95.62 315 GLY A CA 1
ATOM 2345 C C . GLY A 1 315 ? 4.760 -4.970 -11.389 1.00 95.62 315 GLY A C 1
ATOM 2346 O O . GLY A 1 315 ? 3.586 -4.747 -11.683 1.00 95.62 315 GLY A O 1
ATOM 2347 N N . ALA A 1 316 ? 5.766 -4.607 -12.181 1.00 95.62 316 ALA A N 1
ATOM 2348 C CA . ALA A 1 316 ? 5.600 -4.326 -13.608 1.00 95.62 316 ALA A CA 1
ATOM 2349 C C . ALA A 1 316 ? 5.477 -5.652 -14.383 1.00 95.62 316 ALA A C 1
ATOM 2351 O O . ALA A 1 316 ? 6.429 -6.107 -15.015 1.00 95.62 316 ALA A O 1
ATOM 2352 N N . GLU A 1 317 ? 4.331 -6.318 -14.231 1.00 96.69 317 GLU A N 1
ATOM 2353 C CA . GLU A 1 317 ? 4.061 -7.618 -14.857 1.00 96.69 317 GLU A CA 1
ATOM 2354 C C . GLU A 1 317 ? 3.971 -7.512 -16.388 1.00 96.69 317 GLU A C 1
ATOM 2356 O O . GLU A 1 317 ? 3.656 -6.449 -16.932 1.00 96.69 317 GLU A O 1
ATOM 2361 N N . ARG A 1 318 ? 4.176 -8.641 -17.084 1.00 97.00 318 ARG A N 1
ATOM 2362 C CA . ARG A 1 318 ? 3.935 -8.743 -18.533 1.00 97.00 318 ARG A CA 1
ATOM 2363 C C . ARG A 1 318 ? 2.494 -8.293 -18.851 1.00 97.00 318 ARG A C 1
ATOM 2365 O O . ARG A 1 318 ? 1.594 -8.632 -18.076 1.00 97.00 318 ARG A O 1
ATOM 2372 N N . PRO A 1 319 ? 2.239 -7.560 -19.954 1.00 97.81 319 PRO A N 1
ATOM 2373 C CA . PRO A 1 319 ? 0.929 -6.947 -20.199 1.00 97.81 319 PRO A CA 1
ATOM 2374 C C . PRO A 1 319 ? -0.285 -7.883 -20.145 1.00 97.81 319 PRO A C 1
ATOM 2376 O O . PRO A 1 319 ? -1.320 -7.512 -19.595 1.00 97.81 319 PRO A O 1
ATOM 2379 N N . ASP A 1 320 ? -0.161 -9.106 -20.655 1.00 98.38 320 ASP A N 1
ATOM 2380 C CA . ASP A 1 320 ? -1.212 -10.129 -20.616 1.00 98.38 320 ASP A CA 1
ATOM 2381 C C . ASP A 1 320 ? -1.496 -10.638 -19.190 1.00 98.38 320 ASP A C 1
ATOM 2383 O O . ASP A 1 320 ? -2.657 -10.799 -18.812 1.00 98.38 320 ASP A O 1
ATOM 2387 N N . LEU A 1 321 ? -0.454 -10.827 -18.372 1.00 98.50 321 LEU A N 1
ATOM 2388 C CA . LEU A 1 321 ? -0.582 -11.203 -16.963 1.00 98.50 321 LEU A CA 1
ATOM 2389 C C . LEU A 1 321 ? -1.190 -10.057 -16.153 1.00 98.50 321 LEU A C 1
ATOM 2391 O O . LEU A 1 321 ? -2.130 -10.286 -15.396 1.00 98.50 321 LEU A O 1
ATOM 2395 N N . MET A 1 322 ? -0.705 -8.824 -16.339 1.00 98.56 322 MET A N 1
ATOM 2396 C CA . MET A 1 322 ? -1.249 -7.639 -15.668 1.00 98.56 322 MET A CA 1
ATOM 2397 C C . MET A 1 322 ? -2.745 -7.479 -15.962 1.00 98.56 322 MET A C 1
ATOM 2399 O O . MET A 1 322 ? -3.540 -7.307 -15.037 1.00 98.56 322 MET A O 1
ATOM 2403 N N . ALA A 1 323 ? -3.137 -7.581 -17.236 1.00 98.75 323 ALA A N 1
ATOM 2404 C CA . ALA A 1 323 ? -4.531 -7.481 -17.648 1.00 98.75 323 ALA A CA 1
ATOM 2405 C C . ALA A 1 323 ? -5.395 -8.581 -17.013 1.00 98.75 323 ALA A C 1
ATOM 2407 O O . ALA A 1 323 ? -6.457 -8.286 -16.471 1.00 98.75 323 ALA A O 1
ATOM 2408 N N . ALA A 1 324 ? -4.933 -9.836 -17.024 1.00 98.88 324 ALA A N 1
ATOM 2409 C CA . ALA A 1 324 ? -5.663 -10.955 -16.432 1.00 98.88 324 ALA A CA 1
ATOM 2410 C C . ALA A 1 324 ? -5.819 -10.829 -14.907 1.00 98.88 324 ALA A C 1
ATOM 2412 O O . ALA A 1 324 ? -6.906 -11.077 -14.383 1.00 98.88 324 ALA A O 1
ATOM 2413 N N . LEU A 1 325 ? -4.761 -10.406 -14.206 1.00 98.81 325 LEU A N 1
ATOM 2414 C CA . LEU A 1 325 ? -4.769 -10.184 -12.758 1.00 98.81 325 LEU A CA 1
ATOM 2415 C C . LEU A 1 325 ? -5.750 -9.073 -12.368 1.00 98.81 325 LEU A C 1
ATOM 2417 O O . LEU A 1 325 ? -6.563 -9.265 -11.467 1.00 98.81 325 LEU A O 1
ATOM 2421 N N . LEU A 1 326 ? -5.686 -7.918 -13.037 1.00 98.75 326 LEU A N 1
ATOM 2422 C CA . LEU A 1 326 ? -6.526 -6.762 -12.714 1.00 98.75 326 LEU A CA 1
ATOM 2423 C C . LEU A 1 326 ? -7.994 -6.973 -13.095 1.00 98.75 326 LEU A C 1
ATOM 2425 O O . LEU A 1 326 ? -8.877 -6.610 -12.317 1.00 98.75 326 LEU A O 1
ATOM 2429 N N . ASP A 1 327 ? -8.262 -7.587 -14.249 1.00 98.75 327 ASP A N 1
ATOM 2430 C CA . ASP A 1 327 ? -9.625 -7.904 -14.684 1.00 98.75 327 ASP A CA 1
ATOM 2431 C C . ASP A 1 327 ? -10.308 -8.878 -13.712 1.00 98.75 327 ASP A C 1
ATOM 2433 O O . ASP A 1 327 ? -11.433 -8.633 -13.275 1.00 98.75 327 ASP A O 1
ATOM 2437 N N . GLU A 1 328 ? -9.620 -9.950 -13.305 1.00 98.88 328 GLU A N 1
ATOM 2438 C CA . GLU A 1 328 ? -10.179 -10.901 -12.340 1.00 98.88 328 GLU A CA 1
ATOM 2439 C C . GLU A 1 328 ? -10.337 -10.279 -10.946 1.00 98.88 328 GLU A C 1
ATOM 2441 O O . GLU A 1 328 ? -11.367 -10.466 -10.300 1.00 98.88 328 GLU A O 1
ATOM 2446 N N . ALA A 1 329 ? -9.360 -9.480 -10.501 1.00 98.69 329 ALA A N 1
ATOM 2447 C CA . ALA A 1 329 ? -9.426 -8.793 -9.213 1.00 98.69 329 ALA A CA 1
ATOM 2448 C C . ALA A 1 329 ? -10.648 -7.875 -9.138 1.00 98.69 329 ALA A C 1
ATOM 2450 O O . ALA A 1 329 ? -11.386 -7.899 -8.153 1.00 98.69 329 ALA A O 1
ATOM 2451 N N . LYS A 1 330 ? -10.907 -7.121 -10.213 1.00 97.75 330 LYS A N 1
ATOM 2452 C CA . LYS A 1 330 ? -12.064 -6.232 -10.318 1.00 97.75 330 LYS A CA 1
ATOM 2453 C C . LYS A 1 330 ? -13.385 -6.999 -10.248 1.00 97.75 330 LYS A C 1
ATOM 2455 O O . LYS A 1 330 ? -14.289 -6.549 -9.549 1.00 97.75 330 LYS A O 1
ATOM 2460 N N . LYS A 1 331 ? -13.501 -8.152 -10.921 1.00 98.50 331 LYS A N 1
ATOM 2461 C CA . LYS A 1 331 ? -14.710 -9.001 -10.872 1.00 98.50 331 LYS A CA 1
ATOM 2462 C C . LYS A 1 331 ? -15.014 -9.510 -9.464 1.00 98.50 331 LYS A C 1
ATOM 2464 O O . LYS A 1 331 ? -16.179 -9.632 -9.107 1.00 98.50 331 LYS A O 1
ATOM 2469 N N . LEU A 1 332 ? -13.977 -9.776 -8.670 1.00 98.44 332 LEU A N 1
ATOM 2470 C CA . LEU A 1 332 ? -14.102 -10.274 -7.298 1.00 98.44 332 LEU A CA 1
ATOM 2471 C C . LEU A 1 332 ? -14.110 -9.163 -6.235 1.00 98.44 332 LEU A C 1
ATOM 2473 O O . LEU A 1 332 ? -14.146 -9.461 -5.045 1.00 98.44 332 LEU A O 1
ATOM 2477 N N . GLY A 1 333 ? -14.061 -7.888 -6.636 1.00 97.50 333 GLY A N 1
ATOM 2478 C CA . GLY A 1 333 ? -14.035 -6.757 -5.703 1.00 97.50 333 GLY A CA 1
ATOM 2479 C C . GLY A 1 333 ? -12.734 -6.625 -4.901 1.00 97.50 333 GLY A C 1
ATOM 2480 O O . GLY A 1 333 ? -12.715 -5.938 -3.881 1.00 97.50 333 GLY A O 1
ATOM 2481 N N . LEU A 1 334 ? -11.646 -7.256 -5.351 1.00 98.19 334 LEU A N 1
ATOM 2482 C CA . LEU A 1 334 ? -10.332 -7.148 -4.725 1.00 98.19 334 LEU A CA 1
ATOM 2483 C C . LEU A 1 334 ? -9.644 -5.840 -5.119 1.00 98.19 334 LEU A C 1
ATOM 2485 O O . LEU A 1 334 ? -9.728 -5.379 -6.260 1.00 98.19 334 LEU A O 1
ATOM 2489 N N . GLY A 1 335 ? -8.900 -5.253 -4.183 1.00 97.19 335 GLY A N 1
ATOM 2490 C CA . GLY A 1 335 ? -8.080 -4.086 -4.491 1.00 97.19 335 GLY A CA 1
ATOM 2491 C C . GLY A 1 335 ? -6.740 -4.457 -5.132 1.00 97.19 335 GLY A C 1
ATOM 2492 O O . GLY A 1 335 ? -6.310 -5.608 -5.124 1.00 97.19 335 GLY A O 1
ATOM 2493 N N . SER A 1 336 ? -6.037 -3.472 -5.686 1.00 97.56 336 SER A N 1
ATOM 2494 C CA . SER A 1 336 ? -4.738 -3.695 -6.325 1.00 97.56 336 SER A CA 1
ATOM 2495 C C . SER A 1 336 ? -3.788 -2.525 -6.111 1.00 97.56 336 SER A C 1
ATOM 2497 O O . SER A 1 336 ? -4.188 -1.362 -6.011 1.00 97.56 336 SER A O 1
ATOM 2499 N N . THR A 1 337 ? -2.499 -2.832 -6.008 1.00 96.38 337 THR A N 1
ATOM 2500 C CA . THR A 1 337 ? -1.440 -1.833 -5.963 1.00 96.38 337 THR A CA 1
ATOM 2501 C C . THR A 1 337 ? -0.154 -2.358 -6.579 1.00 96.38 337 THR A C 1
ATOM 2503 O O . THR A 1 337 ? 0.132 -3.542 -6.451 1.00 96.38 337 THR A O 1
ATOM 2506 N N . ALA A 1 338 ? 0.647 -1.504 -7.217 1.00 95.19 338 ALA A N 1
ATOM 2507 C CA . ALA A 1 338 ? 1.845 -1.957 -7.923 1.00 95.19 338 ALA A CA 1
ATOM 2508 C C . ALA A 1 338 ? 3.115 -1.219 -7.495 1.00 95.19 338 ALA A C 1
ATOM 2510 O O . ALA A 1 338 ? 3.110 -0.003 -7.290 1.00 95.19 338 ALA A O 1
ATOM 2511 N N . HIS A 1 339 ? 4.207 -1.973 -7.368 1.00 93.19 339 HIS A N 1
ATOM 2512 C CA . HIS A 1 339 ? 5.569 -1.462 -7.498 1.00 93.19 339 HIS A CA 1
ATOM 2513 C C . HIS A 1 339 ? 5.976 -1.748 -8.943 1.00 93.19 339 HIS A C 1
ATOM 2515 O O . HIS A 1 339 ? 6.339 -2.872 -9.243 1.00 93.19 339 HIS A O 1
ATOM 2521 N N . LEU A 1 340 ? 5.907 -0.762 -9.835 1.00 93.69 340 LEU A N 1
ATOM 2522 C CA . LEU A 1 340 ? 6.203 -0.955 -11.260 1.00 93.69 340 LEU A CA 1
ATOM 2523 C C . LEU A 1 340 ? 7.721 -0.959 -11.518 1.00 93.69 340 LEU A C 1
ATOM 2525 O O . LEU A 1 340 ? 8.269 0.012 -12.019 1.00 93.69 340 LEU A O 1
ATOM 2529 N N . GLN A 1 341 ? 8.422 -2.014 -11.094 1.00 88.00 341 GLN A N 1
ATOM 2530 C CA . GLN A 1 341 ? 9.889 -2.039 -11.055 1.00 88.00 341 GLN A CA 1
ATOM 2531 C C . GLN A 1 341 ? 10.560 -1.877 -12.428 1.00 88.00 341 GLN A C 1
ATOM 2533 O O . GLN A 1 341 ? 10.009 -2.242 -13.468 1.00 88.00 341 GLN A O 1
ATOM 2538 N N . GLN A 1 342 ? 11.815 -1.424 -12.411 1.00 86.44 342 GLN A N 1
ATOM 2539 C CA . GLN A 1 342 ? 12.594 -1.067 -13.600 1.00 86.44 342 GLN A CA 1
ATOM 2540 C C . GLN A 1 342 ? 12.728 -2.193 -14.629 1.00 86.44 342 GLN A C 1
ATOM 2542 O O . GLN A 1 342 ? 12.826 -1.915 -15.818 1.00 86.44 342 GLN A O 1
ATOM 2547 N N . THR A 1 343 ? 12.703 -3.456 -14.196 1.00 86.94 343 THR A N 1
ATOM 2548 C CA . THR A 1 343 ? 12.858 -4.609 -15.094 1.00 86.94 343 THR A CA 1
ATOM 2549 C C . THR A 1 343 ? 11.664 -4.839 -16.024 1.00 86.94 343 THR A C 1
ATOM 2551 O O . THR A 1 343 ? 11.805 -5.570 -16.997 1.00 86.94 343 THR A O 1
ATOM 2554 N N . GLY A 1 344 ? 10.507 -4.223 -15.754 1.00 91.94 344 GLY A N 1
ATOM 2555 C CA . GLY A 1 344 ? 9.308 -4.334 -16.598 1.00 91.94 344 GLY A CA 1
ATOM 2556 C C . GLY A 1 344 ? 8.609 -3.006 -16.897 1.00 91.94 344 GLY A C 1
ATOM 2557 O O . GLY A 1 344 ? 7.707 -2.969 -17.731 1.00 91.94 344 GLY A O 1
ATOM 2558 N N . VAL A 1 345 ? 9.009 -1.905 -16.250 1.00 93.00 345 VAL A N 1
ATOM 2559 C CA . VAL A 1 345 ? 8.288 -0.618 -16.291 1.00 93.00 345 VAL A CA 1
ATOM 2560 C C . VAL A 1 345 ? 8.108 -0.048 -17.700 1.00 93.00 345 VAL A C 1
ATOM 2562 O O . VAL A 1 345 ? 7.116 0.620 -17.961 1.00 93.00 345 VAL A O 1
ATOM 2565 N N . ALA A 1 346 ? 9.017 -0.351 -18.629 1.00 91.19 346 ALA A N 1
ATOM 2566 C CA . ALA A 1 346 ? 8.900 0.077 -20.022 1.00 91.19 346 ALA A CA 1
ATOM 2567 C C . ALA A 1 346 ? 7.701 -0.559 -20.751 1.00 91.19 346 ALA A C 1
ATOM 2569 O O . ALA A 1 346 ? 7.148 0.042 -21.664 1.00 91.19 346 ALA A O 1
ATOM 2570 N N . GLN A 1 347 ? 7.296 -1.768 -20.350 1.00 93.75 347 GLN A N 1
ATOM 2571 C CA . GLN A 1 347 ? 6.124 -2.468 -20.891 1.00 93.75 347 GLN A CA 1
ATOM 2572 C C . GLN A 1 347 ? 4.860 -2.207 -20.065 1.00 93.75 347 GLN A C 1
ATOM 2574 O O . GLN A 1 347 ? 3.750 -2.405 -20.552 1.00 93.75 347 GLN A O 1
ATOM 2579 N N . MET A 1 348 ? 5.030 -1.812 -18.802 1.00 96.81 348 MET A N 1
ATOM 2580 C CA . MET A 1 348 ? 3.945 -1.636 -17.846 1.00 96.81 348 MET A CA 1
ATOM 2581 C C . MET A 1 348 ? 4.237 -0.459 -16.912 1.00 96.81 348 MET A C 1
ATOM 2583 O O . MET A 1 348 ? 4.627 -0.629 -15.754 1.00 96.81 348 MET A O 1
ATOM 2587 N N . ASN A 1 349 ? 4.079 0.751 -17.443 1.00 94.94 349 ASN A N 1
ATOM 2588 C CA . ASN A 1 349 ? 4.212 1.991 -16.682 1.00 94.94 349 ASN A CA 1
ATOM 2589 C C . ASN A 1 349 ? 2.895 2.335 -15.952 1.00 94.94 349 ASN A C 1
ATOM 2591 O O . ASN A 1 349 ? 1.930 1.565 -15.957 1.00 94.94 349 ASN A O 1
ATOM 2595 N N . ALA A 1 350 ? 2.863 3.475 -15.257 1.00 94.56 350 ALA A N 1
ATOM 2596 C CA . ALA A 1 350 ? 1.702 3.856 -14.458 1.00 94.56 350 ALA A CA 1
ATOM 2597 C C . ALA A 1 350 ? 0.464 4.147 -15.319 1.00 94.56 350 ALA A C 1
ATOM 2599 O O . ALA A 1 350 ? -0.645 3.802 -14.906 1.00 94.56 350 ALA A O 1
ATOM 2600 N N . ASP A 1 351 ? 0.622 4.755 -16.497 1.00 94.44 351 ASP A N 1
ATOM 2601 C CA . ASP A 1 351 ? -0.501 4.986 -17.408 1.00 94.44 351 ASP A CA 1
ATOM 2602 C C . ASP A 1 351 ? -1.101 3.654 -17.871 1.00 94.44 351 ASP A C 1
ATOM 2604 O O . ASP A 1 351 ? -2.291 3.415 -17.670 1.00 94.44 351 ASP A O 1
ATOM 2608 N N . GLU A 1 352 ? -0.270 2.736 -18.367 1.00 95.50 352 GLU A N 1
ATOM 2609 C CA . GLU A 1 352 ? -0.724 1.427 -18.844 1.00 95.50 352 GLU A CA 1
ATOM 2610 C C . GLU A 1 352 ? -1.395 0.604 -17.742 1.00 95.50 352 GLU A C 1
ATOM 2612 O O . GLU A 1 352 ? -2.507 0.098 -17.915 1.00 95.50 352 GLU A O 1
ATOM 2617 N N . ALA A 1 353 ? -0.778 0.525 -16.562 1.00 96.56 353 ALA A N 1
ATOM 2618 C CA . ALA A 1 353 ? -1.339 -0.244 -15.458 1.00 96.56 353 ALA A CA 1
ATOM 2619 C C . ALA A 1 353 ? -2.676 0.344 -14.974 1.00 96.56 353 ALA A C 1
ATOM 2621 O O . ALA A 1 353 ? -3.629 -0.391 -14.706 1.00 96.56 353 ALA A O 1
ATOM 2622 N N . THR A 1 354 ? -2.785 1.673 -14.873 1.00 95.44 354 THR A N 1
ATOM 2623 C CA . THR A 1 354 ? -4.034 2.322 -14.434 1.00 95.44 354 THR A CA 1
ATOM 2624 C C . THR A 1 354 ? -5.123 2.262 -15.499 1.00 95.44 354 THR A C 1
ATOM 2626 O O . THR A 1 354 ? -6.294 2.126 -15.146 1.00 95.44 354 THR A O 1
ATOM 2629 N N . ARG A 1 355 ? -4.762 2.266 -16.789 1.00 95.38 355 ARG A N 1
ATOM 2630 C CA . ARG A 1 355 ? -5.681 2.003 -17.907 1.00 95.38 355 ARG A CA 1
ATOM 2631 C C . ARG A 1 355 ? -6.299 0.608 -17.812 1.00 95.38 355 ARG A C 1
ATOM 2633 O O . ARG A 1 355 ? -7.484 0.452 -18.089 1.00 95.38 355 ARG A O 1
ATOM 2640 N N . LEU A 1 356 ? -5.526 -0.379 -17.356 1.00 96.75 356 LEU A N 1
ATOM 2641 C CA . LEU A 1 356 ? -5.989 -1.746 -17.088 1.00 96.75 356 LEU A CA 1
ATOM 2642 C C . LEU A 1 356 ? -6.752 -1.899 -15.757 1.00 96.75 356 LEU A C 1
ATOM 2644 O O . LEU A 1 356 ? -7.208 -2.993 -15.435 1.00 96.75 356 LEU A O 1
ATOM 2648 N N . GLY A 1 357 ? -6.930 -0.821 -14.987 1.00 95.00 357 GLY A N 1
ATOM 2649 C CA . GLY A 1 357 ? -7.710 -0.829 -13.748 1.00 95.00 357 GLY A CA 1
ATOM 2650 C C . GLY A 1 357 ? -6.895 -1.000 -12.465 1.00 95.00 357 GLY A C 1
ATOM 2651 O O . GLY A 1 357 ? -7.460 -1.379 -11.438 1.00 95.00 357 GLY A O 1
ATOM 2652 N N . LEU A 1 358 ? -5.587 -0.718 -12.478 1.00 96.50 358 LEU A N 1
ATOM 2653 C CA . LEU A 1 358 ? -4.789 -0.671 -11.252 1.00 96.50 358 LEU A CA 1
ATOM 2654 C C . LEU A 1 358 ? -5.361 0.366 -10.271 1.00 96.50 358 LEU A C 1
ATOM 2656 O O . LEU A 1 358 ? -5.456 1.552 -10.585 1.00 96.50 358 LEU A O 1
ATOM 2660 N N . GLY A 1 359 ? -5.684 -0.074 -9.053 1.00 93.00 359 GLY A N 1
ATOM 2661 C CA . GLY A 1 359 ? -6.334 0.763 -8.044 1.00 93.00 359 GLY A CA 1
ATOM 2662 C C . GLY A 1 359 ? -5.395 1.742 -7.340 1.00 93.00 359 GLY A C 1
ATOM 2663 O O . GLY A 1 359 ? -5.832 2.814 -6.917 1.00 93.00 359 GLY A O 1
ATOM 2664 N N . ALA A 1 360 ? -4.107 1.406 -7.202 1.00 92.00 360 ALA A N 1
ATOM 2665 C CA . ALA A 1 360 ? -3.133 2.307 -6.597 1.00 92.00 360 ALA A CA 1
ATOM 2666 C C . ALA A 1 360 ? -1.698 2.157 -7.119 1.00 92.00 360 ALA A C 1
ATOM 2668 O O . ALA A 1 360 ? -1.103 1.077 -7.059 1.00 92.00 360 ALA A O 1
ATOM 2669 N N . VAL A 1 361 ? -1.082 3.273 -7.500 1.00 90.25 361 VAL A N 1
ATOM 2670 C CA . VAL A 1 361 ? 0.357 3.334 -7.796 1.00 90.25 361 VAL A CA 1
ATOM 2671 C C . VAL A 1 361 ? 1.118 3.560 -6.487 1.00 90.25 361 VAL A C 1
ATOM 2673 O O . VAL A 1 361 ? 0.789 4.476 -5.726 1.00 90.25 361 VAL A O 1
ATOM 2676 N N . THR A 1 362 ? 2.119 2.717 -6.198 1.00 86.00 362 THR A N 1
ATOM 2677 C CA . THR A 1 362 ? 2.997 2.893 -5.026 1.00 86.00 362 THR A CA 1
ATOM 2678 C C . THR A 1 362 ? 4.399 3.332 -5.414 1.00 86.00 362 THR A C 1
ATOM 2680 O O . THR A 1 362 ? 4.901 2.965 -6.473 1.00 86.00 362 THR A O 1
ATOM 2683 N N . HIS A 1 363 ? 5.050 4.069 -4.509 1.00 85.69 363 HIS A N 1
ATOM 2684 C CA . HIS A 1 363 ? 6.357 4.704 -4.728 1.00 85.69 363 HIS A CA 1
ATOM 2685 C C . HIS A 1 363 ? 6.277 5.821 -5.788 1.00 85.69 363 HIS A C 1
ATOM 2687 O O . HIS A 1 363 ? 5.349 6.626 -5.738 1.00 85.69 363 HIS A O 1
ATOM 2693 N N . PHE A 1 364 ? 7.262 5.913 -6.685 1.00 85.12 364 PHE A N 1
ATOM 2694 C CA . PHE A 1 364 ? 7.261 6.815 -7.845 1.00 85.12 364 PHE A CA 1
ATOM 2695 C C . PHE A 1 364 ? 7.304 6.051 -9.180 1.00 85.12 364 PHE A C 1
ATOM 2697 O O . PHE A 1 364 ? 7.173 6.662 -10.235 1.00 85.12 364 PHE A O 1
ATOM 2704 N N . TYR A 1 365 ? 7.534 4.736 -9.143 1.00 86.38 365 TYR A N 1
ATOM 2705 C CA . TYR A 1 365 ? 7.829 3.955 -10.337 1.00 86.38 365 TYR A CA 1
ATOM 2706 C C . TYR A 1 365 ? 6.685 3.983 -11.348 1.00 86.38 365 TYR A C 1
ATOM 2708 O O . TYR A 1 365 ? 5.513 3.884 -10.977 1.00 86.38 365 TYR A O 1
ATOM 2716 N N . GLY A 1 366 ? 7.038 4.095 -12.624 1.00 90.31 366 GLY A N 1
ATOM 2717 C CA . GLY A 1 366 ? 6.101 4.150 -13.735 1.00 90.31 366 GLY A CA 1
ATOM 2718 C C . GLY A 1 366 ? 5.512 5.537 -13.972 1.00 90.31 366 GLY A C 1
ATOM 2719 O O . GLY A 1 366 ? 4.905 5.737 -15.019 1.00 90.31 366 GLY A O 1
ATOM 2720 N N . ILE A 1 367 ? 5.655 6.492 -13.044 1.00 91.38 367 ILE A N 1
ATOM 2721 C CA . ILE A 1 367 ? 5.097 7.843 -13.193 1.00 91.38 367 ILE A CA 1
ATOM 2722 C C . ILE A 1 367 ? 5.870 8.619 -14.256 1.00 91.38 367 ILE A C 1
ATOM 2724 O O . ILE A 1 367 ? 5.276 9.088 -15.221 1.00 91.38 367 ILE A O 1
ATOM 2728 N N . PHE A 1 368 ? 7.187 8.746 -14.100 1.00 91.62 368 PHE A N 1
ATOM 2729 C CA . PHE A 1 368 ? 8.003 9.489 -15.060 1.00 91.62 368 PHE A CA 1
ATOM 2730 C C . PHE A 1 368 ? 8.097 8.756 -16.394 1.00 91.62 368 PHE A C 1
ATOM 2732 O O . PHE A 1 368 ? 8.003 9.387 -17.440 1.00 91.62 368 PHE A O 1
ATOM 2739 N N . GLU A 1 369 ? 8.189 7.428 -16.353 1.00 92.94 369 GLU A N 1
ATOM 2740 C CA . GLU A 1 369 ? 8.224 6.563 -17.530 1.00 92.94 369 GLU A CA 1
ATOM 2741 C C . GLU A 1 369 ? 6.948 6.681 -18.384 1.00 92.94 369 GLU A C 1
ATOM 2743 O O . GLU A 1 369 ? 6.987 6.414 -19.580 1.00 92.94 369 GLU A O 1
ATOM 2748 N N . SER A 1 370 ? 5.827 7.132 -17.805 1.00 93.06 370 SER A N 1
ATOM 2749 C CA . SER A 1 370 ? 4.600 7.444 -18.558 1.00 93.06 370 SER A CA 1
ATOM 2750 C C . SER A 1 370 ? 4.660 8.786 -19.303 1.00 93.06 370 SER A C 1
ATOM 2752 O O . SER A 1 370 ? 3.767 9.096 -20.083 1.00 93.06 370 SER A O 1
ATOM 2754 N N . MET A 1 371 ? 5.675 9.617 -19.043 1.00 93.50 371 MET A N 1
ATOM 2755 C CA . MET A 1 371 ? 5.739 11.014 -19.493 1.00 93.50 371 MET A CA 1
ATOM 2756 C C . MET A 1 371 ? 7.041 11.383 -20.212 1.00 93.50 371 MET A C 1
ATOM 2758 O O . MET A 1 371 ? 7.247 12.561 -20.496 1.00 93.50 371 MET A O 1
ATOM 2762 N N . TYR A 1 372 ? 7.933 10.429 -20.487 1.00 93.25 372 TYR A N 1
ATOM 2763 C CA . TYR A 1 372 ? 9.203 10.729 -21.148 1.00 93.25 372 TYR A CA 1
ATOM 2764 C C . TYR A 1 372 ? 9.002 11.369 -22.522 1.00 93.25 372 TYR A C 1
ATOM 2766 O O . TYR A 1 372 ? 8.223 10.877 -23.342 1.00 93.25 372 TYR A O 1
ATOM 2774 N N . ASP A 1 373 ? 9.738 12.446 -22.799 1.00 89.44 373 ASP A N 1
ATOM 2775 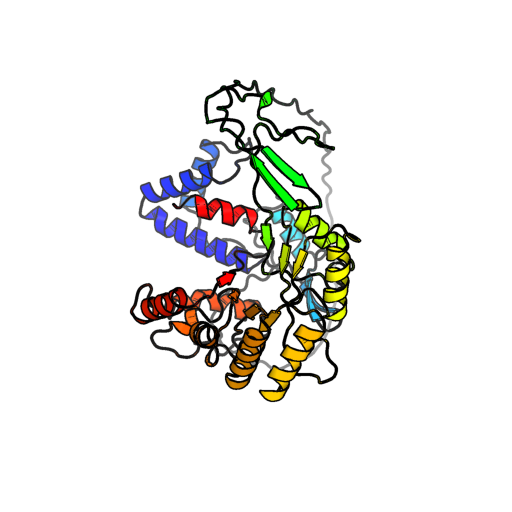C CA . ASP A 1 373 ? 9.599 13.202 -24.046 1.00 89.44 373 ASP A CA 1
ATOM 2776 C C . ASP A 1 373 ? 10.212 12.462 -25.237 1.00 89.44 373 ASP A C 1
ATOM 2778 O O . ASP A 1 373 ? 9.537 12.272 -26.251 1.00 89.44 373 ASP A O 1
ATOM 2782 N N . SER A 1 374 ? 11.450 11.989 -25.087 1.00 86.31 374 SER A N 1
ATOM 2783 C CA . SER A 1 374 ? 12.277 11.444 -26.174 1.00 86.31 374 SER A CA 1
ATOM 2784 C C . SER A 1 374 ? 12.833 10.041 -25.908 1.00 86.31 374 SER A C 1
ATOM 2786 O O . SER A 1 374 ? 13.698 9.572 -26.644 1.00 86.31 374 SER A O 1
ATOM 2788 N N . ALA A 1 375 ? 12.344 9.351 -24.874 1.00 84.75 375 ALA A N 1
ATOM 2789 C CA . ALA A 1 375 ? 12.798 8.011 -24.513 1.00 84.75 375 ALA A CA 1
ATOM 2790 C C . ALA A 1 375 ? 11.623 7.095 -24.152 1.00 84.75 375 ALA A C 1
ATOM 2792 O O . ALA A 1 375 ? 10.640 7.540 -23.570 1.00 84.75 375 ALA A O 1
ATOM 2793 N N . SER A 1 376 ? 11.742 5.803 -24.457 1.00 81.75 376 SER A N 1
ATOM 2794 C CA . SER A 1 376 ? 10.792 4.767 -24.006 1.00 81.75 376 SER A CA 1
ATOM 2795 C C . SER A 1 376 ? 11.314 3.975 -22.803 1.00 81.75 376 SER A C 1
ATOM 2797 O O . SER A 1 376 ? 10.552 3.318 -22.103 1.00 81.75 376 SER A O 1
ATOM 2799 N N . VAL A 1 377 ? 12.623 4.047 -22.554 1.00 87.44 377 VAL A N 1
ATOM 2800 C CA . VAL A 1 377 ? 13.320 3.424 -21.426 1.00 87.44 377 VAL A CA 1
ATOM 2801 C C . VAL A 1 377 ? 14.267 4.464 -20.844 1.00 87.44 377 VAL A C 1
ATOM 2803 O O . VAL A 1 377 ? 14.852 5.251 -21.588 1.00 87.44 377 VAL A O 1
ATOM 2806 N N . GLN A 1 378 ? 14.427 4.477 -19.521 1.00 89.19 378 GLN A N 1
ATOM 2807 C CA . GLN A 1 378 ? 15.423 5.331 -18.882 1.00 89.19 378 GLN A CA 1
ATOM 2808 C C . GLN A 1 378 ? 16.829 5.031 -19.458 1.00 89.19 378 GLN A C 1
ATOM 2810 O O . GLN A 1 378 ? 17.194 3.859 -19.559 1.00 89.19 378 GLN A O 1
ATOM 2815 N N . PRO A 1 379 ? 17.638 6.049 -19.811 1.00 88.94 379 PRO A N 1
ATOM 2816 C CA . PRO A 1 379 ? 19.017 5.854 -20.249 1.00 88.94 379 PRO A CA 1
ATOM 2817 C C . PRO A 1 379 ? 19.903 5.486 -19.048 1.00 88.94 379 PRO A C 1
ATOM 2819 O O . PRO A 1 379 ? 20.467 6.353 -18.377 1.00 88.94 379 PRO A O 1
ATOM 2822 N N . TRP A 1 380 ? 19.973 4.192 -18.741 1.00 87.81 380 TRP A N 1
ATOM 2823 C CA . TRP A 1 380 ? 20.812 3.655 -17.670 1.00 87.81 380 TRP A CA 1
ATOM 2824 C C . TRP A 1 380 ? 22.301 3.707 -18.050 1.00 87.81 380 TRP A C 1
ATOM 2826 O O . TRP A 1 380 ? 22.635 3.458 -19.210 1.00 87.81 380 TRP A O 1
ATOM 2836 N N . PRO A 1 381 ? 23.208 4.004 -17.099 1.00 87.94 381 PRO A N 1
ATOM 2837 C CA . PRO A 1 381 ? 24.643 3.833 -17.308 1.00 87.94 381 PRO A CA 1
ATOM 2838 C C . PRO A 1 381 ? 25.005 2.391 -17.677 1.00 87.94 381 PRO A C 1
ATOM 2840 O O . PRO A 1 381 ? 24.343 1.450 -17.245 1.00 87.94 381 PRO A O 1
ATOM 2843 N N . VAL A 1 382 ? 26.078 2.214 -18.447 1.00 89.81 382 VAL A N 1
ATOM 2844 C CA . VAL A 1 382 ? 26.543 0.883 -18.884 1.00 89.81 382 VAL A CA 1
ATOM 2845 C C . VAL A 1 382 ? 27.085 0.028 -17.736 1.00 89.81 382 VAL A C 1
ATOM 2847 O O . VAL A 1 382 ? 27.064 -1.194 -17.821 1.00 89.81 382 VAL A O 1
ATOM 2850 N N . ASP A 1 383 ? 27.549 0.666 -16.666 1.00 86.75 383 ASP A N 1
ATOM 2851 C CA . ASP A 1 383 ? 28.059 0.060 -15.435 1.00 86.75 383 ASP A CA 1
ATOM 2852 C C . ASP A 1 383 ? 26.972 -0.131 -14.364 1.00 86.75 383 ASP A C 1
ATOM 2854 O O . ASP A 1 383 ? 27.270 -0.549 -13.248 1.00 86.75 383 ASP A O 1
ATOM 2858 N N . TYR A 1 384 ? 25.707 0.140 -14.700 1.00 87.00 384 TYR A N 1
ATOM 2859 C CA . TYR A 1 384 ? 24.584 0.010 -13.782 1.00 87.00 384 TYR A CA 1
ATOM 2860 C C . TYR A 1 384 ? 24.379 -1.430 -13.299 1.00 87.00 384 TYR A C 1
ATOM 2862 O O . TYR A 1 384 ? 24.128 -2.346 -14.087 1.00 87.00 384 TYR A O 1
ATOM 2870 N N . ASN A 1 385 ? 24.347 -1.607 -11.980 1.00 83.25 385 ASN A N 1
ATOM 2871 C CA . ASN A 1 385 ? 24.002 -2.862 -11.334 1.00 83.25 385 ASN A CA 1
ATOM 2872 C C . ASN A 1 385 ? 22.640 -2.774 -10.630 1.00 83.25 385 ASN A C 1
ATOM 2874 O O . ASN A 1 385 ? 22.494 -2.153 -9.582 1.00 83.25 385 ASN A O 1
ATOM 2878 N N . TYR A 1 386 ? 21.632 -3.486 -11.144 1.00 82.38 386 TYR A N 1
ATOM 2879 C CA . TYR A 1 386 ? 20.300 -3.526 -10.522 1.00 82.38 386 TYR A CA 1
ATOM 2880 C C . TYR A 1 386 ? 20.311 -4.087 -9.087 1.00 82.38 386 TYR A C 1
ATOM 2882 O O . TYR A 1 386 ? 19.485 -3.702 -8.260 1.00 82.38 386 TYR A O 1
ATOM 2890 N N . ASN A 1 387 ? 21.234 -4.993 -8.762 1.00 79.94 387 ASN A N 1
ATOM 2891 C CA . ASN A 1 387 ? 21.341 -5.534 -7.406 1.00 79.94 387 ASN A CA 1
ATOM 2892 C C . ASN A 1 387 ? 22.061 -4.575 -6.453 1.00 79.94 387 ASN A C 1
ATOM 2894 O O . ASN A 1 387 ? 21.924 -4.718 -5.237 1.00 79.94 387 ASN A O 1
ATOM 2898 N N . ASP A 1 388 ? 22.762 -3.572 -6.983 1.00 76.38 388 ASP A N 1
ATOM 2899 C CA . ASP A 1 388 ? 23.283 -2.483 -6.179 1.00 76.38 388 ASP A CA 1
ATOM 2900 C C . ASP A 1 388 ? 22.151 -1.494 -5.878 1.00 76.38 388 ASP A C 1
ATOM 2902 O O . ASP A 1 388 ? 21.486 -0.912 -6.741 1.00 76.38 388 ASP A O 1
ATOM 2906 N N . GLU A 1 389 ? 21.873 -1.333 -4.591 1.00 69.56 389 GLU A N 1
ATOM 2907 C CA . GLU A 1 389 ? 20.846 -0.415 -4.155 1.00 69.56 389 GLU A CA 1
ATOM 2908 C C . GLU A 1 389 ? 21.211 1.036 -4.556 1.00 69.56 389 GLU A C 1
ATOM 2910 O O . GLU A 1 389 ? 20.328 1.761 -5.018 1.00 69.56 389 GLU A O 1
ATOM 2915 N N . GLN A 1 390 ? 22.460 1.493 -4.412 1.00 71.44 390 GLN A N 1
ATOM 2916 C CA . GLN A 1 390 ? 22.908 2.847 -4.793 1.00 71.44 390 GLN A CA 1
ATOM 2917 C C . GLN A 1 390 ? 22.674 3.157 -6.253 1.00 71.44 390 GLN A C 1
ATOM 2919 O O . GLN A 1 390 ? 22.104 4.213 -6.540 1.00 71.44 390 GLN A O 1
ATOM 2924 N N . ASP A 1 391 ? 22.997 2.225 -7.131 1.00 79.25 391 ASP A N 1
ATOM 2925 C CA . ASP A 1 391 ? 22.746 2.375 -8.556 1.00 79.25 391 ASP A CA 1
ATOM 2926 C C . ASP A 1 391 ? 21.252 2.533 -8.829 1.00 79.25 391 ASP A C 1
ATOM 2928 O O . ASP A 1 391 ? 20.831 3.496 -9.479 1.00 79.25 391 ASP A O 1
ATOM 2932 N N . ARG A 1 392 ? 20.411 1.656 -8.259 1.00 76.81 392 ARG A N 1
ATOM 2933 C CA . ARG A 1 392 ? 18.951 1.728 -8.438 1.00 76.81 392 ARG A CA 1
ATOM 2934 C C . ARG A 1 392 ? 18.369 3.085 -8.070 1.00 76.81 392 ARG A C 1
ATOM 2936 O O . ARG A 1 392 ? 17.553 3.618 -8.822 1.00 76.81 392 ARG A O 1
ATOM 2943 N N . PHE A 1 393 ? 18.741 3.633 -6.914 1.00 75.31 393 PHE A N 1
ATOM 2944 C CA . PHE A 1 393 ? 18.112 4.859 -6.415 1.00 75.31 393 PHE A CA 1
ATOM 2945 C C . PHE A 1 393 ? 18.830 6.147 -6.838 1.00 75.31 393 PHE A C 1
ATOM 2947 O O . PHE A 1 393 ? 18.178 7.184 -6.947 1.00 75.31 393 PHE A O 1
ATOM 2954 N N . GLY A 1 394 ? 20.134 6.108 -7.129 1.00 76.56 394 GLY A N 1
ATOM 2955 C CA . GLY A 1 394 ? 20.889 7.263 -7.632 1.00 76.56 394 GLY A CA 1
ATOM 2956 C C . GLY A 1 394 ? 20.407 7.744 -9.005 1.00 76.56 394 GLY A C 1
ATOM 2957 O O . GLY A 1 394 ? 20.538 8.918 -9.353 1.00 76.56 394 GLY A O 1
ATOM 2958 N N . GLN A 1 395 ? 19.778 6.851 -9.764 1.00 82.56 395 GLN A N 1
ATOM 2959 C CA . GLN A 1 395 ? 19.229 7.130 -11.087 1.00 82.56 395 GLN A CA 1
ATOM 2960 C C . GLN A 1 395 ? 17.804 7.704 -11.058 1.00 82.56 395 GLN A C 1
ATOM 2962 O O . GLN A 1 395 ? 17.332 8.226 -12.064 1.00 82.56 395 GLN A O 1
ATOM 2967 N N . VAL A 1 396 ? 17.113 7.673 -9.915 1.00 77.81 396 VAL A N 1
ATOM 2968 C CA . VAL A 1 396 ? 15.697 8.075 -9.812 1.00 77.81 396 VAL A CA 1
ATOM 2969 C C . VAL A 1 396 ? 15.494 9.556 -10.092 1.00 77.81 396 VAL A C 1
ATOM 2971 O O . VAL A 1 396 ? 14.649 9.929 -10.900 1.00 77.81 396 VAL A O 1
ATOM 2974 N N . ALA A 1 397 ? 16.295 10.418 -9.463 1.00 76.69 397 ALA A N 1
ATOM 2975 C CA . ALA A 1 397 ? 16.160 11.865 -9.627 1.00 76.69 397 ALA A CA 1
ATOM 2976 C C . ALA A 1 397 ? 16.470 12.332 -11.061 1.00 76.69 397 ALA A C 1
ATOM 2978 O O . ALA A 1 397 ? 15.993 13.384 -11.482 1.00 76.69 397 ALA A O 1
ATOM 2979 N N . ARG A 1 398 ? 17.238 11.544 -11.825 1.00 83.44 398 ARG A N 1
ATOM 2980 C CA . ARG A 1 398 ? 17.602 11.861 -13.213 1.00 83.44 398 ARG A CA 1
ATOM 2981 C C . ARG A 1 398 ? 16.425 11.726 -14.168 1.00 83.44 398 ARG A C 1
ATOM 2983 O O . ARG A 1 398 ? 16.406 12.393 -15.190 1.00 83.44 398 ARG A O 1
ATOM 2990 N N . GLN A 1 399 ? 15.411 10.940 -13.819 1.00 87.94 399 GLN A N 1
ATOM 2991 C CA . GLN A 1 399 ? 14.216 10.812 -14.649 1.00 87.94 399 GLN A CA 1
ATOM 2992 C C . GLN A 1 399 ? 13.483 12.150 -14.840 1.00 87.94 399 GLN A C 1
ATOM 2994 O O . GLN A 1 399 ? 12.829 12.350 -15.859 1.00 87.94 399 GLN A O 1
ATOM 2999 N N . TRP A 1 400 ? 13.641 13.098 -13.906 1.00 86.38 400 TRP A N 1
ATOM 3000 C CA . TRP A 1 400 ? 13.064 14.437 -14.029 1.00 86.38 400 TRP A CA 1
ATOM 3001 C C . TRP A 1 400 ? 13.582 15.208 -15.248 1.00 86.38 400 TRP A C 1
ATOM 3003 O O . TRP A 1 400 ? 12.835 15.987 -15.824 1.00 86.38 400 TRP A O 1
ATOM 3013 N N . SER A 1 401 ? 14.829 14.982 -15.683 1.00 89.00 401 SER A N 1
ATOM 3014 C CA . SER A 1 401 ? 15.364 15.643 -16.883 1.00 89.00 401 SER A CA 1
ATOM 3015 C C . SER A 1 401 ? 14.855 15.036 -18.191 1.00 89.00 401 SER A C 1
ATOM 3017 O O . SER A 1 401 ? 15.200 15.533 -19.256 1.00 89.00 401 SER A O 1
ATOM 3019 N N . LEU A 1 402 ? 14.079 13.951 -18.123 1.00 90.62 402 LEU A N 1
ATOM 3020 C CA . LEU A 1 402 ? 13.496 13.267 -19.281 1.00 90.62 402 LEU A CA 1
ATOM 3021 C C . LEU A 1 402 ? 12.034 13.664 -19.514 1.00 90.62 402 LEU A C 1
ATOM 3023 O O . LEU A 1 402 ? 11.402 13.153 -20.436 1.00 90.62 402 LEU A O 1
ATOM 3027 N N . VAL A 1 403 ? 11.492 14.533 -18.658 1.00 91.56 403 VAL A N 1
ATOM 3028 C CA . VAL A 1 403 ? 10.096 14.964 -18.677 1.00 91.56 403 VAL A CA 1
ATOM 3029 C C . VAL A 1 403 ? 10.045 16.483 -18.669 1.00 91.56 403 VAL A C 1
ATOM 3031 O O . VAL A 1 403 ? 10.591 17.117 -17.770 1.00 91.56 403 VAL A O 1
ATOM 3034 N N . THR A 1 404 ? 9.318 17.072 -19.613 1.00 92.69 404 THR A N 1
ATOM 3035 C CA . THR A 1 404 ? 9.012 18.503 -19.615 1.00 92.69 404 THR A CA 1
ATOM 3036 C C . THR A 1 404 ? 7.864 18.789 -18.641 1.00 92.69 404 THR A C 1
ATOM 3038 O O . THR A 1 404 ? 6.711 18.418 -18.907 1.00 92.69 404 THR A O 1
ATOM 3041 N N . PRO A 1 405 ? 8.109 19.475 -17.506 1.00 87.44 405 PRO A N 1
ATOM 3042 C CA . PRO A 1 405 ? 7.058 19.754 -16.535 1.00 87.44 405 PRO A CA 1
ATOM 3043 C C . PRO A 1 405 ? 5.961 20.610 -17.169 1.00 87.44 405 PRO A C 1
ATOM 3045 O O . PRO A 1 405 ? 6.246 21.625 -17.801 1.00 87.44 405 PRO A O 1
ATOM 3048 N N . ARG A 1 406 ? 4.691 20.221 -16.985 1.00 89.50 406 ARG A N 1
ATOM 3049 C CA . ARG A 1 406 ? 3.520 20.880 -17.606 1.00 89.50 406 ARG A CA 1
ATOM 3050 C C . ARG A 1 406 ? 3.525 20.882 -19.148 1.00 89.50 406 ARG A C 1
ATOM 3052 O O . ARG A 1 406 ? 2.717 21.599 -19.745 1.00 89.50 406 ARG A O 1
ATOM 3059 N N . GLY A 1 407 ? 4.382 20.079 -19.781 1.00 93.12 407 GLY A N 1
ATOM 3060 C CA . GLY A 1 407 ? 4.343 19.804 -21.216 1.00 93.12 407 GLY A CA 1
ATOM 3061 C C . GLY A 1 407 ? 3.104 19.000 -21.624 1.00 93.12 407 GLY A C 1
ATOM 3062 O O . GLY A 1 407 ? 2.256 18.662 -20.794 1.00 93.12 407 GLY A O 1
ATOM 3063 N N . GLU A 1 408 ? 2.992 18.689 -22.913 1.00 94.06 408 GLU A N 1
ATOM 3064 C CA . GLU A 1 408 ? 1.845 17.961 -23.467 1.00 94.06 408 GLU A CA 1
ATOM 3065 C C . GLU A 1 408 ? 1.694 16.564 -22.847 1.00 94.06 408 GLU A C 1
ATOM 3067 O O . GLU A 1 408 ? 0.646 16.266 -22.275 1.00 94.06 408 GLU A O 1
ATOM 3072 N N . LYS A 1 409 ? 2.766 15.756 -22.842 1.00 91.88 409 LYS A N 1
ATOM 3073 C CA . LYS A 1 409 ? 2.771 14.411 -22.237 1.00 91.88 409 LYS A CA 1
ATOM 3074 C C . LYS A 1 409 ? 2.451 14.433 -20.744 1.00 91.88 409 LYS A C 1
ATOM 3076 O O . LYS A 1 409 ? 1.665 13.618 -20.270 1.00 91.88 409 LYS A O 1
ATOM 3081 N N . TRP A 1 410 ? 2.985 15.412 -20.010 1.00 92.75 410 TRP A N 1
ATOM 3082 C CA . TRP A 1 410 ? 2.645 15.614 -18.600 1.00 92.75 410 TRP A CA 1
ATOM 3083 C C . TRP A 1 410 ? 1.146 15.859 -18.410 1.00 92.75 410 TRP A C 1
ATOM 3085 O O . TRP A 1 410 ? 0.506 15.221 -17.577 1.00 92.75 410 TRP A O 1
ATOM 3095 N N . LYS A 1 411 ? 0.575 16.803 -19.168 1.00 93.38 411 LYS A N 1
ATOM 3096 C CA . LYS A 1 411 ? -0.851 17.148 -19.077 1.00 93.38 411 LYS A CA 1
ATOM 3097 C C . LYS A 1 411 ? -1.736 15.966 -19.465 1.00 93.38 411 LYS A C 1
ATOM 3099 O O . LYS A 1 411 ? -2.707 15.707 -18.760 1.00 93.38 411 LYS A O 1
ATOM 3104 N N . ALA A 1 412 ? -1.377 15.242 -20.525 1.00 92.81 412 ALA A N 1
ATOM 3105 C CA . ALA A 1 412 ? -2.080 14.042 -20.962 1.00 92.81 412 ALA A CA 1
ATOM 3106 C C . ALA A 1 412 ? -2.095 12.977 -19.859 1.00 92.81 412 ALA A C 1
ATOM 3108 O O . ALA A 1 412 ? -3.161 12.513 -19.467 1.00 92.81 412 ALA A O 1
ATOM 3109 N N . PHE A 1 413 ? -0.938 12.676 -19.267 1.00 92.12 413 PHE A N 1
ATOM 3110 C CA . PHE A 1 413 ? -0.841 11.722 -18.166 1.00 92.12 413 PHE A CA 1
ATOM 3111 C C . PHE A 1 413 ? -1.648 12.157 -16.933 1.00 92.12 413 PHE A C 1
ATOM 3113 O O . PHE A 1 413 ? -2.413 11.363 -16.386 1.00 92.12 413 PHE A O 1
ATOM 3120 N N . MET A 1 414 ? -1.551 13.428 -16.520 1.00 90.19 414 MET A N 1
ATOM 3121 C CA . MET A 1 414 ? -2.370 13.961 -15.422 1.00 90.19 414 MET A CA 1
ATOM 3122 C C . MET A 1 414 ? -3.868 13.808 -15.714 1.00 90.19 414 MET A C 1
ATOM 3124 O O . MET A 1 414 ? -4.625 13.408 -14.832 1.00 90.19 414 MET A O 1
ATOM 3128 N N . TRP A 1 415 ? -4.305 14.086 -16.944 1.00 91.12 415 TRP A N 1
ATOM 3129 C CA . TRP A 1 415 ? -5.696 13.907 -17.361 1.00 91.12 415 TRP A CA 1
ATOM 3130 C C . TRP A 1 415 ? -6.138 12.439 -17.315 1.00 91.12 415 TRP A C 1
ATOM 3132 O O . TRP A 1 415 ? -7.187 12.119 -16.748 1.00 91.12 415 TRP A O 1
ATOM 3142 N N . CYS A 1 416 ? -5.323 11.525 -17.847 1.00 89.25 416 CYS A N 1
ATOM 3143 C CA . CYS A 1 416 ? -5.564 10.083 -17.787 1.00 89.25 416 CYS A CA 1
ATOM 3144 C C . CYS A 1 416 ? -5.711 9.589 -16.345 1.00 89.25 416 CYS A C 1
ATOM 3146 O O . CYS A 1 416 ? -6.588 8.787 -16.048 1.00 89.25 416 CYS A O 1
ATOM 3148 N N . ILE A 1 417 ? -4.898 10.104 -15.430 1.00 85.00 417 ILE A N 1
ATOM 3149 C CA . ILE A 1 417 ? -4.976 9.748 -14.017 1.00 85.00 417 ILE A CA 1
ATOM 3150 C C . ILE A 1 417 ? -6.239 10.293 -13.360 1.00 85.00 417 ILE A C 1
ATOM 3152 O O . ILE A 1 417 ? -6.938 9.550 -12.681 1.00 85.00 417 ILE A O 1
ATOM 3156 N N . MET A 1 418 ? -6.532 11.582 -13.544 1.00 86.00 418 MET A N 1
ATOM 3157 C CA . MET A 1 418 ? -7.680 12.232 -12.902 1.00 86.00 418 MET A CA 1
ATOM 3158 C C . MET A 1 418 ? -9.020 11.681 -13.402 1.00 86.00 418 MET A C 1
ATOM 3160 O O . MET A 1 418 ? -10.014 11.747 -12.685 1.00 86.00 418 MET A O 1
ATOM 3164 N N . SER A 1 419 ? -9.047 11.125 -14.615 1.00 89.75 419 SER A N 1
ATOM 3165 C CA . SER A 1 419 ? -10.233 10.487 -15.200 1.00 89.75 419 SER A CA 1
ATOM 3166 C C . SER A 1 419 ? -10.437 9.031 -14.767 1.00 89.75 419 SER A C 1
ATOM 3168 O O . SER A 1 419 ? -11.483 8.451 -15.057 1.00 89.75 419 SER A O 1
ATOM 3170 N N . ARG A 1 420 ? -9.473 8.424 -14.061 1.00 89.19 420 ARG A N 1
ATOM 3171 C CA . ARG A 1 420 ? -9.532 7.028 -13.606 1.00 89.19 420 ARG A CA 1
ATOM 3172 C C . ARG A 1 420 ? -9.668 6.966 -12.079 1.00 89.19 420 ARG A C 1
ATOM 3174 O O . ARG A 1 420 ? -9.109 7.805 -11.378 1.00 89.19 420 ARG A O 1
ATOM 3181 N N . PRO A 1 421 ? -10.350 5.951 -11.518 1.00 84.38 421 PRO A N 1
ATOM 3182 C CA . PRO A 1 421 ? -10.497 5.782 -10.070 1.00 84.38 421 PRO A CA 1
ATOM 3183 C C . PRO A 1 421 ? -9.214 5.222 -9.416 1.00 84.38 421 PRO A C 1
ATOM 3185 O O . PRO A 1 421 ? -9.248 4.202 -8.727 1.00 84.38 421 PRO A O 1
ATOM 3188 N N . VAL A 1 422 ? -8.068 5.871 -9.640 1.00 83.88 422 VAL A N 1
ATOM 3189 C CA . VAL A 1 422 ? -6.754 5.477 -9.112 1.00 83.88 422 VAL A CA 1
ATOM 3190 C C . VAL A 1 422 ? -6.368 6.317 -7.893 1.00 83.88 422 VAL A C 1
ATOM 3192 O O . VAL A 1 422 ? -6.622 7.518 -7.825 1.00 83.88 422 VAL A O 1
ATOM 3195 N N . ARG A 1 423 ? -5.708 5.688 -6.916 1.00 81.06 423 ARG A N 1
ATOM 3196 C CA . ARG A 1 423 ? -5.124 6.356 -5.745 1.00 81.06 423 ARG A CA 1
ATOM 3197 C C . ARG A 1 423 ? -3.600 6.397 -5.848 1.00 81.06 423 ARG A C 1
ATOM 3199 O O . ARG A 1 423 ? -2.972 5.435 -6.283 1.00 81.06 423 ARG A O 1
ATOM 3206 N N . TYR A 1 424 ? -2.988 7.469 -5.358 1.00 66.12 424 TYR A N 1
ATOM 3207 C CA . TYR A 1 424 ? -1.535 7.536 -5.192 1.00 66.12 424 TYR A CA 1
ATOM 3208 C C . TYR A 1 424 ? -1.169 7.281 -3.742 1.00 66.12 424 TYR A C 1
ATOM 3210 O O . TYR A 1 424 ? -1.568 8.024 -2.849 1.00 66.12 424 TYR A O 1
ATOM 3218 N N . ALA A 1 425 ? -0.386 6.231 -3.521 1.00 57.28 425 ALA A N 1
ATOM 3219 C CA . ALA A 1 425 ? 0.202 5.926 -2.227 1.00 57.28 425 ALA A CA 1
ATOM 3220 C C . ALA A 1 425 ? 1.722 6.069 -2.348 1.00 57.28 425 ALA A C 1
ATOM 3222 O O . ALA A 1 425 ? 2.462 5.095 -2.516 1.00 57.28 425 ALA A O 1
ATOM 3223 N N . THR A 1 426 ? 2.199 7.311 -2.318 1.00 48.41 426 THR A N 1
ATOM 3224 C CA . THR A 1 426 ? 3.636 7.581 -2.288 1.00 48.41 426 THR A CA 1
ATOM 3225 C C . THR A 1 426 ? 4.156 7.291 -0.883 1.00 48.41 426 THR A C 1
ATOM 3227 O O . THR A 1 426 ? 3.639 7.831 0.094 1.00 48.41 426 THR A O 1
ATOM 3230 N N . ILE A 1 427 ? 5.210 6.480 -0.765 1.00 47.81 427 ILE A N 1
ATOM 3231 C CA . ILE A 1 427 ? 6.000 6.453 0.469 1.00 47.81 427 ILE A CA 1
ATOM 3232 C C . ILE A 1 427 ? 6.790 7.757 0.492 1.00 47.81 427 ILE A C 1
ATOM 3234 O O . ILE A 1 427 ? 7.831 7.884 -0.152 1.00 47.81 427 ILE A O 1
ATOM 3238 N N . VAL A 1 428 ? 6.269 8.757 1.193 1.00 28.91 428 VAL A N 1
ATOM 3239 C CA . VAL A 1 428 ? 6.978 10.015 1.409 1.00 28.91 428 VAL A CA 1
ATOM 3240 C C . VAL A 1 428 ? 7.918 9.824 2.606 1.00 28.91 428 VAL A C 1
ATOM 3242 O O . VAL A 1 428 ? 7.635 10.254 3.720 1.00 28.91 428 VAL A O 1
ATOM 3245 N N . GLY A 1 429 ? 9.035 9.127 2.370 1.00 31.55 429 GLY A N 1
ATOM 3246 C CA . GLY A 1 429 ? 10.166 9.030 3.297 1.00 31.55 429 GLY A CA 1
ATOM 3247 C C . GLY A 1 429 ? 10.568 7.607 3.691 1.00 31.55 429 GLY A C 1
ATOM 3248 O O . GLY A 1 429 ? 9.741 6.777 4.054 1.00 31.55 429 GLY A O 1
ATOM 3249 N N . SER A 1 430 ? 11.878 7.350 3.681 1.00 30.19 430 SER A N 1
ATOM 3250 C CA . SER A 1 430 ? 12.498 6.304 4.500 1.00 30.19 430 SER A CA 1
ATOM 3251 C C . SER A 1 430 ? 12.034 6.441 5.955 1.00 30.19 430 SER A C 1
ATOM 3253 O O . SER A 1 430 ? 11.883 7.564 6.436 1.00 30.19 430 SER A O 1
ATOM 3255 N N . SER A 1 431 ? 11.877 5.316 6.648 1.00 32.81 431 SER A N 1
ATOM 3256 C CA . SER A 1 431 ? 11.331 5.080 8.001 1.00 32.81 431 SER A CA 1
ATOM 3257 C C . SER A 1 431 ? 11.789 5.984 9.167 1.00 32.81 431 SER A C 1
ATOM 3259 O O . SER A 1 431 ? 11.339 5.786 10.289 1.00 32.81 431 SER A O 1
ATOM 3261 N N . VAL A 1 432 ? 12.624 7.001 8.939 1.00 29.06 432 VAL A N 1
ATOM 3262 C CA . VAL A 1 432 ? 13.127 7.937 9.961 1.00 29.06 432 VAL A CA 1
ATOM 3263 C C . VAL A 1 432 ? 12.660 9.390 9.730 1.00 29.06 432 VAL A C 1
ATOM 3265 O O . VAL A 1 432 ? 12.719 10.201 10.647 1.00 29.06 432 VAL A O 1
ATOM 3268 N N . THR A 1 433 ? 12.145 9.756 8.546 1.00 30.69 433 THR A N 1
ATOM 3269 C CA . THR A 1 433 ? 11.861 11.171 8.199 1.00 30.69 433 THR A CA 1
ATOM 3270 C C . THR A 1 433 ? 10.381 11.545 8.050 1.00 30.69 433 THR A C 1
ATOM 3272 O O . THR A 1 433 ? 10.069 12.730 7.915 1.00 30.69 433 THR A O 1
ATOM 3275 N N . SER A 1 434 ? 9.450 10.589 8.122 1.00 32.88 434 SER A N 1
ATOM 3276 C CA . SER A 1 434 ? 8.025 10.809 7.800 1.00 32.88 434 SER A CA 1
ATOM 3277 C C . SER A 1 434 ? 7.318 11.834 8.704 1.00 32.88 434 SER A C 1
ATOM 3279 O O . SER A 1 434 ? 6.471 12.599 8.228 1.00 32.88 434 SER A O 1
ATOM 3281 N N . ARG A 1 435 ? 7.699 11.929 9.987 1.00 33.84 435 ARG A N 1
ATOM 3282 C CA . ARG A 1 435 ? 7.086 12.875 10.940 1.00 33.84 435 ARG A CA 1
ATOM 3283 C C . ARG A 1 435 ? 7.458 14.334 10.652 1.00 33.84 435 ARG A C 1
ATOM 3285 O O . ARG A 1 435 ? 6.597 15.211 10.715 1.00 33.84 435 ARG A O 1
ATOM 3292 N N . SER A 1 436 ? 8.716 14.592 10.295 1.00 34.12 436 SER A N 1
ATOM 3293 C CA . SER A 1 436 ? 9.216 15.950 10.034 1.00 34.12 436 SER A CA 1
ATOM 3294 C C . SER A 1 436 ? 8.873 16.435 8.624 1.00 34.12 436 SER A C 1
ATOM 3296 O O . SER A 1 436 ? 8.552 17.608 8.441 1.00 34.12 436 SER A O 1
ATOM 3298 N N . LEU A 1 437 ? 8.852 15.539 7.628 1.00 31.56 437 LEU A N 1
ATOM 3299 C CA . LEU A 1 437 ? 8.549 15.915 6.242 1.00 31.56 437 LEU A CA 1
ATOM 3300 C C . LEU A 1 437 ? 7.079 16.328 6.041 1.00 31.56 437 LEU A C 1
ATOM 3302 O O . LEU A 1 437 ? 6.788 17.246 5.275 1.00 31.56 437 LEU A O 1
ATOM 3306 N N . SER A 1 438 ? 6.154 15.683 6.758 1.00 33.00 438 SER A N 1
ATOM 3307 C CA . SER A 1 438 ? 4.719 15.997 6.683 1.00 33.00 438 SER A CA 1
ATOM 3308 C C . SER A 1 438 ? 4.394 17.373 7.281 1.00 33.00 438 SER A C 1
ATOM 3310 O O . SER A 1 438 ? 3.539 18.082 6.758 1.00 33.00 438 SER A O 1
ATOM 3312 N N . ARG A 1 439 ? 5.128 17.802 8.321 1.00 35.97 439 ARG A N 1
ATOM 3313 C CA . ARG A 1 439 ? 5.031 19.168 8.871 1.00 35.97 439 ARG A CA 1
ATOM 3314 C C . ARG A 1 439 ? 5.593 20.222 7.913 1.00 35.97 439 ARG A C 1
ATOM 3316 O O . ARG A 1 439 ? 4.992 21.278 7.765 1.00 35.97 439 ARG A O 1
ATOM 3323 N N . LEU A 1 440 ? 6.689 19.910 7.216 1.00 31.98 440 LEU A N 1
ATOM 3324 C CA . LEU A 1 440 ? 7.297 20.788 6.208 1.00 31.98 440 LEU A CA 1
ATOM 3325 C C . LEU A 1 440 ? 6.380 21.050 4.998 1.00 31.98 440 LEU A C 1
ATOM 3327 O O . LEU A 1 440 ? 6.369 22.167 4.493 1.00 31.98 440 LEU A O 1
ATOM 3331 N N . ARG A 1 441 ? 5.576 20.073 4.546 1.00 34.19 441 ARG A N 1
ATOM 3332 C CA . ARG A 1 441 ? 4.643 20.268 3.410 1.00 34.19 441 ARG A CA 1
ATOM 3333 C C . ARG A 1 441 ? 3.517 21.264 3.694 1.00 34.19 441 ARG A C 1
ATOM 3335 O O . ARG A 1 441 ? 3.117 21.971 2.777 1.00 34.19 441 ARG A O 1
ATOM 3342 N N . ASN A 1 442 ? 3.053 21.368 4.938 1.00 34.88 442 ASN A N 1
ATOM 3343 C CA . ASN A 1 442 ? 2.010 22.332 5.313 1.00 34.88 442 ASN A CA 1
ATOM 3344 C C . ASN A 1 442 ? 2.535 23.772 5.466 1.00 34.88 442 ASN A C 1
ATOM 3346 O O . ASN A 1 442 ? 1.743 24.678 5.683 1.00 34.88 442 ASN A O 1
ATOM 3350 N N . ALA A 1 443 ? 3.850 23.996 5.361 1.00 31.80 443 ALA A N 1
ATOM 3351 C CA . ALA A 1 443 ? 4.460 25.321 5.487 1.00 31.80 443 ALA A CA 1
ATOM 3352 C C . ALA A 1 443 ? 4.610 26.073 4.146 1.00 31.80 443 ALA A C 1
ATOM 3354 O O . ALA A 1 443 ? 5.012 27.234 4.156 1.00 31.80 443 ALA A O 1
ATOM 3355 N N . PHE A 1 444 ? 4.312 25.419 3.015 1.00 29.06 444 PHE A N 1
ATOM 3356 C CA . PHE A 1 444 ? 4.446 25.974 1.657 1.00 29.06 444 PHE A CA 1
ATOM 3357 C C . PHE A 1 444 ? 3.103 26.240 0.951 1.00 29.06 444 PHE A C 1
ATOM 3359 O O . PHE A 1 444 ? 3.100 26.498 -0.253 1.00 29.06 444 PHE A O 1
ATOM 3366 N N . HIS A 1 445 ? 1.989 26.187 1.685 1.00 28.05 445 HIS A N 1
ATOM 3367 C CA . HIS A 1 445 ? 0.684 26.672 1.232 1.00 28.05 445 HIS A CA 1
ATOM 3368 C C . HIS A 1 445 ? 0.286 27.938 1.978 1.00 28.05 445 HIS A C 1
ATOM 3370 O O . HIS A 1 445 ? 0.504 27.980 3.212 1.00 28.05 445 HIS A O 1
#

Mean predicted aligned error: 16.78 Å